Protein AF-A0A847GZZ3-F1 (afdb_monomer_lite)

pLDDT: mean 81.97, std 14.61, range [37.75, 98.19]

Sequence (407 aa):
MTVTYFDTPGEVAPVERLTTRKASDLARLLDEGHVPFAKLIECRVSDDGDIVVFDVEVEVGQLRRHPISPCERIAAVFPPGDERMPKALALRREFPKVPHLNLRVDDDGPESLCLYDQPYHDVKPQWTSPRFVERIRSWLALTSKGQLHADDQPLEPLLWGYAGHIVLPFDLLGVDDNVSDQLSVTALSLDPGDCFFVAKHRQGIKLSEVKAQYVLCALSTAPQPHGLIRYRPRNLQELARFTADAGLDLLGSLRQSVESAKEGVDKRSQREFLEAFPILLLRLPKSRTAGTAVESTDVWAFLMNKTIRQLGIAIGLWTEIDGQLGREPIPPPDRNGQNVLLDLLNPMFCLSRRTAAVLNGLDVNSIDTPIVCVGVGALGSQLVLNLARAGFGRWTLVDNDRLFPHN

Structure (mmCIF, N/CA/C/O backbone):
data_AF-A0A847GZZ3-F1
#
_entry.id   AF-A0A847GZZ3-F1
#
loop_
_atom_site.group_PDB
_atom_site.id
_atom_site.type_symbol
_atom_site.label_atom_id
_atom_site.label_alt_id
_atom_site.label_comp_id
_atom_site.label_asym_id
_atom_site.label_entity_id
_atom_site.label_seq_id
_atom_site.pdbx_PDB_ins_code
_atom_site.Cartn_x
_atom_site.Cartn_y
_atom_site.Cartn_z
_atom_site.occupancy
_atom_site.B_iso_or_equiv
_atom_site.auth_seq_id
_atom_site.auth_comp_id
_atom_site.auth_asym_id
_atom_site.auth_atom_id
_atom_site.pdbx_PDB_model_num
ATOM 1 N N . MET A 1 1 ? 6.297 -22.343 -34.487 1.00 51.28 1 MET A N 1
ATOM 2 C CA . MET A 1 1 ? 5.094 -21.736 -33.882 1.00 51.28 1 MET A CA 1
ATOM 3 C C . MET A 1 1 ? 5.158 -20.249 -34.158 1.00 51.28 1 MET A C 1
ATOM 5 O O . MET A 1 1 ? 6.221 -19.669 -33.980 1.00 51.28 1 MET A O 1
ATOM 9 N N . THR A 1 2 ? 4.092 -19.665 -34.691 1.00 68.00 2 THR A N 1
ATOM 10 C CA . THR A 1 2 ? 4.031 -18.234 -35.012 1.00 68.00 2 THR A CA 1
ATOM 11 C C . THR A 1 2 ? 3.925 -17.460 -33.702 1.00 68.00 2 THR A C 1
ATOM 13 O O . THR A 1 2 ? 2.963 -17.657 -32.966 1.00 68.00 2 THR A O 1
ATOM 16 N N . VAL A 1 3 ? 4.924 -16.642 -33.366 1.00 81.44 3 VAL A N 1
ATOM 17 C CA . VAL A 1 3 ? 4.888 -15.836 -32.137 1.00 81.44 3 VAL A CA 1
ATOM 18 C C . VAL A 1 3 ? 3.837 -14.743 -32.308 1.00 81.44 3 VAL A C 1
ATOM 20 O O . VAL A 1 3 ? 3.901 -13.964 -33.257 1.00 81.44 3 VAL A O 1
ATOM 23 N N . THR A 1 4 ? 2.861 -14.699 -31.405 1.00 91.31 4 THR A N 1
ATOM 24 C CA . THR A 1 4 ? 1.802 -13.684 -31.405 1.00 91.31 4 THR A CA 1
ATOM 25 C C . THR A 1 4 ? 2.110 -12.581 -30.401 1.00 91.31 4 THR A C 1
ATOM 27 O O . THR A 1 4 ? 2.455 -12.871 -29.250 1.00 91.31 4 THR A O 1
ATOM 30 N N . TYR A 1 5 ? 1.913 -11.332 -30.814 1.00 92.50 5 TYR A N 1
ATOM 31 C CA . TYR A 1 5 ? 2.118 -10.153 -29.978 1.00 92.50 5 TYR A CA 1
ATOM 32 C C . TYR A 1 5 ? 0.786 -9.457 -29.663 1.00 92.50 5 TYR A C 1
ATOM 34 O O . TYR A 1 5 ? -0.218 -9.665 -30.350 1.00 92.50 5 TYR A O 1
ATOM 42 N N . PHE A 1 6 ? 0.755 -8.683 -28.582 1.00 91.12 6 PHE A N 1
ATOM 43 C CA . PHE A 1 6 ? -0.297 -7.706 -28.327 1.00 91.12 6 PHE A CA 1
ATOM 44 C C . PHE A 1 6 ? -0.144 -6.517 -29.273 1.00 91.12 6 PHE A C 1
ATOM 46 O O . PHE A 1 6 ? 0.978 -6.110 -29.588 1.00 91.12 6 PHE A O 1
ATOM 53 N N . ASP A 1 7 ? -1.274 -5.950 -29.687 1.00 88.88 7 ASP A N 1
ATOM 54 C CA . ASP A 1 7 ? -1.270 -4.686 -30.409 1.00 88.88 7 ASP A CA 1
ATOM 55 C C . ASP A 1 7 ? -0.844 -3.571 -29.456 1.00 88.88 7 ASP A C 1
ATOM 57 O O . ASP A 1 7 ? -1.296 -3.485 -28.312 1.00 88.88 7 ASP A O 1
ATOM 61 N N . THR A 1 8 ? 0.062 -2.723 -29.927 1.00 87.75 8 THR A N 1
ATOM 62 C CA . THR A 1 8 ? 0.461 -1.527 -29.185 1.00 87.75 8 THR A CA 1
ATOM 63 C C . THR A 1 8 ? -0.557 -0.422 -29.491 1.00 87.75 8 THR A C 1
ATOM 65 O O . THR A 1 8 ? -0.964 -0.312 -30.645 1.00 87.75 8 THR A O 1
ATOM 68 N N . PRO A 1 9 ? -1.013 0.381 -28.515 1.00 85.31 9 PRO A N 1
ATOM 69 C CA . PRO A 1 9 ? -1.960 1.472 -28.764 1.00 85.31 9 PRO A CA 1
ATOM 70 C C . PRO A 1 9 ? -1.319 2.654 -29.517 1.00 85.31 9 PRO A C 1
ATOM 72 O O . PRO A 1 9 ? -0.101 2.711 -29.702 1.00 85.31 9 PRO A O 1
ATOM 75 N N . GLY A 1 10 ? -2.144 3.600 -29.975 1.00 88.69 10 GLY A N 1
ATOM 76 C CA . GLY A 1 10 ? -1.707 4.834 -30.645 1.00 88.69 10 GLY A CA 1
ATOM 77 C C . GLY A 1 10 ? -1.576 4.751 -32.170 1.00 88.69 10 GLY A C 1
ATOM 78 O O . GLY A 1 10 ? -1.894 3.734 -32.792 1.00 88.69 10 GLY A O 1
ATOM 79 N N . GLU A 1 11 ? -1.099 5.836 -32.773 1.00 92.31 11 GLU A N 1
ATOM 80 C CA . GLU A 1 11 ? -0.788 5.931 -34.202 1.00 92.31 11 GLU A CA 1
ATOM 81 C C . GLU A 1 11 ? 0.708 5.708 -34.438 1.00 92.31 11 GLU A C 1
ATOM 83 O O . GLU A 1 11 ? 1.543 6.245 -33.709 1.00 92.31 11 GLU A O 1
ATOM 88 N N . VAL A 1 12 ? 1.058 4.926 -35.464 1.00 95.31 12 VAL A N 1
ATOM 89 C CA . VAL A 1 12 ? 2.460 4.728 -35.865 1.00 95.31 12 VAL A CA 1
ATOM 90 C C . VAL A 1 12 ? 3.030 6.051 -36.368 1.00 95.31 12 VAL A C 1
ATOM 92 O O . VAL A 1 12 ? 2.435 6.720 -37.216 1.00 95.31 12 VAL A O 1
ATOM 95 N N . ALA A 1 13 ? 4.198 6.422 -35.855 1.00 93.62 13 ALA A N 1
ATOM 96 C CA . ALA A 1 13 ? 4.832 7.700 -36.119 1.00 93.62 13 ALA A CA 1
ATOM 97 C C . ALA A 1 13 ? 6.343 7.529 -36.351 1.00 93.62 13 ALA A C 1
ATOM 99 O O . ALA A 1 13 ? 6.958 6.641 -35.763 1.00 93.62 13 ALA A O 1
ATOM 100 N N . PRO A 1 14 ? 6.967 8.372 -37.191 1.00 94.00 14 PRO A N 1
ATOM 101 C CA . PRO A 1 14 ? 8.419 8.416 -37.314 1.00 94.00 14 PRO A CA 1
ATOM 102 C C . PRO A 1 14 ? 9.061 9.032 -36.058 1.00 94.00 14 PRO A C 1
ATOM 104 O O . PRO A 1 14 ? 8.399 9.735 -35.287 1.00 94.00 14 PRO A O 1
ATOM 107 N N . VAL A 1 15 ? 10.361 8.794 -35.863 1.00 91.75 15 VAL A N 1
ATOM 108 C CA . VAL A 1 15 ? 11.117 9.189 -34.656 1.00 91.75 15 VAL A CA 1
ATOM 109 C C . VAL A 1 15 ? 11.037 10.697 -34.377 1.00 91.75 15 VAL A C 1
ATOM 111 O O . VAL A 1 15 ? 11.000 11.122 -33.222 1.00 91.75 15 VAL A O 1
ATOM 114 N N . GLU A 1 16 ? 10.954 11.523 -35.421 1.00 91.44 16 GLU A N 1
ATOM 115 C CA . GLU A 1 16 ? 10.890 12.987 -35.327 1.00 91.44 16 GLU A CA 1
ATOM 116 C C . GLU A 1 16 ? 9.562 13.504 -34.766 1.00 91.44 16 GLU A C 1
ATOM 118 O O . GLU A 1 16 ? 9.490 14.662 -34.355 1.00 91.44 16 GLU A O 1
ATOM 123 N N . ARG A 1 17 ? 8.511 12.675 -34.758 1.00 92.88 17 ARG A N 1
ATOM 124 C CA . ARG A 1 17 ? 7.196 13.037 -34.209 1.00 92.88 17 ARG A CA 1
ATOM 125 C C . ARG A 1 17 ? 7.042 12.719 -32.724 1.00 92.88 17 ARG A C 1
ATOM 127 O O . ARG A 1 17 ? 6.034 13.115 -32.146 1.00 92.88 17 ARG A O 1
ATOM 134 N N . LEU A 1 18 ? 8.015 12.042 -32.115 1.00 93.44 18 LEU A N 1
ATOM 135 C CA . LEU A 1 18 ? 8.010 11.788 -30.678 1.00 93.44 18 LEU A CA 1
ATOM 136 C C . LEU A 1 18 ? 8.202 13.103 -29.911 1.00 93.44 18 LEU A C 1
ATOM 138 O O . LEU A 1 18 ? 9.089 13.898 -30.224 1.00 93.44 18 LEU A O 1
ATOM 142 N N . THR A 1 19 ? 7.372 13.324 -28.898 1.00 90.75 19 THR A N 1
ATOM 143 C CA . THR A 1 19 ? 7.315 14.580 -28.128 1.00 90.75 19 THR A CA 1
ATOM 144 C C . THR A 1 19 ? 8.193 14.565 -26.875 1.00 90.75 19 THR A C 1
ATOM 146 O O . THR A 1 19 ? 8.666 15.600 -26.402 1.00 90.75 19 THR A O 1
ATOM 149 N N . THR A 1 20 ? 8.452 13.379 -26.338 1.00 92.94 20 THR A N 1
ATOM 150 C CA . THR A 1 20 ? 9.144 13.143 -25.082 1.00 92.94 20 THR A CA 1
ATOM 151 C C . THR A 1 20 ? 10.618 12.931 -25.356 1.00 92.94 20 THR A C 1
ATOM 153 O O . THR A 1 20 ? 11.007 11.989 -26.045 1.00 92.94 20 THR A O 1
ATOM 156 N N . ARG A 1 21 ? 11.470 13.748 -24.724 1.00 93.19 21 ARG A N 1
ATOM 157 C CA . ARG A 1 21 ? 12.931 13.687 -24.902 1.00 93.19 21 ARG A CA 1
ATOM 158 C C . ARG A 1 21 ? 13.499 12.273 -24.740 1.00 93.19 21 ARG A C 1
ATOM 160 O O . ARG A 1 21 ? 14.363 11.885 -25.514 1.00 93.19 21 ARG A O 1
ATOM 167 N N . LYS A 1 22 ? 13.024 11.514 -23.746 1.00 95.69 22 LYS A N 1
ATOM 168 C CA . LYS A 1 22 ? 13.479 10.137 -23.480 1.00 95.69 22 LYS A CA 1
ATOM 169 C C . LYS A 1 22 ? 13.066 9.150 -24.571 1.00 95.69 22 LYS A C 1
ATOM 171 O O . LYS A 1 22 ? 13.854 8.275 -24.907 1.00 95.69 22 LYS A O 1
ATOM 176 N N . ALA A 1 23 ? 11.869 9.313 -25.132 1.00 96.25 23 ALA A N 1
ATOM 177 C CA . ALA A 1 23 ? 11.392 8.478 -26.226 1.00 96.25 23 ALA A CA 1
ATOM 178 C C . ALA A 1 23 ? 12.200 8.745 -27.500 1.00 96.25 23 ALA A C 1
ATOM 180 O O . ALA A 1 23 ? 12.706 7.806 -28.107 1.00 96.25 23 ALA A O 1
ATOM 181 N N . SER A 1 24 ? 12.395 10.020 -27.858 1.00 95.50 24 SER A N 1
ATOM 182 C CA . SER A 1 24 ? 13.210 10.406 -29.015 1.00 95.50 24 SER A CA 1
ATOM 183 C C . SER A 1 24 ? 14.664 9.946 -28.877 1.00 95.50 24 SER A C 1
ATOM 185 O O . SER A 1 24 ? 15.243 9.464 -29.846 1.00 95.50 24 SER A O 1
ATOM 187 N N . ASP A 1 25 ? 15.252 10.079 -27.683 1.00 96.19 25 ASP A N 1
ATOM 188 C CA . ASP A 1 25 ? 16.616 9.622 -27.387 1.00 96.19 25 ASP A CA 1
ATOM 189 C C . ASP A 1 25 ? 16.746 8.100 -27.540 1.00 96.19 25 ASP A C 1
ATOM 191 O O . ASP A 1 25 ? 17.628 7.631 -28.257 1.00 96.19 25 ASP A O 1
ATOM 195 N N . LEU A 1 26 ? 15.828 7.327 -26.944 1.00 97.44 26 LEU A N 1
ATOM 196 C CA . LEU A 1 26 ? 15.824 5.869 -27.068 1.00 97.44 26 LEU A CA 1
ATOM 197 C C . LEU A 1 26 ? 15.618 5.423 -28.519 1.00 97.44 26 LEU A C 1
ATOM 199 O O . LEU A 1 26 ? 16.338 4.551 -28.996 1.00 97.44 26 LEU A O 1
ATOM 203 N N . ALA A 1 27 ? 14.654 6.016 -29.222 1.00 97.25 27 ALA A N 1
ATOM 204 C CA . ALA A 1 27 ? 14.355 5.657 -30.601 1.00 97.25 27 ALA A CA 1
ATOM 205 C C . ALA A 1 27 ? 15.552 5.915 -31.529 1.00 97.25 27 ALA A C 1
ATOM 207 O O . ALA A 1 27 ? 15.919 5.019 -32.283 1.00 97.25 27 ALA A O 1
ATOM 208 N N . ARG A 1 28 ? 16.219 7.076 -31.420 1.00 96.38 28 ARG A N 1
ATOM 209 C CA . ARG A 1 28 ? 17.434 7.376 -32.204 1.00 96.38 28 ARG A CA 1
ATOM 210 C C . ARG A 1 28 ? 18.582 6.433 -31.875 1.00 96.38 28 ARG A C 1
ATOM 212 O O . ARG A 1 28 ? 19.205 5.901 -32.783 1.00 96.38 28 ARG A O 1
ATOM 219 N N . LEU A 1 29 ? 18.821 6.182 -30.587 1.00 95.94 29 LEU A N 1
ATOM 220 C CA . LEU A 1 29 ? 19.864 5.260 -30.137 1.00 95.94 29 LEU A CA 1
ATOM 221 C C . LEU A 1 29 ? 19.692 3.858 -30.753 1.00 95.94 29 LEU A C 1
ATOM 223 O O . LEU A 1 29 ? 20.675 3.224 -31.138 1.00 95.94 29 LEU A O 1
ATOM 227 N N . LEU A 1 30 ? 18.449 3.374 -30.826 1.00 96.50 30 LEU A N 1
ATOM 228 C CA . LEU A 1 30 ? 18.124 2.069 -31.401 1.00 96.50 30 LEU A CA 1
ATOM 229 C C . LEU A 1 30 ? 18.161 2.072 -32.937 1.00 96.50 30 LEU A C 1
ATOM 231 O O . LEU A 1 30 ? 18.612 1.088 -33.517 1.00 96.50 30 LEU A O 1
ATOM 235 N N . ASP A 1 31 ? 17.712 3.149 -33.584 1.00 94.56 31 ASP A N 1
ATOM 236 C CA . ASP A 1 31 ? 17.739 3.302 -35.048 1.00 94.56 31 ASP A CA 1
ATOM 237 C C . ASP A 1 31 ? 19.178 3.371 -35.589 1.00 94.56 31 ASP A C 1
ATOM 239 O O . ASP A 1 31 ? 19.520 2.724 -36.577 1.00 94.56 31 ASP A O 1
ATOM 243 N N . GLU A 1 32 ? 20.062 4.066 -34.868 1.00 94.12 32 GLU A N 1
ATOM 244 C CA . GLU A 1 32 ? 21.494 4.174 -35.177 1.00 94.12 32 GLU A CA 1
ATOM 245 C C . GLU A 1 32 ? 22.283 2.889 -34.850 1.00 94.12 32 GLU A C 1
ATOM 247 O O . GLU A 1 32 ? 23.467 2.786 -35.174 1.00 94.12 32 GLU A O 1
ATOM 252 N N . GLY A 1 33 ? 21.656 1.894 -34.208 1.00 91.81 33 GLY A N 1
ATOM 253 C CA . GLY A 1 33 ? 22.299 0.624 -33.855 1.00 91.81 33 GLY A CA 1
ATOM 254 C C . GLY A 1 33 ? 23.337 0.735 -32.732 1.00 91.81 33 GLY A C 1
ATOM 255 O O . GLY A 1 33 ? 24.207 -0.127 -32.604 1.00 91.81 33 GLY A O 1
ATOM 256 N N . HIS A 1 34 ? 23.257 1.772 -31.893 1.00 92.44 34 HIS A N 1
ATOM 257 C CA . HIS A 1 34 ? 24.188 1.988 -30.779 1.00 92.44 34 HIS A CA 1
ATOM 258 C C . HIS A 1 34 ? 23.998 1.004 -29.610 1.00 92.44 34 HIS A C 1
ATOM 260 O O . HIS A 1 34 ? 24.839 0.948 -28.711 1.00 92.44 34 HIS A O 1
ATOM 266 N N . VAL A 1 35 ? 22.924 0.205 -29.619 1.00 92.31 35 VAL A N 1
ATOM 267 C CA . VAL A 1 35 ? 22.691 -0.897 -28.673 1.00 92.31 35 VAL A CA 1
ATOM 268 C C . VAL A 1 35 ? 22.672 -2.219 -29.448 1.00 92.31 35 VAL A C 1
ATOM 270 O O . VAL A 1 35 ? 21.636 -2.574 -30.000 1.00 92.31 35 VAL A O 1
ATOM 273 N N . PRO A 1 36 ? 23.782 -2.980 -29.492 1.00 91.06 36 PRO A N 1
ATOM 274 C CA . PRO A 1 36 ? 23.923 -4.130 -30.397 1.00 91.06 36 PRO A CA 1
ATOM 275 C C . PRO A 1 36 ? 22.902 -5.256 -30.193 1.00 91.06 36 PRO A C 1
ATOM 277 O O . PRO A 1 36 ? 22.629 -6.014 -31.114 1.00 91.06 36 PRO A O 1
ATOM 280 N N . PHE A 1 37 ? 22.361 -5.374 -28.980 1.00 93.00 37 PHE A N 1
ATOM 281 C CA . PHE A 1 37 ? 21.410 -6.410 -28.572 1.00 93.00 37 PHE A CA 1
ATOM 282 C C . PHE A 1 37 ? 19.957 -5.916 -28.570 1.00 93.00 37 PHE A C 1
ATOM 284 O O . PHE A 1 37 ? 19.090 -6.565 -27.985 1.00 93.00 37 PHE A O 1
ATOM 291 N N . ALA A 1 38 ? 19.673 -4.753 -29.159 1.00 96.81 38 ALA A N 1
ATOM 292 C CA . ALA A 1 38 ? 18.316 -4.247 -29.282 1.00 96.81 38 ALA A CA 1
ATOM 293 C C . ALA A 1 38 ? 18.076 -3.628 -30.659 1.00 96.81 38 ALA A C 1
ATOM 295 O O . ALA A 1 38 ? 18.935 -2.944 -31.209 1.00 96.81 38 ALA A O 1
ATOM 296 N N . LYS A 1 39 ? 16.887 -3.857 -31.216 1.00 96.94 39 LYS A N 1
ATOM 297 C CA . LYS A 1 39 ? 16.528 -3.412 -32.563 1.00 96.94 39 LYS A CA 1
ATOM 298 C C . LYS A 1 39 ? 15.190 -2.691 -32.558 1.00 96.94 39 LYS A C 1
ATOM 300 O O . LYS A 1 39 ? 14.183 -3.269 -32.151 1.00 96.94 39 LYS A O 1
ATOM 305 N N . LEU A 1 40 ? 15.175 -1.457 -33.062 1.00 97.56 40 LEU A N 1
ATOM 306 C CA . LEU A 1 40 ? 13.944 -0.691 -33.241 1.00 97.56 40 LEU A CA 1
ATOM 307 C C . LEU A 1 40 ? 12.987 -1.412 -34.207 1.00 97.56 40 LEU A C 1
ATOM 309 O O . LEU A 1 40 ? 13.405 -1.891 -35.263 1.00 97.56 40 LEU A O 1
ATOM 313 N N . ILE A 1 41 ? 11.707 -1.483 -33.839 1.00 96.88 41 ILE A N 1
ATOM 314 C CA . ILE A 1 41 ? 10.634 -2.041 -34.672 1.00 96.88 41 ILE A CA 1
ATOM 315 C C . ILE A 1 41 ? 9.735 -0.925 -35.182 1.00 96.88 41 ILE A C 1
ATOM 317 O O . ILE A 1 41 ? 9.549 -0.793 -36.387 1.00 96.88 41 ILE A O 1
ATOM 321 N N . GLU A 1 42 ? 9.192 -0.118 -34.273 1.00 97.12 42 GLU A N 1
ATOM 322 C CA . GLU A 1 42 ? 8.350 1.021 -34.622 1.00 97.12 42 GLU A CA 1
ATOM 323 C C . GLU A 1 42 ? 8.268 2.026 -33.471 1.00 97.12 42 GLU A C 1
ATOM 325 O O . GLU A 1 42 ? 8.582 1.720 -32.318 1.00 97.12 42 GLU A O 1
ATOM 330 N N . CYS A 1 43 ? 7.823 3.234 -33.796 1.00 97.56 43 CYS A N 1
ATOM 331 C CA . CYS A 1 43 ? 7.477 4.269 -32.834 1.00 97.56 43 CYS A CA 1
ATOM 332 C C . CYS A 1 43 ? 5.993 4.605 -32.979 1.00 97.56 43 CYS A C 1
ATOM 334 O O . CYS A 1 43 ? 5.432 4.542 -34.076 1.00 97.56 43 CYS A O 1
ATOM 336 N N . ARG A 1 44 ? 5.344 4.944 -31.868 1.00 96.81 44 ARG A N 1
ATOM 337 C CA . ARG A 1 44 ? 3.918 5.265 -31.812 1.00 96.81 44 ARG A CA 1
ATOM 338 C C . ARG A 1 44 ? 3.675 6.457 -30.899 1.00 96.81 44 ARG A C 1
ATOM 340 O O . ARG A 1 44 ? 4.401 6.650 -29.928 1.00 96.81 44 ARG A O 1
ATOM 347 N N . VAL A 1 45 ? 2.633 7.222 -31.199 1.00 93.44 45 VAL A N 1
ATOM 348 C CA . VAL A 1 45 ? 2.146 8.323 -30.359 1.00 93.44 45 VAL A CA 1
ATOM 349 C C . VAL A 1 45 ? 0.727 7.992 -29.916 1.00 93.44 45 VAL A C 1
ATOM 351 O O . VAL A 1 45 ? -0.111 7.592 -30.725 1.00 93.44 45 VAL A O 1
ATOM 354 N N . SER A 1 46 ? 0.464 8.123 -28.621 1.00 91.12 46 SER A N 1
ATOM 355 C CA . SER A 1 46 ? -0.837 7.859 -28.008 1.00 91.12 46 SER A CA 1
ATOM 356 C C . SER A 1 46 ? -1.171 8.935 -26.978 1.00 91.12 46 SER A C 1
ATOM 358 O O . SER A 1 46 ? -0.289 9.687 -26.562 1.00 91.12 46 SER A O 1
ATOM 360 N N . ASP A 1 47 ? -2.419 8.965 -26.512 1.00 83.88 47 ASP A N 1
ATOM 361 C CA . ASP A 1 47 ? -2.837 9.859 -25.423 1.00 83.88 47 ASP A CA 1
ATOM 362 C C . ASP A 1 47 ? -2.057 9.593 -24.119 1.00 83.88 47 ASP A C 1
ATOM 364 O O . ASP A 1 47 ? -1.792 10.508 -23.340 1.00 83.88 47 ASP A O 1
ATOM 368 N N . ASP A 1 48 ? -1.624 8.344 -23.908 1.00 80.00 48 ASP A N 1
ATOM 369 C CA . ASP A 1 48 ? -0.820 7.921 -22.755 1.00 80.00 48 ASP A CA 1
ATOM 370 C C . ASP A 1 48 ? 0.672 8.281 -22.875 1.00 80.00 48 ASP A C 1
ATOM 372 O O . ASP A 1 48 ? 1.435 8.074 -21.922 1.00 80.00 48 ASP A O 1
ATOM 376 N N . GLY A 1 49 ? 1.087 8.828 -24.021 1.00 90.31 49 GLY A N 1
ATOM 377 C CA . GLY A 1 49 ? 2.449 9.258 -24.314 1.00 90.31 49 GLY A CA 1
ATOM 378 C C . GLY A 1 49 ? 3.076 8.584 -25.531 1.00 90.31 49 GLY A C 1
ATOM 379 O O . GLY A 1 49 ? 2.416 7.903 -26.325 1.00 90.31 49 GLY A O 1
ATOM 380 N N . ASP A 1 50 ? 4.383 8.792 -25.665 1.00 96.31 50 ASP A N 1
ATOM 381 C CA . ASP A 1 50 ? 5.188 8.237 -26.750 1.00 96.31 50 ASP A CA 1
ATOM 382 C C . ASP A 1 50 ? 5.586 6.795 -26.452 1.00 96.31 50 ASP A C 1
ATOM 384 O O . ASP A 1 50 ? 5.966 6.460 -25.328 1.00 96.31 50 ASP A O 1
ATOM 388 N N . ILE A 1 51 ? 5.552 5.941 -27.468 1.00 97.56 51 ILE A N 1
ATOM 389 C CA . ILE A 1 51 ? 5.867 4.522 -27.337 1.00 97.56 51 ILE A CA 1
ATOM 390 C C . ILE A 1 51 ? 6.970 4.148 -28.321 1.00 97.56 51 ILE A C 1
ATOM 392 O O . ILE A 1 51 ? 6.862 4.400 -29.521 1.00 97.56 51 ILE A O 1
ATOM 396 N N . VAL A 1 52 ? 8.017 3.502 -27.813 1.00 97.88 52 VAL A N 1
ATOM 397 C CA . VAL A 1 52 ? 9.109 2.941 -28.615 1.00 97.88 52 VAL A CA 1
ATOM 398 C C . VAL A 1 52 ? 9.034 1.422 -28.519 1.00 97.88 52 VAL A C 1
ATOM 400 O O . VAL A 1 52 ? 9.194 0.861 -27.433 1.00 97.88 52 VAL A O 1
ATOM 403 N N . VAL A 1 53 ? 8.769 0.752 -29.641 1.00 98.06 53 VAL A N 1
ATOM 404 C CA . VAL A 1 53 ? 8.681 -0.711 -29.724 1.00 98.06 53 VAL A CA 1
ATOM 405 C C . VAL A 1 53 ? 9.979 -1.254 -30.298 1.00 98.06 53 VAL A C 1
ATOM 407 O O . VAL A 1 53 ? 10.407 -0.850 -31.381 1.00 98.06 53 VAL A O 1
ATOM 410 N N . PHE A 1 54 ? 10.607 -2.183 -29.587 1.00 98.19 54 PHE A N 1
ATOM 411 C CA . PHE A 1 54 ? 11.883 -2.765 -29.987 1.00 98.19 54 PHE A CA 1
ATOM 412 C C . PHE A 1 54 ? 12.012 -4.218 -29.541 1.00 98.19 54 PHE A C 1
ATOM 414 O O . PHE A 1 54 ? 11.422 -4.646 -28.548 1.00 98.19 54 PHE A O 1
ATOM 421 N N . ASP A 1 55 ? 12.796 -4.975 -30.297 1.00 98.06 55 ASP A N 1
ATOM 422 C CA . ASP A 1 55 ? 13.193 -6.332 -29.947 1.00 98.06 55 ASP A CA 1
ATOM 423 C C . ASP A 1 55 ? 14.483 -6.276 -29.120 1.00 98.06 55 ASP A C 1
ATOM 425 O O . ASP A 1 55 ? 15.388 -5.506 -29.441 1.00 98.06 55 ASP A O 1
ATOM 429 N N . VAL A 1 56 ? 14.567 -7.075 -28.055 1.00 97.12 56 VAL A N 1
ATOM 430 C CA . VAL A 1 56 ? 15.751 -7.197 -27.189 1.00 97.12 56 VAL A CA 1
ATOM 431 C C . VAL A 1 56 ? 16.233 -8.636 -27.199 1.00 97.12 56 VAL A C 1
ATOM 433 O O . VAL A 1 56 ? 15.467 -9.553 -26.895 1.00 97.12 56 VAL A O 1
ATOM 436 N N . GLU A 1 57 ? 17.507 -8.836 -27.515 1.00 96.75 57 GLU A N 1
ATOM 437 C CA . GLU A 1 57 ? 18.188 -10.118 -27.385 1.00 96.75 57 GLU A CA 1
ATOM 438 C C . GLU A 1 57 ? 18.576 -10.371 -25.924 1.00 96.75 57 GLU A C 1
ATOM 440 O O . GLU A 1 57 ? 19.169 -9.525 -25.249 1.00 96.75 57 GLU A O 1
ATOM 445 N N . VAL A 1 58 ? 18.231 -11.555 -25.425 1.00 93.69 58 VAL A N 1
ATOM 446 C CA . VAL A 1 58 ? 18.369 -11.947 -24.024 1.00 93.69 58 VAL A CA 1
ATOM 447 C C . VAL A 1 58 ? 19.294 -13.151 -23.918 1.00 93.69 58 VAL A C 1
ATOM 449 O O . VAL A 1 58 ? 19.098 -14.181 -24.567 1.00 93.69 58 VAL A O 1
ATOM 452 N N . GLU A 1 59 ? 20.272 -13.057 -23.021 1.00 89.06 59 GLU A N 1
ATOM 453 C CA . GLU A 1 59 ? 21.158 -14.167 -22.676 1.00 89.06 59 GLU A CA 1
ATOM 454 C C . GLU A 1 59 ? 20.418 -15.211 -21.829 1.00 89.06 59 GLU A C 1
ATOM 456 O O . GLU A 1 59 ? 20.432 -15.191 -20.594 1.00 89.06 59 GLU A O 1
ATOM 461 N N . VAL A 1 60 ? 19.748 -16.142 -22.505 1.00 90.94 60 VAL A N 1
ATOM 462 C CA . VAL A 1 60 ? 19.021 -17.247 -21.871 1.00 90.94 60 VAL A CA 1
ATOM 463 C C . VAL A 1 60 ? 19.833 -18.541 -21.894 1.00 90.94 60 VAL A C 1
ATOM 465 O O . VAL A 1 60 ? 20.466 -18.892 -22.889 1.00 90.94 60 VAL A O 1
ATOM 468 N N . GLY A 1 61 ? 19.783 -19.291 -20.792 1.00 84.81 61 GLY A N 1
ATOM 469 C CA . GLY A 1 61 ? 20.394 -20.618 -20.708 1.00 84.81 61 GLY A CA 1
ATOM 470 C C . GLY A 1 61 ? 19.654 -21.676 -21.538 1.00 84.81 61 GLY A C 1
ATOM 471 O O . GLY A 1 61 ? 18.527 -21.465 -21.998 1.00 84.81 61 GLY A O 1
ATOM 472 N N . GLN A 1 62 ? 20.284 -22.849 -21.688 1.00 83.31 62 GLN A N 1
ATOM 473 C CA . GLN A 1 62 ? 19.648 -24.034 -22.285 1.00 83.31 62 GLN A CA 1
ATOM 474 C C . GLN A 1 62 ? 18.487 -24.547 -21.421 1.00 83.31 62 GLN A C 1
ATOM 476 O O . GLN A 1 62 ? 17.437 -24.909 -21.945 1.00 83.31 62 GLN A O 1
ATOM 481 N N . LEU A 1 63 ? 18.666 -24.531 -20.096 1.00 84.88 63 LEU A N 1
ATOM 482 C CA . LEU A 1 63 ? 17.619 -24.803 -19.118 1.00 84.88 63 LEU A CA 1
ATOM 483 C C . LEU A 1 63 ? 17.090 -23.475 -18.586 1.00 84.88 63 LEU A C 1
ATOM 485 O O . LEU A 1 63 ? 17.846 -22.672 -18.037 1.00 84.88 63 LEU A O 1
ATOM 489 N N . ARG A 1 64 ? 15.790 -23.248 -18.762 1.00 88.25 64 ARG A N 1
ATOM 490 C CA . ARG A 1 64 ? 15.103 -22.036 -18.312 1.00 88.25 64 ARG A CA 1
ATOM 491 C C . ARG A 1 64 ? 14.104 -22.423 -17.237 1.00 88.25 64 ARG A C 1
ATOM 493 O O . ARG A 1 64 ? 13.315 -23.342 -17.441 1.00 88.25 64 ARG A O 1
ATOM 500 N N . ARG A 1 65 ? 14.127 -21.715 -16.108 1.00 87.56 65 ARG A N 1
ATOM 501 C CA . ARG A 1 65 ? 13.120 -21.874 -15.051 1.00 87.56 65 ARG A CA 1
ATOM 502 C C . ARG A 1 65 ? 11.800 -21.233 -15.469 1.00 87.56 65 ARG A C 1
ATOM 504 O O . ARG A 1 65 ? 10.739 -21.797 -15.230 1.00 87.56 65 ARG A O 1
ATOM 511 N N . HIS A 1 66 ? 11.885 -20.079 -16.128 1.00 89.38 66 HIS A N 1
ATOM 512 C CA . HIS A 1 66 ? 10.746 -19.379 -16.711 1.00 89.38 66 HIS A CA 1
ATOM 513 C C . HIS A 1 66 ? 10.925 -19.266 -18.232 1.00 89.38 66 HIS A C 1
ATOM 515 O O . HIS A 1 66 ? 12.044 -19.009 -18.684 1.00 89.38 66 HIS A O 1
ATOM 521 N N . PRO A 1 67 ? 9.862 -19.452 -19.038 1.00 92.38 67 PRO A N 1
ATOM 522 C CA . PRO A 1 67 ? 9.948 -19.518 -20.497 1.00 92.38 67 PRO A CA 1
ATOM 523 C C . PRO A 1 67 ? 10.109 -18.124 -21.131 1.00 92.38 67 PRO A C 1
ATOM 525 O O . PRO A 1 67 ? 9.233 -17.632 -21.842 1.00 92.38 67 PRO A O 1
ATOM 528 N N . ILE A 1 68 ? 11.249 -17.488 -20.864 1.00 94.75 68 ILE A N 1
ATOM 529 C CA . ILE A 1 68 ? 11.713 -16.280 -21.548 1.00 94.75 68 ILE A CA 1
ATOM 530 C C . ILE A 1 68 ? 12.334 -16.684 -22.890 1.00 94.75 68 ILE A C 1
ATOM 532 O O . ILE A 1 68 ? 13.071 -17.677 -22.987 1.00 94.75 68 ILE A O 1
ATOM 536 N N . SER A 1 69 ? 11.992 -15.944 -23.939 1.00 93.19 69 SER A N 1
ATOM 537 C CA . SER A 1 69 ? 12.521 -16.137 -25.286 1.00 93.19 69 SER A CA 1
ATOM 538 C C . SER A 1 69 ? 13.928 -15.528 -25.408 1.00 93.19 69 SER A C 1
ATOM 540 O O . SER A 1 69 ? 14.198 -14.512 -24.771 1.00 93.19 69 SER A O 1
ATOM 542 N N . PRO A 1 70 ? 14.830 -16.085 -26.244 1.00 94.25 70 PRO A N 1
ATOM 543 C CA . PRO A 1 70 ? 16.106 -15.436 -26.571 1.00 94.25 70 PRO A CA 1
ATOM 544 C C . PRO A 1 70 ? 15.950 -14.041 -27.186 1.00 94.25 70 PRO A C 1
ATOM 546 O O . PRO A 1 70 ? 16.897 -13.268 -27.196 1.00 94.25 70 PRO A O 1
ATOM 549 N N . CYS A 1 71 ? 14.771 -13.733 -27.723 1.00 95.69 71 CYS A N 1
ATOM 550 C CA . CYS A 1 71 ? 14.411 -12.412 -28.207 1.00 95.69 71 CYS A CA 1
ATOM 551 C C . CYS A 1 71 ? 12.986 -12.091 -27.745 1.00 95.69 71 CYS A C 1
ATOM 553 O O . CYS A 1 71 ? 12.061 -12.866 -28.021 1.00 95.69 71 CYS A O 1
ATOM 555 N N . GLU A 1 72 ? 12.819 -10.985 -27.022 1.00 96.88 72 GLU A N 1
ATOM 556 C CA . GLU A 1 72 ? 11.525 -10.501 -26.531 1.00 96.88 72 GLU A CA 1
ATOM 557 C C . GLU A 1 72 ? 11.219 -9.125 -27.120 1.00 96.88 72 GLU A C 1
ATOM 559 O O . GLU A 1 72 ? 12.091 -8.258 -27.185 1.00 96.88 72 GLU A O 1
ATOM 564 N N . ARG A 1 73 ? 9.958 -8.921 -27.513 1.00 97.81 73 ARG A N 1
ATOM 565 C CA . ARG A 1 73 ? 9.482 -7.628 -28.008 1.00 97.81 73 ARG A CA 1
ATOM 566 C C . ARG A 1 73 ? 8.931 -6.798 -26.867 1.00 97.81 73 ARG A C 1
ATOM 568 O O . ARG A 1 73 ? 8.009 -7.238 -26.174 1.00 97.81 73 ARG A O 1
ATOM 575 N N . ILE A 1 74 ? 9.460 -5.593 -26.721 1.00 98.06 74 ILE A N 1
ATOM 576 C CA . ILE A 1 74 ? 9.136 -4.675 -25.638 1.00 98.06 74 ILE A CA 1
ATOM 577 C C . ILE A 1 74 ? 8.549 -3.389 -26.212 1.00 98.06 74 ILE A C 1
ATOM 579 O O . ILE A 1 74 ? 9.104 -2.809 -27.141 1.00 98.06 74 ILE A O 1
ATOM 583 N N . ALA A 1 75 ? 7.445 -2.923 -25.631 1.00 97.12 75 ALA A N 1
ATOM 584 C CA . ALA A 1 75 ? 6.968 -1.556 -2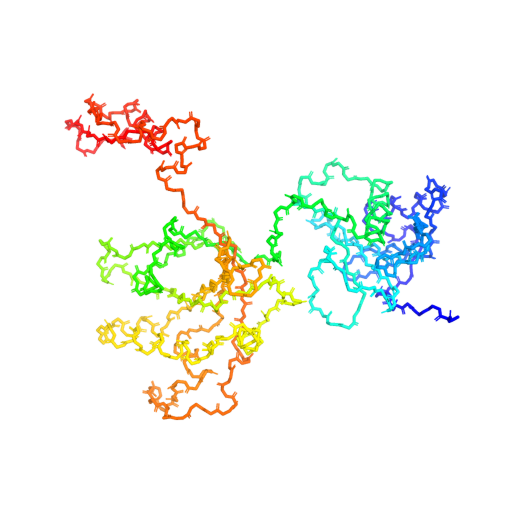5.807 1.00 97.12 75 ALA A CA 1
ATOM 585 C C . ALA A 1 75 ? 7.384 -0.717 -24.594 1.00 97.12 75 ALA A C 1
ATOM 587 O O . ALA A 1 75 ? 6.939 -0.970 -23.471 1.00 97.12 75 ALA A O 1
ATOM 588 N N . ALA A 1 76 ? 8.243 0.277 -24.817 1.00 96.81 76 ALA A N 1
ATOM 589 C CA . ALA A 1 76 ? 8.592 1.273 -23.816 1.00 96.81 76 ALA A CA 1
ATOM 590 C C . ALA A 1 76 ? 7.664 2.482 -23.937 1.00 96.81 76 ALA A C 1
ATOM 592 O O . ALA A 1 76 ? 7.695 3.174 -24.950 1.00 96.81 76 ALA A O 1
ATOM 593 N N . VAL A 1 77 ? 6.849 2.726 -22.912 1.00 94.25 77 VAL A N 1
ATOM 594 C CA . VAL A 1 77 ? 5.874 3.826 -22.873 1.00 94.25 77 VAL A CA 1
ATOM 595 C C . VAL A 1 77 ? 6.434 4.966 -22.033 1.00 94.25 77 VAL A C 1
ATOM 597 O O . VAL A 1 77 ? 6.757 4.771 -20.857 1.00 94.25 77 VAL A O 1
ATOM 600 N N . PHE A 1 78 ? 6.516 6.151 -22.626 1.00 94.69 78 PHE A N 1
ATOM 601 C CA . PHE A 1 78 ? 7.027 7.378 -22.029 1.00 94.69 78 PHE A CA 1
ATOM 602 C C . PHE A 1 78 ? 5.878 8.362 -21.797 1.00 94.69 78 PHE A C 1
ATOM 604 O O . PHE A 1 78 ? 5.388 8.959 -22.757 1.00 94.69 78 PHE A O 1
ATOM 611 N N . PRO A 1 79 ? 5.442 8.547 -20.537 1.00 87.88 79 PRO A N 1
ATOM 612 C CA . PRO A 1 79 ? 4.350 9.456 -20.218 1.00 87.88 79 PRO A CA 1
ATOM 613 C C . PRO A 1 79 ? 4.663 10.909 -20.614 1.00 87.88 79 PRO A C 1
ATOM 615 O O . PRO A 1 79 ? 5.812 11.343 -20.447 1.00 87.88 79 PRO A O 1
ATOM 618 N N . PRO A 1 80 ? 3.654 11.693 -21.041 1.00 86.75 80 PRO A N 1
ATOM 619 C CA . PRO A 1 80 ? 3.825 13.112 -21.320 1.00 86.75 80 PRO A CA 1
ATOM 620 C C . PRO A 1 80 ? 4.405 13.854 -20.111 1.00 86.75 80 PRO A C 1
ATOM 622 O O . PRO A 1 80 ? 4.124 13.513 -18.960 1.00 86.75 80 PRO A O 1
ATOM 625 N N . GLY A 1 81 ? 5.239 14.862 -20.368 1.00 84.44 81 GLY A N 1
ATOM 626 C CA . GLY A 1 81 ? 5.820 15.710 -19.318 1.00 84.44 81 GLY A CA 1
ATOM 627 C C . GLY A 1 81 ? 6.930 15.062 -18.479 1.00 84.44 81 GLY A C 1
ATOM 628 O O . GLY A 1 81 ? 7.530 15.740 -17.648 1.00 84.44 81 GLY A O 1
ATOM 629 N N . ASP A 1 82 ? 7.261 13.783 -18.703 1.00 86.12 82 ASP A N 1
ATOM 630 C CA . ASP A 1 82 ? 8.304 13.066 -17.952 1.00 86.12 82 ASP A CA 1
ATOM 631 C C . ASP A 1 82 ? 8.083 13.097 -16.422 1.00 86.12 82 ASP A C 1
ATOM 633 O O . ASP A 1 82 ? 9.031 13.159 -15.632 1.00 86.12 82 ASP A O 1
ATOM 637 N N . GLU A 1 83 ? 6.821 13.100 -15.991 1.00 78.69 83 GLU A N 1
ATOM 638 C CA . GLU A 1 83 ? 6.426 13.157 -14.573 1.00 78.69 83 GLU A CA 1
ATOM 639 C C . GLU A 1 83 ? 6.381 11.771 -13.922 1.00 78.69 83 GLU A C 1
ATOM 641 O O . GLU A 1 83 ? 6.508 11.630 -12.707 1.00 78.69 83 GLU A O 1
ATOM 646 N N . ARG A 1 84 ? 6.228 10.725 -14.739 1.00 82.19 84 ARG A N 1
ATOM 647 C CA . ARG A 1 84 ? 6.100 9.331 -14.308 1.00 82.19 84 ARG A CA 1
ATOM 648 C C . ARG A 1 84 ? 7.157 8.461 -14.976 1.00 82.19 84 ARG A C 1
ATOM 650 O O . ARG A 1 84 ? 7.628 8.762 -16.071 1.00 82.19 84 ARG A O 1
ATOM 657 N N . MET A 1 85 ? 7.504 7.367 -14.306 1.00 85.44 85 MET A N 1
ATOM 658 C CA . MET A 1 85 ? 8.510 6.421 -14.779 1.00 85.44 85 MET A CA 1
ATOM 659 C C . MET A 1 85 ? 8.104 5.776 -16.115 1.00 85.44 85 MET A C 1
ATOM 661 O O . MET A 1 85 ? 6.942 5.379 -16.250 1.00 85.44 85 MET A O 1
ATOM 665 N N . PRO A 1 86 ? 9.034 5.623 -17.081 1.00 90.44 86 PRO A N 1
ATOM 666 C CA . PRO A 1 86 ? 8.765 4.886 -18.306 1.00 90.44 86 PRO A CA 1
ATOM 667 C C . PRO A 1 86 ? 8.405 3.433 -18.000 1.00 90.44 86 PRO A C 1
ATOM 669 O O . PRO A 1 86 ? 9.071 2.775 -17.195 1.00 90.44 86 PRO A O 1
ATOM 672 N N . LYS A 1 87 ? 7.361 2.922 -18.650 1.00 91.31 87 LYS A N 1
ATOM 673 C CA . LYS A 1 87 ? 6.922 1.528 -18.501 1.00 91.31 87 LYS A CA 1
ATOM 674 C C . LYS A 1 87 ? 7.588 0.670 -19.569 1.00 91.31 87 LYS A C 1
ATOM 676 O O . LYS A 1 87 ? 7.675 1.104 -20.709 1.00 91.31 87 LYS A O 1
ATOM 681 N N . ALA A 1 88 ? 7.983 -0.554 -19.229 1.00 93.75 88 ALA A N 1
ATOM 682 C CA . ALA A 1 88 ? 8.384 -1.573 -20.199 1.00 93.75 88 ALA A CA 1
ATOM 683 C C . ALA A 1 88 ? 7.320 -2.675 -20.237 1.00 93.75 88 ALA A C 1
ATOM 685 O O . ALA A 1 88 ? 7.019 -3.262 -19.198 1.00 93.75 88 ALA A O 1
ATOM 686 N N . LEU A 1 89 ? 6.728 -2.922 -21.405 1.00 94.06 89 LEU A N 1
ATOM 687 C CA . LEU A 1 89 ? 5.652 -3.895 -21.602 1.00 94.06 89 LEU A CA 1
ATOM 688 C C . LEU A 1 89 ? 6.133 -5.037 -22.502 1.00 94.06 89 LEU A C 1
ATOM 690 O O . LEU A 1 89 ? 6.537 -4.791 -23.636 1.00 94.06 89 LEU A O 1
ATOM 694 N N . ALA A 1 90 ? 6.069 -6.277 -22.022 1.00 95.31 90 ALA A N 1
ATOM 695 C CA . ALA A 1 90 ? 6.383 -7.469 -22.799 1.00 95.31 90 ALA A CA 1
ATOM 696 C C . ALA A 1 90 ? 5.207 -7.833 -23.714 1.00 95.31 90 ALA A C 1
ATOM 698 O O . ALA A 1 90 ? 4.150 -8.267 -23.254 1.00 95.31 90 ALA A O 1
ATOM 699 N N . LEU A 1 91 ? 5.385 -7.651 -25.026 1.00 95.50 91 LEU A N 1
ATOM 700 C CA . LEU A 1 91 ? 4.294 -7.770 -25.995 1.00 95.50 91 LEU A CA 1
ATOM 701 C C . LEU A 1 91 ? 3.949 -9.212 -26.366 1.00 95.50 91 LEU A C 1
ATOM 703 O O . LEU A 1 91 ? 2.909 -9.439 -26.977 1.00 95.50 91 LEU A O 1
ATOM 707 N N . ARG A 1 92 ? 4.794 -10.199 -26.060 1.00 94.38 92 ARG A N 1
ATOM 708 C CA . ARG A 1 92 ? 4.518 -11.600 -26.407 1.00 94.38 92 ARG A CA 1
ATOM 709 C C . ARG A 1 92 ? 3.305 -12.102 -25.614 1.00 94.38 92 ARG A C 1
ATOM 711 O O . ARG A 1 92 ? 3.322 -12.082 -24.391 1.00 94.38 92 ARG A O 1
ATOM 718 N N . ARG A 1 93 ? 2.267 -12.607 -26.292 1.00 90.69 93 ARG A N 1
ATOM 719 C CA . ARG A 1 93 ? 1.025 -13.053 -25.620 1.00 90.69 93 ARG A CA 1
ATOM 720 C C . ARG A 1 93 ? 1.236 -14.203 -24.635 1.00 90.69 93 ARG A C 1
ATOM 722 O O . ARG A 1 93 ? 0.561 -14.281 -23.621 1.00 90.69 93 ARG A O 1
ATOM 729 N N . GLU A 1 94 ? 2.192 -15.078 -24.928 1.00 90.44 94 GLU A N 1
ATOM 730 C CA . GLU A 1 94 ? 2.565 -16.212 -24.073 1.00 90.44 94 GLU A CA 1
ATOM 731 C C . GLU A 1 94 ? 3.678 -15.861 -23.066 1.00 90.44 94 GLU A C 1
ATOM 733 O O . GLU A 1 94 ? 4.411 -16.743 -22.605 1.00 90.44 94 GLU A O 1
ATOM 738 N N . PHE A 1 95 ? 3.896 -14.575 -22.778 1.00 92.31 95 PHE A N 1
ATOM 739 C CA . PHE A 1 95 ? 4.887 -14.169 -21.788 1.00 92.31 95 PHE A CA 1
ATOM 740 C C . PHE A 1 95 ? 4.525 -14.746 -20.406 1.00 92.31 95 PHE A C 1
ATOM 742 O O . PHE A 1 95 ? 3.359 -14.695 -20.007 1.00 92.31 95 PHE A O 1
ATOM 749 N N . PRO A 1 96 ? 5.479 -15.355 -19.675 1.00 86.56 96 PRO A N 1
ATOM 750 C CA . PRO A 1 96 ? 5.154 -16.048 -18.439 1.00 86.56 96 PRO A CA 1
ATOM 751 C C . PRO A 1 96 ? 4.774 -15.091 -17.315 1.00 86.56 96 PRO A C 1
ATOM 753 O O . PRO A 1 96 ? 5.364 -14.026 -17.151 1.00 86.56 96 PRO A O 1
ATOM 756 N N . LYS A 1 97 ? 3.866 -15.554 -16.454 1.00 81.25 97 LYS A N 1
ATOM 757 C CA . LYS A 1 97 ? 3.590 -14.907 -15.171 1.00 81.25 97 LYS A CA 1
ATOM 758 C C . LYS A 1 97 ? 4.718 -15.232 -14.195 1.00 81.25 97 LYS A C 1
ATOM 760 O O . LYS A 1 97 ? 4.900 -16.388 -13.811 1.00 81.25 97 LYS A O 1
ATOM 765 N N . VAL A 1 98 ? 5.484 -14.212 -13.836 1.00 79.56 98 VAL A N 1
ATOM 766 C CA . VAL A 1 98 ? 6.698 -14.296 -13.016 1.00 79.56 98 VAL A CA 1
ATOM 767 C C . VAL A 1 98 ? 6.669 -13.223 -11.921 1.00 79.56 98 VAL A C 1
ATOM 769 O O . VAL A 1 98 ? 5.891 -12.275 -12.037 1.00 79.56 98 VAL A O 1
ATOM 772 N N . PRO A 1 99 ? 7.479 -13.352 -10.854 1.00 70.94 99 PRO A N 1
ATOM 773 C CA . PRO A 1 99 ? 7.696 -12.260 -9.902 1.00 70.94 99 PRO A CA 1
ATOM 774 C C . PRO A 1 99 ? 8.192 -10.976 -10.596 1.00 70.94 99 PRO A C 1
ATOM 776 O O . PRO A 1 99 ? 8.688 -11.046 -11.720 1.00 70.94 99 PRO A O 1
ATOM 779 N N . HIS A 1 100 ? 8.090 -9.819 -9.925 1.00 72.69 100 HIS A N 1
ATOM 780 C CA . HIS A 1 100 ? 8.534 -8.506 -10.442 1.00 72.69 100 HIS A CA 1
ATOM 781 C C . HIS A 1 100 ? 7.836 -8.008 -11.713 1.00 72.69 100 HIS A C 1
ATOM 783 O O . HIS A 1 100 ? 8.425 -7.315 -12.546 1.00 72.69 100 HIS A O 1
ATOM 789 N N . LEU A 1 101 ? 6.558 -8.324 -11.871 1.00 76.62 101 LEU A N 1
ATOM 790 C CA . LEU A 1 101 ? 5.710 -7.627 -12.831 1.00 76.62 101 LEU A CA 1
ATOM 791 C C . LEU A 1 101 ? 5.012 -6.463 -12.119 1.00 76.62 101 LEU A C 1
ATOM 793 O O . LEU A 1 101 ? 4.496 -6.632 -11.014 1.00 76.62 101 LEU A O 1
ATOM 797 N N . ASN A 1 102 ? 5.003 -5.275 -12.731 1.00 68.00 102 ASN A N 1
ATOM 798 C CA . ASN A 1 102 ? 4.215 -4.160 -12.219 1.00 68.00 102 ASN A CA 1
ATOM 799 C C . ASN A 1 102 ? 2.741 -4.548 -12.232 1.00 68.00 102 ASN A C 1
ATOM 801 O O . ASN A 1 102 ? 2.252 -5.186 -13.169 1.00 68.00 102 ASN A O 1
ATOM 805 N N . LEU A 1 103 ? 2.025 -4.081 -11.215 1.00 62.81 103 LEU A N 1
ATOM 806 C CA . LEU A 1 103 ? 0.589 -4.268 -11.122 1.00 62.81 103 LEU A CA 1
ATOM 807 C C . LEU A 1 103 ? -0.108 -3.638 -12.323 1.00 62.81 103 LEU A C 1
ATOM 809 O O . LEU A 1 103 ? 0.151 -2.492 -12.704 1.00 62.81 103 LEU A O 1
ATOM 813 N N . ARG A 1 104 ? -1.018 -4.408 -12.905 1.00 60.03 104 ARG A N 1
ATOM 814 C CA . ARG A 1 104 ? -1.802 -3.995 -14.057 1.00 60.03 104 ARG A CA 1
ATOM 815 C C . ARG A 1 104 ? -3.200 -3.619 -13.623 1.00 60.03 104 ARG A C 1
ATOM 817 O O . ARG A 1 104 ? -3.738 -4.175 -12.669 1.00 60.03 104 ARG A O 1
ATOM 824 N N . VAL A 1 105 ? -3.759 -2.649 -14.336 1.00 44.31 105 VAL A N 1
ATOM 825 C CA . VAL A 1 105 ? -5.158 -2.277 -14.172 1.00 44.31 105 VAL A CA 1
ATOM 826 C C . VAL A 1 105 ? -5.994 -3.355 -14.865 1.00 44.31 105 VAL A C 1
ATOM 828 O O . VAL A 1 105 ? -6.797 -3.975 -14.184 1.00 44.31 105 VAL A O 1
ATOM 831 N N . ASP A 1 106 ? -5.730 -3.704 -16.127 1.00 55.25 106 ASP A N 1
ATOM 832 C CA . ASP A 1 106 ? -6.588 -4.619 -16.902 1.00 55.25 106 ASP A CA 1
ATOM 833 C C . ASP A 1 106 ? -5.954 -5.991 -17.212 1.00 55.25 106 ASP A C 1
ATOM 835 O O . ASP A 1 106 ? -4.755 -6.084 -17.511 1.00 55.25 106 ASP A O 1
ATOM 839 N N . ASP A 1 107 ? -6.791 -7.039 -17.193 1.00 54.97 107 ASP A N 1
ATOM 840 C CA . ASP A 1 107 ? -6.401 -8.457 -17.315 1.00 54.97 107 ASP A CA 1
ATOM 841 C C . ASP A 1 107 ? -5.933 -8.876 -18.726 1.00 54.97 107 ASP A C 1
ATOM 843 O O . ASP A 1 107 ? -5.257 -9.895 -18.864 1.00 54.97 107 ASP A O 1
ATOM 847 N N . ASP A 1 108 ? -6.247 -8.106 -19.776 1.00 69.56 108 ASP A N 1
ATOM 848 C CA . ASP A 1 108 ? -6.210 -8.581 -21.175 1.00 69.56 108 ASP A CA 1
ATOM 849 C C . ASP A 1 108 ? -5.192 -7.845 -22.075 1.00 69.56 108 ASP A C 1
ATOM 851 O O . ASP A 1 108 ? -5.492 -7.338 -23.150 1.00 69.56 108 ASP A O 1
ATOM 855 N N . GLY A 1 109 ? -3.944 -7.748 -21.628 1.00 79.56 109 GLY A N 1
ATOM 856 C CA . GLY A 1 109 ? -2.898 -6.962 -22.317 1.00 79.56 109 GLY A CA 1
ATOM 857 C C . GLY A 1 109 ? -1.475 -7.457 -22.030 1.00 79.56 109 GLY A C 1
ATOM 858 O O . GLY A 1 109 ? -1.335 -8.526 -21.433 1.00 79.56 109 GLY A O 1
ATOM 859 N N . PRO A 1 110 ? -0.426 -6.699 -22.387 1.00 88.25 110 PRO A N 1
ATOM 860 C CA . PRO A 1 110 ? 0.970 -7.098 -22.190 1.00 88.25 110 PRO A CA 1
ATOM 861 C C . PRO A 1 110 ? 1.466 -6.920 -20.748 1.00 88.25 110 PRO A C 1
ATOM 863 O O . PRO A 1 110 ? 1.104 -5.962 -20.062 1.00 88.25 110 PRO A O 1
ATOM 866 N N . GLU A 1 111 ? 2.343 -7.822 -20.300 1.00 86.69 111 GLU A N 1
ATOM 867 C CA . GLU A 1 111 ? 2.884 -7.787 -18.938 1.00 86.69 111 GLU A CA 1
ATOM 868 C C . GLU A 1 111 ? 3.882 -6.642 -18.748 1.00 86.69 111 GLU A C 1
ATOM 870 O O . GLU A 1 111 ? 4.759 -6.427 -19.581 1.00 86.69 111 GLU A O 1
ATOM 875 N N . SER A 1 112 ? 3.764 -5.896 -17.647 1.00 87.56 112 SER A N 1
ATOM 876 C CA . SER A 1 112 ? 4.635 -4.750 -17.373 1.00 87.56 112 SER A CA 1
ATOM 877 C C . SER A 1 112 ? 5.789 -5.149 -16.460 1.00 87.56 112 SER A C 1
ATOM 879 O O . SER A 1 112 ? 5.557 -5.688 -15.387 1.00 87.56 112 SER A O 1
ATOM 881 N N . LEU A 1 113 ? 7.030 -4.873 -16.857 1.00 88.44 113 LEU A N 1
ATOM 882 C CA . LEU A 1 113 ? 8.223 -5.267 -16.103 1.00 88.44 113 LEU A CA 1
ATOM 883 C C . LEU A 1 113 ? 8.529 -4.260 -14.985 1.00 88.44 113 LEU A C 1
ATOM 885 O O . LEU A 1 113 ? 8.666 -3.061 -15.253 1.00 88.44 113 LEU A O 1
ATOM 889 N N . CYS A 1 114 ? 8.687 -4.730 -13.746 1.00 85.75 114 CYS A N 1
ATOM 890 C CA . CYS A 1 114 ? 9.201 -3.915 -12.645 1.00 85.75 114 CYS A CA 1
ATOM 891 C C . CYS A 1 114 ? 10.723 -3.793 -12.776 1.00 85.75 114 CYS A C 1
ATOM 893 O O . CYS A 1 114 ? 11.469 -4.727 -12.491 1.00 85.75 114 CYS A O 1
ATOM 895 N N . LEU A 1 115 ? 11.190 -2.645 -13.269 1.00 83.50 115 LEU A N 1
ATOM 896 C CA . LEU A 1 115 ? 12.617 -2.406 -13.504 1.00 83.50 115 LEU A CA 1
ATOM 897 C C . LEU A 1 115 ? 13.308 -1.692 -12.337 1.00 83.50 115 LEU A C 1
ATOM 899 O O . LEU A 1 115 ? 14.536 -1.734 -12.249 1.00 83.50 115 LEU A O 1
ATOM 903 N N . TYR A 1 116 ? 12.557 -1.001 -11.480 1.00 78.31 116 TYR A N 1
ATOM 904 C CA . TYR A 1 116 ? 13.093 -0.132 -10.436 1.00 78.31 116 TYR A CA 1
ATOM 905 C C . TYR A 1 116 ? 12.309 -0.313 -9.137 1.00 78.31 116 TYR A C 1
ATOM 907 O O . TYR A 1 116 ? 11.085 -0.376 -9.155 1.00 78.31 116 TYR A O 1
ATOM 915 N N . ASP A 1 117 ? 13.036 -0.337 -8.027 1.00 68.00 117 ASP A N 1
ATOM 916 C CA . ASP A 1 117 ? 12.557 -0.416 -6.643 1.00 68.00 117 ASP A CA 1
ATOM 917 C C . ASP A 1 117 ? 12.479 0.964 -5.957 1.00 68.00 117 ASP A C 1
ATOM 919 O O . ASP A 1 117 ? 11.991 1.085 -4.836 1.00 68.00 117 ASP A O 1
ATOM 923 N N . GLN A 1 118 ? 12.928 2.017 -6.643 1.00 69.62 118 GLN A N 1
ATOM 924 C CA . GLN A 1 118 ? 12.986 3.396 -6.156 1.00 69.62 118 GLN A CA 1
ATOM 925 C C . GLN A 1 118 ? 11.894 4.275 -6.786 1.00 69.62 118 GLN A C 1
ATOM 927 O O . GLN A 1 118 ? 11.478 4.028 -7.925 1.00 69.62 118 GLN A O 1
ATOM 932 N N . PRO A 1 119 ? 11.448 5.342 -6.095 1.00 67.75 119 PRO A N 1
ATOM 933 C CA . PRO A 1 119 ? 10.530 6.311 -6.675 1.00 67.75 119 PRO A CA 1
ATOM 934 C C . PRO A 1 119 ? 11.181 7.052 -7.849 1.00 67.75 119 PRO A C 1
ATOM 936 O O . PRO A 1 119 ? 12.397 7.234 -7.928 1.00 67.75 119 PRO A O 1
ATOM 939 N N . TYR A 1 120 ? 10.354 7.523 -8.784 1.00 81.75 120 TYR A N 1
ATOM 940 C CA . TYR A 1 120 ? 10.872 8.036 -10.050 1.00 81.75 120 TYR A CA 1
ATOM 941 C C . TYR A 1 120 ? 11.782 9.264 -9.910 1.00 81.75 120 TYR A C 1
ATOM 943 O O . TYR A 1 120 ? 12.703 9.425 -10.706 1.00 81.75 120 TYR A O 1
ATOM 951 N N . HIS A 1 121 ? 11.565 10.112 -8.902 1.00 76.31 121 HIS A N 1
ATOM 952 C CA . HIS A 1 121 ? 12.397 11.297 -8.686 1.00 76.31 121 HIS A CA 1
ATOM 953 C C . HIS A 1 121 ? 13.861 10.956 -8.357 1.00 76.31 121 HIS A C 1
ATOM 955 O O . HIS A 1 121 ? 14.740 11.728 -8.730 1.00 76.31 121 HIS A O 1
ATOM 961 N N . ASP A 1 122 ? 14.129 9.790 -7.760 1.00 75.75 122 ASP A N 1
ATOM 962 C CA . ASP A 1 122 ? 15.488 9.303 -7.479 1.00 75.75 122 ASP A CA 1
ATOM 963 C C . ASP A 1 122 ? 16.134 8.662 -8.713 1.00 75.75 122 ASP A C 1
ATOM 965 O O . ASP A 1 122 ? 17.329 8.819 -8.975 1.00 75.75 122 ASP A O 1
ATOM 969 N N . VAL A 1 123 ? 15.327 7.969 -9.522 1.00 82.69 123 VAL A N 1
ATOM 970 C CA . VAL A 1 123 ? 15.780 7.305 -10.754 1.00 82.69 123 VAL A CA 1
ATOM 971 C C . VAL A 1 123 ? 16.056 8.320 -11.866 1.00 82.69 123 VAL A C 1
ATOM 973 O O . VAL A 1 123 ? 17.015 8.178 -12.629 1.00 82.69 123 VAL A O 1
ATOM 976 N N . LYS A 1 124 ? 15.214 9.352 -11.979 1.00 86.50 124 LYS A N 1
ATOM 977 C CA . LYS A 1 124 ? 15.177 10.306 -13.097 1.00 86.50 124 LYS A CA 1
ATOM 978 C C . LYS A 1 124 ? 16.526 10.985 -13.392 1.00 86.50 124 LYS A C 1
ATOM 980 O O . LYS A 1 124 ? 16.865 11.031 -14.575 1.00 86.50 124 LYS A O 1
ATOM 985 N N . PRO A 1 125 ? 17.323 11.453 -12.408 1.00 90.69 125 PRO A N 1
ATOM 986 C CA . PRO A 1 125 ? 18.631 12.067 -12.660 1.00 90.69 125 PRO A CA 1
ATOM 987 C C . PRO A 1 125 ? 19.665 11.119 -13.278 1.00 90.69 125 PRO A C 1
ATOM 989 O O . PRO A 1 125 ? 20.605 11.574 -13.921 1.00 90.69 125 PRO A O 1
ATOM 992 N N . GLN A 1 126 ? 19.509 9.809 -13.075 1.00 87.88 126 GLN A N 1
ATOM 993 C CA . GLN A 1 126 ? 20.465 8.790 -13.521 1.00 87.88 126 GLN A CA 1
ATOM 994 C C . GLN A 1 126 ? 19.939 7.934 -14.681 1.00 87.88 126 GLN A C 1
ATOM 996 O O . GLN A 1 126 ? 20.597 6.971 -15.095 1.00 87.88 126 GLN A O 1
ATOM 1001 N N . TRP A 1 127 ? 18.734 8.238 -15.164 1.00 93.19 127 TRP A N 1
ATOM 1002 C CA . TRP A 1 127 ? 18.085 7.495 -16.231 1.00 93.19 127 TRP A CA 1
ATOM 1003 C C . TRP A 1 127 ? 18.736 7.828 -17.578 1.00 93.19 127 TRP A C 1
ATOM 1005 O O . TRP A 1 127 ? 18.858 8.997 -17.941 1.00 93.19 127 TRP A O 1
ATOM 1015 N N . THR A 1 128 ? 19.114 6.801 -18.339 1.00 94.25 128 THR A N 1
ATOM 1016 C CA . THR A 1 128 ? 19.602 6.930 -19.719 1.00 94.25 128 THR A CA 1
ATOM 1017 C C . THR A 1 128 ? 19.049 5.796 -20.576 1.00 94.25 128 THR A C 1
ATOM 1019 O O . THR A 1 128 ? 18.804 4.697 -20.067 1.00 94.25 128 THR A O 1
ATOM 1022 N N . SER A 1 129 ? 18.899 6.037 -21.879 1.00 96.12 129 SER A N 1
ATOM 1023 C CA . SER A 1 129 ? 18.370 5.046 -22.822 1.00 96.12 129 SER A CA 1
ATOM 1024 C C . SER A 1 129 ? 19.175 3.735 -22.851 1.00 96.12 129 SER A C 1
ATOM 1026 O O . SER A 1 129 ? 18.562 2.681 -22.674 1.00 96.12 129 SER A O 1
ATOM 1028 N N . PRO A 1 130 ? 20.526 3.734 -22.927 1.00 93.69 130 PRO A N 1
ATOM 1029 C CA . PRO A 1 130 ? 21.295 2.486 -22.879 1.00 93.69 130 PRO A CA 1
ATOM 1030 C C . PRO A 1 130 ? 21.107 1.716 -21.564 1.00 93.69 130 PRO A C 1
ATOM 1032 O O . PRO A 1 130 ? 20.941 0.498 -21.567 1.00 93.69 130 PRO A O 1
ATOM 1035 N N . ARG A 1 131 ? 21.082 2.425 -20.424 1.00 91.56 131 ARG A N 1
ATOM 1036 C CA . ARG A 1 131 ? 20.913 1.806 -19.099 1.00 91.56 131 ARG A CA 1
ATOM 1037 C C . ARG A 1 131 ? 19.518 1.207 -18.934 1.00 91.56 131 ARG A C 1
ATOM 1039 O O . ARG A 1 131 ? 19.376 0.182 -18.274 1.00 91.56 131 ARG A O 1
ATOM 1046 N N . PHE A 1 132 ? 18.501 1.834 -19.520 1.00 95.00 132 PHE A N 1
ATOM 1047 C CA . PHE A 1 132 ? 17.133 1.325 -19.522 1.00 95.00 132 PHE A CA 1
ATOM 1048 C C . PHE A 1 132 ? 17.020 0.013 -20.310 1.00 95.00 132 PHE A C 1
ATOM 1050 O O . PHE A 1 132 ? 16.497 -0.967 -19.778 1.00 95.00 132 PHE A O 1
ATOM 1057 N N . VAL A 1 133 ? 17.582 -0.044 -21.523 1.00 96.00 133 VAL A N 1
ATOM 1058 C CA . VAL A 1 133 ? 17.573 -1.267 -22.348 1.00 96.00 133 VAL A CA 1
ATOM 1059 C C . VAL A 1 133 ? 18.388 -2.388 -21.694 1.00 96.00 133 VAL A C 1
ATOM 1061 O O . VAL A 1 133 ? 17.914 -3.520 -21.616 1.00 96.00 133 VAL A O 1
ATOM 1064 N N . GLU A 1 134 ? 19.565 -2.085 -21.137 1.00 93.25 134 GLU A N 1
ATOM 1065 C CA . GLU A 1 134 ? 20.383 -3.087 -20.433 1.00 93.25 134 GLU A CA 1
ATOM 1066 C C . GLU A 1 134 ? 19.689 -3.630 -19.179 1.00 93.25 134 GLU A C 1
ATOM 1068 O O . GLU A 1 134 ? 19.793 -4.816 -18.859 1.00 93.25 134 GLU A O 1
ATOM 1073 N N . ARG A 1 135 ? 18.935 -2.781 -18.476 1.00 92.31 135 ARG A N 1
ATOM 1074 C CA . ARG A 1 135 ? 18.150 -3.193 -17.310 1.00 92.31 135 ARG A CA 1
ATOM 1075 C C . ARG A 1 135 ? 17.005 -4.124 -17.706 1.00 92.31 135 ARG A C 1
ATOM 1077 O O . ARG A 1 135 ? 16.807 -5.124 -17.024 1.00 92.31 135 ARG A O 1
ATOM 1084 N N . ILE A 1 136 ? 16.319 -3.861 -18.822 1.00 95.06 136 ILE A N 1
ATOM 1085 C CA . ILE A 1 136 ? 15.325 -4.784 -19.398 1.00 95.06 136 ILE A CA 1
ATOM 1086 C C . ILE A 1 136 ? 15.980 -6.124 -19.753 1.00 95.06 136 ILE A C 1
ATOM 1088 O O . ILE A 1 136 ? 15.482 -7.176 -19.351 1.00 95.06 136 ILE A O 1
ATOM 1092 N N . ARG A 1 137 ? 17.123 -6.096 -20.451 1.00 95.19 137 ARG A N 1
ATOM 1093 C CA . ARG A 1 137 ? 17.870 -7.306 -20.830 1.00 95.19 137 ARG A CA 1
ATOM 1094 C C . ARG A 1 137 ? 18.275 -8.131 -19.608 1.00 95.19 137 ARG A C 1
ATOM 1096 O O . ARG A 1 137 ? 18.037 -9.337 -19.569 1.00 95.19 137 ARG A O 1
ATOM 1103 N N . SER A 1 138 ? 18.835 -7.469 -18.597 1.00 90.81 138 SER A N 1
ATOM 1104 C CA . SER A 1 138 ? 19.261 -8.090 -17.339 1.00 90.81 138 SER A CA 1
ATOM 1105 C C . SER A 1 138 ? 18.086 -8.693 -16.577 1.00 90.81 138 SER A C 1
ATOM 1107 O O . SER A 1 138 ? 18.172 -9.834 -16.125 1.00 90.81 138 SER A O 1
ATOM 1109 N N . TRP A 1 139 ? 16.973 -7.960 -16.485 1.00 93.00 139 TRP A N 1
ATOM 1110 C CA . TRP A 1 139 ? 15.739 -8.436 -15.862 1.00 93.00 139 TRP A CA 1
ATOM 1111 C C . TRP A 1 139 ? 15.257 -9.722 -16.543 1.00 93.00 139 TRP A C 1
ATOM 1113 O O . TRP A 1 139 ? 15.054 -10.733 -15.877 1.00 93.00 139 TRP A O 1
ATOM 1123 N N . LEU A 1 140 ? 15.169 -9.737 -17.879 1.00 94.50 140 LEU A N 1
ATOM 1124 C CA . LEU A 1 140 ? 14.721 -10.907 -18.646 1.00 94.50 140 LEU A CA 1
ATOM 1125 C C . LEU A 1 140 ? 15.663 -12.108 -18.467 1.00 94.50 140 LEU A C 1
ATOM 1127 O O . LEU A 1 140 ? 15.202 -13.239 -18.285 1.00 94.50 140 LEU A O 1
ATOM 1131 N N . ALA A 1 141 ? 16.977 -11.872 -18.464 1.00 91.50 141 ALA A N 1
ATOM 1132 C CA . ALA A 1 141 ? 17.979 -12.916 -18.279 1.00 91.50 141 ALA A CA 1
ATOM 1133 C C . ALA A 1 141 ? 17.916 -13.539 -16.871 1.00 91.50 141 ALA A C 1
ATOM 1135 O O . ALA A 1 141 ? 17.888 -14.768 -16.746 1.00 91.50 141 ALA A O 1
ATOM 1136 N N . LEU A 1 142 ? 17.841 -12.719 -15.816 1.00 87.69 142 LEU A N 1
ATOM 1137 C CA . LEU A 1 142 ? 17.715 -13.181 -14.426 1.00 87.69 142 LEU A CA 1
ATOM 1138 C C . LEU A 1 142 ? 16.382 -13.893 -14.185 1.00 87.69 142 LEU A C 1
ATOM 1140 O O . LEU A 1 142 ? 16.360 -14.969 -13.579 1.00 87.69 142 LEU A O 1
ATOM 1144 N N . THR A 1 143 ? 15.291 -13.363 -14.738 1.00 89.56 143 THR A N 1
ATOM 1145 C CA . THR A 1 143 ? 13.977 -14.012 -14.728 1.00 89.56 143 THR A CA 1
ATOM 1146 C C . THR A 1 143 ? 14.030 -15.369 -15.418 1.00 89.56 143 THR A C 1
ATOM 1148 O O . THR A 1 143 ? 13.516 -16.336 -14.869 1.00 89.56 143 THR A O 1
ATOM 1151 N N . SER A 1 144 ? 14.711 -15.517 -16.561 1.00 91.69 144 SER A N 1
ATOM 1152 C CA . SER A 1 144 ? 14.826 -16.823 -17.237 1.00 91.69 144 SER A CA 1
ATOM 1153 C C . SER A 1 144 ? 15.459 -17.905 -16.346 1.00 91.69 144 SER A C 1
ATOM 1155 O O . SER A 1 144 ? 15.073 -19.076 -16.414 1.00 91.69 144 SER A O 1
ATOM 1157 N N . LYS A 1 145 ? 16.383 -17.501 -15.463 1.00 88.12 145 LYS A N 1
ATOM 1158 C CA . LYS A 1 145 ? 17.079 -18.358 -14.490 1.00 88.12 145 LYS A CA 1
ATOM 1159 C C . LYS A 1 145 ? 16.306 -18.509 -13.173 1.00 88.12 145 LYS A C 1
ATOM 1161 O O . LYS A 1 145 ? 16.613 -19.400 -12.388 1.00 88.12 145 LYS A O 1
ATOM 1166 N N . GLY A 1 146 ? 15.303 -17.663 -12.929 1.00 82.50 146 GLY A N 1
ATOM 1167 C CA . GLY A 1 146 ? 14.618 -17.558 -11.640 1.00 82.50 146 GLY A CA 1
ATOM 1168 C C . GLY A 1 146 ? 15.518 -17.045 -10.520 1.00 82.50 146 GLY A C 1
ATOM 1169 O O . GLY A 1 146 ? 15.362 -17.487 -9.388 1.00 82.50 146 GLY A O 1
ATOM 1170 N N . GLN A 1 147 ? 16.473 -16.179 -10.868 1.00 80.44 147 GLN A N 1
ATOM 1171 C CA . GLN A 1 147 ? 17.481 -15.581 -9.980 1.00 80.44 147 GLN A CA 1
ATOM 1172 C C . GLN A 1 147 ? 17.291 -14.064 -9.858 1.00 80.44 147 GLN A C 1
ATOM 1174 O O . GLN A 1 147 ? 18.228 -13.333 -9.558 1.00 80.44 147 GLN A O 1
ATOM 1179 N N . LEU A 1 148 ? 16.088 -13.570 -10.162 1.00 70.50 148 LEU A N 1
ATOM 1180 C CA . LEU A 1 148 ? 15.779 -12.153 -9.996 1.00 70.50 148 LEU A CA 1
ATOM 1181 C C . LEU A 1 148 ? 15.768 -11.747 -8.510 1.00 70.50 148 LEU A C 1
ATOM 1183 O O . LEU A 1 148 ? 16.019 -10.592 -8.194 1.00 70.50 148 LEU A O 1
ATOM 1187 N N . HIS A 1 149 ? 15.557 -12.719 -7.619 1.00 59.81 149 HIS A N 1
ATOM 1188 C CA . HIS A 1 149 ? 15.770 -12.598 -6.182 1.00 59.81 149 HIS A CA 1
ATOM 1189 C C . HIS A 1 149 ? 17.027 -13.365 -5.765 1.00 59.81 149 HIS A C 1
ATOM 1191 O O . HIS A 1 149 ? 17.309 -14.438 -6.307 1.00 59.81 149 HIS A O 1
ATOM 1197 N N . ALA A 1 150 ? 17.735 -12.843 -4.768 1.00 51.06 150 ALA A N 1
ATOM 1198 C CA . ALA A 1 150 ? 18.648 -13.643 -3.961 1.00 51.06 150 ALA A CA 1
ATOM 1199 C C . ALA A 1 150 ? 17.840 -14.400 -2.886 1.00 51.06 150 ALA A C 1
ATOM 1201 O O . ALA A 1 150 ? 16.798 -13.915 -2.444 1.00 51.06 150 ALA A O 1
ATOM 1202 N N . ASP A 1 151 ? 18.293 -15.589 -2.476 1.00 45.22 151 ASP A N 1
ATOM 1203 C CA . ASP A 1 151 ? 17.567 -16.454 -1.524 1.00 45.22 151 ASP A CA 1
ATOM 1204 C C . ASP A 1 151 ? 17.361 -15.806 -0.134 1.00 45.22 151 ASP A C 1
ATOM 1206 O O . ASP A 1 151 ? 16.543 -16.270 0.660 1.00 45.22 151 ASP A O 1
ATOM 1210 N N . ASP A 1 152 ? 18.100 -14.736 0.164 1.00 41.81 152 ASP A N 1
ATOM 1211 C CA . ASP A 1 152 ? 18.086 -13.958 1.404 1.00 41.81 152 ASP A CA 1
ATOM 1212 C C . ASP A 1 152 ? 17.295 -12.639 1.308 1.00 41.81 152 ASP A C 1
ATOM 1214 O O . ASP A 1 152 ? 17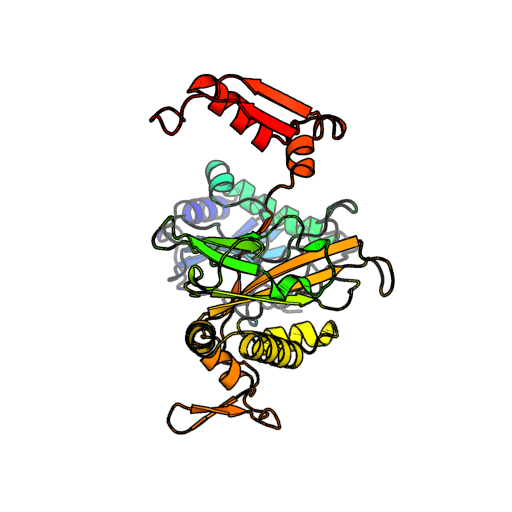.199 -11.906 2.297 1.00 41.81 152 ASP A O 1
ATOM 1218 N N . GLN 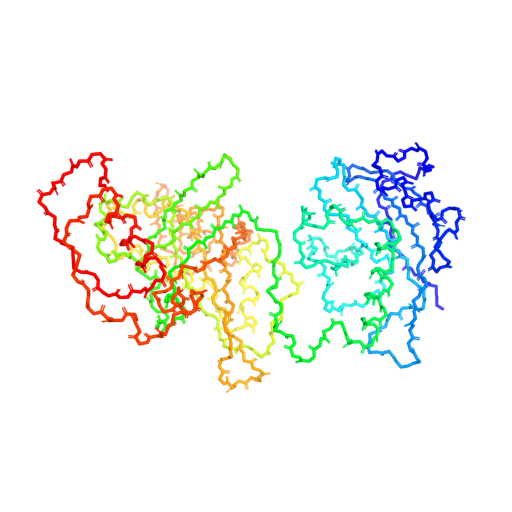A 1 153 ? 16.702 -12.327 0.150 1.00 40.38 153 GLN A N 1
ATOM 1219 C CA . GLN A 1 153 ? 15.920 -11.106 -0.017 1.00 40.38 153 GLN A CA 1
ATOM 1220 C C . GLN A 1 153 ? 14.601 -11.197 0.784 1.00 40.38 153 GLN A C 1
ATOM 1222 O O . GLN A 1 153 ? 13.849 -12.164 0.627 1.00 40.38 153 GLN A O 1
ATOM 1227 N N . PRO A 1 154 ? 14.270 -10.201 1.631 1.00 43.94 154 PRO A N 1
ATOM 1228 C CA . PRO A 1 154 ? 12.977 -10.158 2.308 1.00 43.94 154 PRO A CA 1
ATOM 1229 C C . PRO A 1 154 ? 11.832 -10.069 1.287 1.00 43.94 154 PRO A C 1
ATOM 1231 O O . PRO A 1 154 ? 11.962 -9.415 0.252 1.00 43.94 154 PRO A O 1
ATOM 1234 N N . LEU A 1 155 ? 10.705 -10.728 1.586 1.00 42.88 155 LEU A N 1
ATOM 1235 C CA . LEU A 1 155 ? 9.519 -10.752 0.722 1.00 42.88 155 LEU A CA 1
ATOM 1236 C C . LEU A 1 155 ? 9.052 -9.324 0.408 1.00 42.88 155 LEU A C 1
ATOM 1238 O O . LEU A 1 155 ? 8.825 -8.528 1.319 1.00 42.88 155 LEU A O 1
ATOM 1242 N N . GLU A 1 156 ? 8.893 -9.014 -0.876 1.00 41.78 156 GLU A N 1
ATOM 1243 C CA . GLU A 1 156 ? 8.564 -7.660 -1.323 1.00 41.78 156 GLU A CA 1
ATOM 1244 C C . GLU A 1 156 ? 7.178 -7.214 -0.841 1.00 41.78 156 GLU A C 1
ATOM 1246 O O . GLU A 1 156 ? 6.227 -8.004 -0.888 1.00 41.78 156 GLU A O 1
ATOM 1251 N N . PRO A 1 157 ? 7.022 -5.950 -0.401 1.00 44.34 157 PRO A N 1
ATOM 1252 C CA . PRO A 1 157 ? 5.707 -5.383 -0.155 1.00 44.34 157 PRO A CA 1
ATOM 1253 C C . PRO A 1 157 ? 4.931 -5.314 -1.478 1.00 44.34 157 PRO A C 1
ATOM 1255 O O . PRO A 1 157 ? 5.325 -4.653 -2.436 1.00 44.34 157 PRO A O 1
ATOM 1258 N N . LEU A 1 158 ? 3.814 -6.039 -1.513 1.00 48.03 158 LEU A N 1
ATOM 1259 C CA . LEU A 1 158 ? 3.124 -6.481 -2.730 1.00 48.03 158 LEU A CA 1
ATOM 1260 C C . LEU A 1 158 ? 2.354 -5.388 -3.500 1.00 48.03 158 LEU A C 1
ATOM 1262 O O . LEU A 1 158 ? 1.735 -5.710 -4.510 1.00 48.03 158 LEU A O 1
ATOM 1266 N N . LEU A 1 159 ? 2.335 -4.122 -3.058 1.00 47.34 159 LEU A N 1
ATOM 1267 C CA . LEU A 1 159 ? 1.449 -3.098 -3.631 1.00 47.34 159 LEU A CA 1
ATOM 1268 C C . LEU A 1 159 ? 2.121 -1.730 -3.841 1.00 47.34 159 LEU A C 1
ATOM 1270 O O . LEU A 1 159 ? 2.797 -1.207 -2.961 1.00 47.34 159 LEU A O 1
ATOM 1274 N N . TRP A 1 160 ? 1.899 -1.142 -5.023 1.00 46.22 160 TRP A N 1
ATOM 1275 C CA . TRP A 1 160 ? 2.334 0.203 -5.426 1.00 46.22 160 TRP A CA 1
ATOM 1276 C C . TRP A 1 160 ? 1.119 0.985 -5.973 1.00 46.22 160 TRP A C 1
ATOM 1278 O O . TRP A 1 160 ? 0.205 0.384 -6.541 1.00 46.22 160 TRP A O 1
ATOM 1288 N N . GLY A 1 161 ? 1.095 2.318 -5.817 1.00 53.84 161 GLY A N 1
ATOM 1289 C CA . GLY A 1 161 ? -0.004 3.190 -6.283 1.00 53.84 161 GLY A CA 1
ATOM 1290 C C . GLY A 1 161 ? -1.035 3.541 -5.203 1.00 53.84 161 GLY A C 1
ATOM 1291 O O . GLY A 1 161 ? -2.230 3.275 -5.360 1.00 53.84 161 GLY A O 1
ATOM 1292 N N . TYR A 1 162 ? -0.563 4.102 -4.093 1.00 67.69 162 TYR A N 1
ATOM 1293 C CA . TYR A 1 162 ? -1.393 4.497 -2.959 1.00 67.69 162 TYR A CA 1
ATOM 1294 C C . TYR A 1 162 ? -2.148 5.804 -3.237 1.00 67.69 162 TYR A C 1
ATOM 1296 O O . TYR A 1 162 ? -1.579 6.737 -3.792 1.00 67.69 162 TYR A O 1
ATOM 1304 N N . ALA A 1 163 ? -3.413 5.876 -2.821 1.00 71.50 163 ALA A N 1
ATOM 1305 C CA . ALA A 1 163 ? -4.228 7.096 -2.865 1.00 71.50 163 ALA A CA 1
ATOM 1306 C C . ALA A 1 163 ? -3.944 8.042 -1.680 1.00 71.50 163 ALA A C 1
ATOM 1308 O O . ALA A 1 163 ? -4.486 9.141 -1.595 1.00 71.50 163 ALA A O 1
ATOM 1309 N N . GLY A 1 164 ? -3.130 7.589 -0.727 1.00 77.06 164 GLY A N 1
ATOM 1310 C CA . GLY A 1 164 ? -2.797 8.313 0.485 1.00 77.06 164 GLY A CA 1
ATOM 1311 C C . GLY A 1 164 ? 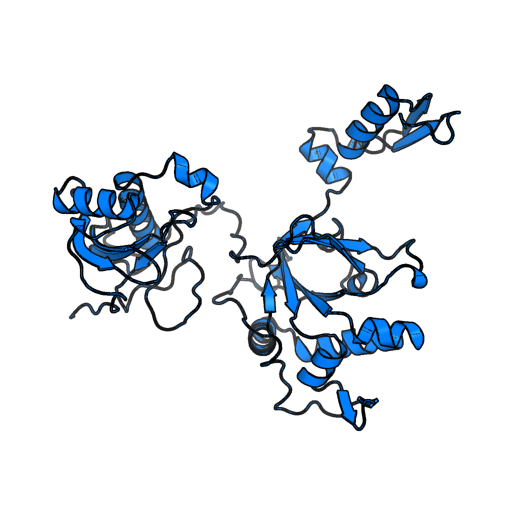-1.989 7.453 1.447 1.00 77.06 164 GLY A C 1
ATOM 1312 O O . GLY A 1 164 ? -1.594 6.328 1.134 1.00 77.06 164 GLY A O 1
ATOM 1313 N N . HIS A 1 165 ? -1.771 7.970 2.645 1.00 84.88 165 HIS A N 1
ATOM 1314 C CA . HIS A 1 165 ? -0.972 7.336 3.684 1.00 84.88 165 HIS A CA 1
ATOM 1315 C C . HIS A 1 165 ? -1.776 7.201 4.971 1.00 84.88 165 HIS A C 1
ATOM 1317 O O . HIS A 1 165 ? -2.578 8.073 5.300 1.00 84.88 165 HIS A O 1
ATOM 1323 N N . ILE A 1 166 ? -1.524 6.145 5.740 1.00 87.31 166 ILE A N 1
ATOM 1324 C CA . ILE A 1 166 ? -2.061 6.002 7.092 1.00 87.31 166 ILE A CA 1
ATOM 1325 C C . ILE A 1 166 ? -0.949 5.674 8.079 1.00 87.31 166 ILE A C 1
ATOM 1327 O O . ILE A 1 166 ? -0.225 4.698 7.918 1.00 87.31 166 ILE A O 1
ATOM 1331 N N . VAL A 1 167 ? -0.821 6.493 9.119 1.00 88.62 167 VAL A N 1
ATOM 1332 C CA . VAL A 1 167 ? 0.083 6.255 10.242 1.00 88.62 167 VAL A CA 1
ATOM 1333 C C . VAL A 1 167 ? -0.667 5.482 11.322 1.00 88.62 167 VAL A C 1
ATOM 1335 O O . VAL A 1 167 ? -1.693 5.938 11.824 1.00 88.62 167 VAL A O 1
ATOM 1338 N N . LEU A 1 168 ? -0.150 4.312 11.675 1.00 87.88 168 LEU A N 1
ATOM 1339 C CA . LEU A 1 168 ? -0.721 3.344 12.600 1.00 87.88 168 LEU A CA 1
ATOM 1340 C C . LEU A 1 168 ? 0.092 3.294 13.904 1.00 87.88 168 LEU A C 1
ATOM 1342 O O . LEU A 1 168 ? 1.308 3.502 13.880 1.00 87.88 168 LEU A O 1
ATOM 1346 N N . PRO A 1 169 ? -0.531 2.993 15.056 1.00 85.25 169 PRO A N 1
ATOM 1347 C CA . PRO A 1 169 ? 0.198 2.759 16.301 1.00 85.25 169 PRO A CA 1
ATOM 1348 C C . PRO A 1 169 ? 1.208 1.612 16.174 1.00 85.25 169 PRO A C 1
ATOM 1350 O O . PRO A 1 169 ? 0.928 0.598 15.538 1.00 85.25 169 PRO A O 1
ATOM 1353 N N . PHE A 1 170 ? 2.381 1.763 16.796 1.00 82.31 170 PHE A N 1
ATOM 1354 C CA . PHE A 1 170 ? 3.502 0.817 16.676 1.00 82.31 170 PHE A CA 1
ATOM 1355 C C . PHE A 1 170 ? 3.185 -0.594 17.191 1.00 82.31 170 PHE A C 1
ATOM 1357 O O . PHE A 1 170 ? 3.831 -1.565 16.811 1.00 82.31 170 PHE A O 1
ATOM 1364 N N . ASP A 1 171 ? 2.222 -0.694 18.096 1.00 78.50 171 ASP A N 1
ATOM 1365 C CA . ASP A 1 171 ? 1.800 -1.900 18.797 1.00 78.50 171 ASP A CA 1
ATOM 1366 C C . ASP A 1 171 ? 0.614 -2.595 18.121 1.00 78.50 171 ASP A C 1
ATOM 1368 O O . ASP A 1 171 ? 0.243 -3.687 18.533 1.00 78.50 171 ASP A O 1
ATOM 1372 N N . LEU A 1 172 ? 0.057 -2.035 17.042 1.00 76.44 172 LEU A N 1
ATOM 1373 C CA . LEU A 1 172 ? -1.135 -2.566 16.372 1.00 76.44 172 LEU A CA 1
ATOM 1374 C C . LEU A 1 172 ? -1.004 -4.040 15.936 1.00 76.44 172 LEU A C 1
ATOM 1376 O O . LEU A 1 172 ? -1.994 -4.767 15.882 1.00 76.44 172 LEU A O 1
ATOM 1380 N N . LEU A 1 173 ? 0.214 -4.474 15.610 1.00 70.00 173 LEU A N 1
ATOM 1381 C CA . LEU A 1 173 ? 0.512 -5.845 15.189 1.00 70.00 173 LEU A CA 1
ATOM 1382 C C . LEU A 1 173 ? 0.780 -6.815 16.348 1.00 70.00 173 LEU A C 1
ATOM 1384 O O . LEU A 1 173 ? 0.785 -8.021 16.126 1.00 70.00 173 LEU A O 1
ATOM 1388 N N . GLY A 1 174 ? 1.051 -6.305 17.552 1.00 58.97 174 GLY A N 1
ATOM 1389 C CA . GLY A 1 174 ? 1.501 -7.096 18.700 1.00 58.97 174 GLY A CA 1
ATOM 1390 C C . GLY A 1 174 ? 0.432 -7.369 19.757 1.00 58.97 174 GLY A C 1
ATOM 1391 O O . GLY A 1 174 ? 0.732 -8.047 20.735 1.00 58.97 174 GLY A O 1
ATOM 1392 N N . VAL A 1 175 ? -0.781 -6.837 19.597 1.00 49.81 175 VAL A N 1
ATOM 1393 C CA . VAL A 1 175 ? -1.879 -7.000 20.561 1.00 49.81 175 VAL A CA 1
ATOM 1394 C C . VAL A 1 175 ? -2.982 -7.867 19.952 1.00 49.81 175 VAL A C 1
ATOM 1396 O O . VAL A 1 175 ? -3.204 -7.812 18.741 1.00 49.81 175 VAL A O 1
ATOM 1399 N N . ASP A 1 176 ? -3.643 -8.666 20.799 1.00 52.31 176 ASP A N 1
ATOM 1400 C CA . ASP A 1 176 ? -4.767 -9.549 20.462 1.00 52.31 176 ASP A CA 1
ATOM 1401 C C . ASP A 1 176 ? -5.736 -8.922 19.443 1.00 52.31 176 ASP A C 1
ATOM 1403 O O . ASP A 1 176 ? -5.977 -7.711 19.446 1.00 52.31 176 ASP A O 1
ATOM 1407 N N . ASP A 1 177 ? -6.338 -9.755 18.588 1.00 48.03 177 ASP A N 1
ATOM 1408 C CA . ASP A 1 177 ? -7.127 -9.339 17.417 1.00 48.03 177 ASP A CA 1
ATOM 1409 C C . ASP A 1 177 ? -8.241 -8.298 17.698 1.00 48.03 177 ASP A C 1
ATOM 1411 O O . ASP A 1 177 ? -8.648 -7.597 16.771 1.00 48.03 177 ASP A O 1
ATOM 1415 N N . ASN A 1 178 ? -8.652 -8.119 18.960 1.00 48.12 178 ASN A N 1
ATOM 1416 C CA . ASN A 1 178 ? -9.718 -7.226 19.435 1.00 48.12 178 ASN A CA 1
ATOM 1417 C C . ASN A 1 178 ? -9.341 -5.734 19.620 1.00 48.12 178 ASN A C 1
ATOM 1419 O O . ASN A 1 178 ? -10.181 -4.947 20.055 1.00 48.12 178 ASN A O 1
ATOM 1423 N N . VAL A 1 179 ? -8.116 -5.286 19.309 1.00 50.34 179 VAL A N 1
ATOM 1424 C CA . VAL A 1 179 ? -7.721 -3.863 19.509 1.00 50.34 179 VAL A CA 1
ATOM 1425 C C . VAL A 1 179 ? -8.332 -2.888 18.495 1.00 50.34 179 VAL A C 1
ATOM 1427 O O . VAL A 1 179 ? -8.343 -1.677 18.731 1.00 50.34 179 VAL A O 1
ATOM 1430 N N . SER A 1 180 ? -8.920 -3.383 17.399 1.00 50.25 180 SER A N 1
ATOM 1431 C CA . SER A 1 180 ? -9.578 -2.516 16.409 1.00 50.25 180 SER A CA 1
ATOM 1432 C C . SER A 1 180 ? -10.662 -1.619 17.009 1.00 50.25 180 SER A C 1
ATOM 1434 O O . SER A 1 180 ? -10.853 -0.499 16.537 1.00 50.25 180 SER A O 1
ATOM 1436 N N . ASP A 1 181 ? -11.348 -2.088 18.053 1.00 51.00 181 ASP A N 1
ATOM 1437 C CA . ASP A 1 181 ? -12.503 -1.403 18.645 1.00 51.00 181 ASP A CA 1
ATOM 1438 C C . ASP A 1 181 ? -12.121 -0.134 19.433 1.00 51.00 181 ASP A C 1
ATOM 1440 O O . ASP A 1 181 ? -12.978 0.590 19.948 1.00 51.00 181 ASP A O 1
ATOM 1444 N N . GLN A 1 182 ? -10.822 0.170 19.524 1.00 58.81 182 GLN A N 1
ATOM 1445 C CA . GLN A 1 182 ? -10.289 1.259 20.337 1.00 58.81 182 GLN A CA 1
ATOM 1446 C C . GLN A 1 182 ? -9.402 2.226 19.553 1.00 58.81 182 GLN A C 1
ATOM 1448 O O . GLN A 1 182 ? -8.581 2.909 20.158 1.00 58.81 182 GLN A O 1
ATOM 1453 N N . LEU A 1 183 ? -9.558 2.339 18.233 1.00 65.56 183 LEU A N 1
ATOM 1454 C CA . LEU A 1 183 ? -8.779 3.283 17.428 1.00 65.56 183 LEU A CA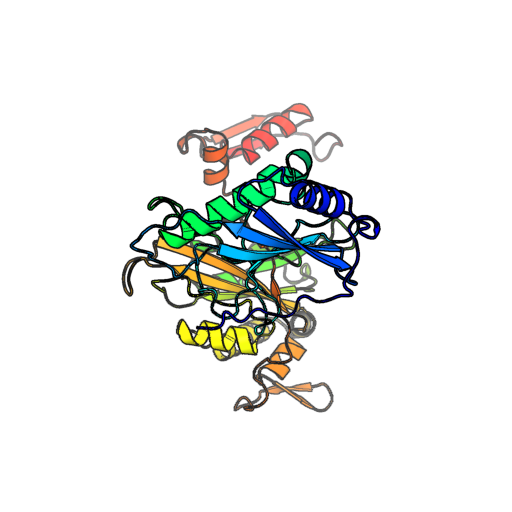 1
ATOM 1455 C C . LEU A 1 183 ? -9.643 4.447 16.934 1.00 65.56 183 LEU A C 1
ATOM 1457 O O . LEU A 1 183 ? -10.748 4.268 16.430 1.00 65.56 183 LEU A O 1
ATOM 1461 N N . SER A 1 184 ? -9.123 5.664 17.073 1.00 68.38 184 SER A N 1
ATOM 1462 C CA . SER A 1 184 ? -9.668 6.869 16.444 1.00 68.38 184 SER A CA 1
ATOM 1463 C C . SER A 1 184 ? -8.783 7.276 15.274 1.00 68.38 184 SER A C 1
ATOM 1465 O O . SER A 1 184 ? -7.558 7.295 15.419 1.00 68.38 184 SER A O 1
ATOM 1467 N N . VAL A 1 185 ? -9.386 7.641 14.144 1.00 70.69 185 VAL A N 1
ATOM 1468 C CA . VAL A 1 185 ? -8.659 8.127 12.966 1.00 70.69 185 VAL A CA 1
ATOM 1469 C C . VAL A 1 185 ? -8.898 9.618 12.808 1.00 70.69 185 VAL A C 1
ATOM 1471 O O . VAL A 1 185 ? -10.035 10.085 12.820 1.00 70.69 185 VAL A O 1
ATOM 1474 N N . THR A 1 186 ? -7.819 10.375 12.653 1.00 68.38 186 THR A N 1
ATOM 1475 C CA . THR A 1 186 ? -7.871 11.782 12.250 1.00 68.38 186 THR A CA 1
ATOM 1476 C C . THR A 1 186 ? -7.269 11.911 10.860 1.00 68.38 186 THR A C 1
ATOM 1478 O O . THR A 1 186 ? -6.156 11.442 10.628 1.00 68.38 186 THR A O 1
ATOM 1481 N N . ALA A 1 187 ? -7.999 12.542 9.942 1.00 66.00 187 ALA A N 1
ATOM 1482 C CA . ALA A 1 187 ? -7.450 12.949 8.657 1.00 66.00 187 ALA A CA 1
ATOM 1483 C C . ALA A 1 187 ? -6.740 14.298 8.819 1.00 66.00 187 ALA A C 1
ATOM 1485 O O . ALA A 1 187 ? -7.300 15.246 9.372 1.00 66.00 187 ALA A O 1
ATOM 1486 N N . LEU A 1 188 ? -5.503 14.367 8.348 1.00 58.66 188 LEU A N 1
ATOM 1487 C CA . LEU A 1 188 ? -4.717 15.582 8.223 1.00 58.66 188 LEU A CA 1
ATOM 1488 C C . LEU A 1 188 ? -4.503 15.783 6.723 1.00 58.66 188 LEU A C 1
ATOM 1490 O O . LEU A 1 188 ? -3.816 14.995 6.089 1.00 58.66 188 LEU A O 1
ATOM 1494 N N . SER A 1 189 ? -5.106 16.808 6.133 1.00 52.22 189 SER A N 1
ATOM 1495 C CA . SER A 1 189 ? -4.728 17.225 4.780 1.00 52.22 189 SER A CA 1
ATOM 1496 C C . SER A 1 189 ? -3.632 18.271 4.940 1.00 52.22 189 SER A C 1
ATOM 1498 O O . SER A 1 189 ? -3.885 19.350 5.475 1.00 52.22 189 SER A O 1
ATOM 1500 N N . LEU A 1 190 ? -2.400 17.904 4.581 1.00 45.41 190 LEU A N 1
ATOM 1501 C CA . LEU A 1 190 ? -1.299 18.865 4.463 1.00 45.41 190 LEU A CA 1
ATOM 1502 C C . LEU A 1 190 ? -1.359 19.571 3.102 1.00 45.41 190 LEU A C 1
ATOM 1504 O O . LEU A 1 190 ? -1.081 20.764 3.048 1.00 45.41 190 LEU A O 1
ATOM 1508 N N . ASP A 1 191 ? -1.839 18.873 2.063 1.00 47.53 191 ASP A N 1
ATOM 1509 C CA . ASP A 1 191 ? -2.037 19.401 0.714 1.00 47.53 191 ASP A CA 1
ATOM 1510 C C . ASP A 1 191 ? -3.409 19.003 0.125 1.00 47.53 191 ASP A C 1
ATOM 1512 O O . ASP A 1 191 ? -3.924 17.926 0.449 1.00 47.53 191 ASP A O 1
ATOM 1516 N N . PRO A 1 192 ? -4.009 19.813 -0.778 1.00 37.75 192 PRO A N 1
ATOM 1517 C CA . PRO A 1 192 ? -5.353 19.591 -1.341 1.00 37.75 192 PRO A CA 1
ATOM 1518 C C . PRO A 1 192 ? -5.553 18.333 -2.214 1.00 37.75 192 PRO A C 1
ATOM 1520 O O . PRO A 1 192 ? -6.622 18.181 -2.803 1.00 37.75 192 PRO A O 1
ATOM 1523 N N . GLY A 1 193 ? -4.561 17.447 -2.321 1.00 46.84 193 GLY A N 1
ATOM 1524 C CA . GLY A 1 193 ? -4.634 16.192 -3.081 1.00 46.84 193 GLY A CA 1
ATOM 1525 C C . GLY A 1 193 ? -4.101 14.963 -2.340 1.00 46.84 193 GLY A C 1
ATOM 1526 O O . GLY A 1 193 ? -4.334 13.848 -2.799 1.00 46.84 193 GLY A O 1
ATOM 1527 N N . ASP A 1 194 ? -3.452 15.148 -1.187 1.00 56.78 194 ASP A N 1
ATOM 1528 C CA . ASP A 1 194 ? -2.816 14.062 -0.443 1.00 56.78 194 ASP A CA 1
ATOM 1529 C C . ASP A 1 194 ? -3.623 13.715 0.809 1.00 56.78 194 ASP A C 1
ATOM 1531 O O . ASP A 1 194 ? -3.758 14.501 1.753 1.00 56.78 194 ASP A O 1
ATOM 1535 N N . CYS A 1 195 ? -4.162 12.496 0.826 1.00 70.62 195 CYS A N 1
ATOM 1536 C CA . CYS A 1 195 ? -4.873 11.966 1.981 1.00 70.62 195 CYS A CA 1
ATOM 1537 C C . CYS A 1 195 ? -3.871 11.399 2.998 1.00 70.62 195 CYS A C 1
ATOM 1539 O O . CYS A 1 195 ? -3.361 10.294 2.812 1.00 70.62 195 CYS A O 1
ATOM 1541 N N . PHE A 1 196 ? -3.607 12.121 4.091 1.00 78.75 196 PHE A N 1
ATOM 1542 C CA . PHE A 1 196 ? -2.841 11.603 5.229 1.00 78.75 196 PHE A CA 1
ATOM 1543 C C . PHE A 1 196 ? -3.760 11.310 6.418 1.00 78.75 196 PHE A C 1
ATOM 1545 O O . PHE A 1 196 ? -4.441 12.182 6.954 1.00 78.75 196 PHE A O 1
ATOM 1552 N N . PHE A 1 197 ? -3.757 10.063 6.871 1.00 83.25 197 PHE A N 1
ATOM 1553 C CA . PHE A 1 197 ? -4.523 9.599 8.020 1.00 83.25 197 PHE A CA 1
ATOM 1554 C C . PHE A 1 197 ? -3.587 9.274 9.179 1.00 83.25 197 PHE A C 1
ATOM 1556 O O . PHE A 1 197 ? -2.511 8.713 8.991 1.00 83.25 197 PHE A O 1
ATOM 1563 N N . VAL A 1 198 ? -4.008 9.587 10.401 1.00 84.62 198 VAL A N 1
ATOM 1564 C CA . VAL A 1 198 ? -3.306 9.188 11.623 1.00 84.62 198 VAL A CA 1
ATOM 1565 C C . VAL A 1 198 ? -4.292 8.460 12.525 1.00 84.62 198 VAL A C 1
ATOM 1567 O O . VAL A 1 198 ? -5.245 9.058 13.031 1.00 84.62 198 VAL A O 1
ATOM 1570 N N . ALA A 1 199 ? -4.058 7.166 12.724 1.00 84.44 199 ALA A N 1
ATOM 1571 C CA . ALA A 1 199 ? -4.779 6.345 13.681 1.00 84.44 199 ALA A CA 1
ATOM 1572 C C . ALA A 1 199 ? -4.083 6.408 15.048 1.00 84.44 199 ALA A C 1
ATOM 1574 O O . ALA A 1 199 ? -2.864 6.275 15.161 1.00 84.44 199 ALA A O 1
ATOM 1575 N N . LYS A 1 200 ? -4.868 6.616 16.104 1.00 78.19 200 LYS A N 1
ATOM 1576 C CA . LYS A 1 200 ? -4.402 6.664 17.496 1.00 78.19 200 LYS A CA 1
ATOM 1577 C C . LYS A 1 200 ? -5.296 5.804 18.375 1.00 78.19 200 LYS A C 1
ATOM 1579 O O . LYS A 1 200 ? -6.498 5.722 18.127 1.00 78.19 200 LYS A O 1
ATOM 1584 N N . HIS A 1 201 ? -4.723 5.230 19.431 1.00 74.81 201 HIS A N 1
ATOM 1585 C CA . HIS A 1 201 ? -5.494 4.594 20.500 1.00 74.81 201 HIS A CA 1
ATOM 1586 C C . HIS A 1 201 ? -6.444 5.599 21.151 1.00 74.81 201 HIS A C 1
ATOM 1588 O O . HIS A 1 201 ? -6.072 6.734 21.439 1.00 74.81 201 HIS A O 1
ATOM 1594 N N . ARG A 1 202 ? -7.680 5.167 21.391 1.00 62.72 202 ARG A N 1
ATOM 1595 C CA . ARG A 1 202 ? -8.782 5.964 21.943 1.00 62.72 202 ARG A CA 1
ATOM 1596 C C . ARG A 1 202 ? -8.615 6.238 23.440 1.00 62.72 202 ARG A C 1
ATOM 1598 O O . ARG A 1 202 ? -9.362 7.042 23.995 1.00 62.72 202 ARG A O 1
ATOM 1605 N N . GLN A 1 203 ? -7.646 5.601 24.103 1.00 55.31 203 GLN A N 1
ATOM 1606 C CA . GLN A 1 203 ? -7.356 5.852 25.513 1.00 55.31 203 GLN A CA 1
ATOM 1607 C C . GLN A 1 203 ? -7.028 7.336 25.737 1.00 55.31 203 GLN A C 1
ATOM 1609 O O . GLN A 1 203 ? -6.042 7.858 25.226 1.00 55.31 203 GLN A O 1
ATOM 1614 N N . GLY A 1 204 ? -7.885 8.015 26.505 1.00 43.91 204 GLY A N 1
ATOM 1615 C CA . GLY A 1 204 ? -7.739 9.432 26.845 1.00 43.91 204 GLY A CA 1
ATOM 1616 C C . GLY A 1 204 ? -8.485 10.418 25.938 1.00 43.91 204 GLY A C 1
ATOM 1617 O O . GLY A 1 204 ? -8.504 11.601 26.263 1.00 43.91 204 GLY A O 1
ATOM 1618 N N . ILE A 1 205 ? -9.145 9.966 24.863 1.00 45.19 205 ILE A N 1
ATOM 1619 C CA . ILE A 1 205 ? -9.964 10.831 23.997 1.00 45.19 205 ILE A CA 1
ATOM 1620 C C . ILE A 1 205 ? -11.430 10.720 24.431 1.00 45.19 205 ILE A C 1
ATOM 1622 O O . ILE A 1 205 ? -12.028 9.641 24.374 1.00 45.19 205 ILE A O 1
ATOM 1626 N N . LYS A 1 206 ? -12.041 11.831 24.863 1.00 43.44 206 LYS A N 1
ATOM 1627 C CA . LYS A 1 206 ? -13.480 11.848 25.173 1.00 43.44 206 LYS A CA 1
ATOM 1628 C C . LYS A 1 206 ? -14.266 11.625 23.879 1.00 43.44 206 LYS A C 1
ATOM 1630 O O . LYS A 1 206 ? -14.004 12.291 22.883 1.00 43.44 206 LYS A O 1
ATOM 1635 N N . LEU A 1 207 ? -15.269 10.737 23.893 1.00 45.34 207 LEU A N 1
ATOM 1636 C CA . LEU A 1 207 ? -16.138 10.465 22.730 1.00 45.34 207 LEU A CA 1
ATOM 1637 C C . LEU A 1 207 ? -16.709 11.743 22.085 1.00 45.34 207 LEU A C 1
ATOM 1639 O O . LEU A 1 207 ? -16.895 11.780 20.877 1.00 45.34 207 LEU A O 1
ATOM 1643 N N . SER A 1 208 ? -16.930 12.796 22.877 1.00 45.75 208 SER A N 1
ATOM 1644 C CA . SER A 1 208 ? -17.425 14.104 22.430 1.00 45.75 208 SER A CA 1
ATOM 1645 C C . SER A 1 208 ? -16.439 14.932 21.593 1.00 45.75 208 SER A C 1
ATOM 1647 O O . SER A 1 208 ? -16.844 15.931 21.006 1.00 45.75 208 SER A O 1
ATOM 1649 N N . GLU A 1 209 ? -15.152 14.577 21.576 1.00 43.50 209 GLU A N 1
ATOM 1650 C CA . GLU A 1 209 ? -14.096 15.282 20.828 1.00 43.50 209 GLU A CA 1
ATOM 1651 C C . GLU A 1 209 ? -13.831 14.644 19.455 1.00 43.50 209 GLU A C 1
ATOM 1653 O O . GLU A 1 209 ? -13.191 15.252 18.597 1.00 43.50 209 GLU A O 1
ATOM 1658 N N . VAL A 1 210 ? -14.367 13.444 19.212 1.00 47.91 210 VAL A N 1
ATOM 1659 C CA . VAL A 1 210 ? -14.234 12.734 17.938 1.00 47.91 210 VAL A CA 1
ATOM 1660 C C . VAL A 1 210 ? -15.389 13.133 17.022 1.00 47.91 210 VAL A C 1
ATOM 1662 O O . VAL A 1 210 ? -16.447 12.514 17.037 1.00 47.91 210 VAL A O 1
ATOM 1665 N N . LYS A 1 211 ? -15.191 14.151 16.179 1.00 50.09 211 LYS A N 1
ATOM 1666 C CA . LYS A 1 211 ? -16.064 14.360 15.012 1.00 50.09 211 LYS A CA 1
ATOM 1667 C C . LYS A 1 211 ? -15.715 13.286 13.979 1.00 50.09 211 LYS A C 1
ATOM 1669 O O . LYS A 1 211 ? -14.780 13.472 13.204 1.00 50.09 211 LYS A O 1
ATOM 1674 N N . ALA A 1 212 ? -16.375 12.131 14.021 1.00 55.12 212 ALA A N 1
ATOM 1675 C CA . ALA A 1 212 ? -15.994 10.997 13.181 1.00 55.12 212 ALA A CA 1
ATOM 1676 C C . ALA A 1 212 ? -16.279 11.284 11.694 1.00 55.12 212 ALA A C 1
ATOM 1678 O O . ALA A 1 212 ? -17.406 11.148 11.235 1.00 55.12 212 ALA A O 1
ATOM 1679 N N . GLN A 1 213 ? -15.251 11.679 10.937 1.00 70.94 213 GLN A N 1
ATOM 1680 C CA . GLN A 1 213 ? -15.272 11.599 9.470 1.00 70.94 213 GLN A CA 1
ATOM 1681 C C . GLN A 1 213 ? -14.846 10.210 8.978 1.00 70.94 213 GLN A C 1
ATOM 1683 O O . GLN A 1 213 ? -15.258 9.806 7.897 1.00 70.94 213 GLN A O 1
ATOM 1688 N N . TYR A 1 214 ? -14.062 9.470 9.773 1.00 81.44 214 TYR A N 1
ATOM 1689 C CA . TYR A 1 214 ? -13.528 8.156 9.412 1.00 81.44 214 TYR A CA 1
ATOM 1690 C C . TYR A 1 214 ? -13.581 7.170 10.584 1.00 81.44 214 TYR A C 1
ATOM 1692 O O . TYR A 1 214 ? -13.443 7.568 11.743 1.00 81.44 214 TYR A O 1
ATOM 1700 N N . VAL A 1 215 ? -13.742 5.882 10.278 1.00 80.06 215 VAL A N 1
ATOM 1701 C CA . VAL A 1 215 ? -13.766 4.769 11.243 1.00 80.06 215 VAL A CA 1
ATOM 1702 C C . VAL A 1 215 ? -12.807 3.682 10.776 1.00 80.06 215 VAL A C 1
ATOM 1704 O O . VAL A 1 215 ? -12.810 3.332 9.602 1.00 80.06 215 VAL A O 1
ATOM 1707 N N . LEU A 1 216 ? -12.000 3.134 11.683 1.00 82.81 216 LEU A N 1
ATOM 1708 C CA . LEU A 1 216 ? -11.094 2.030 11.374 1.00 82.81 216 LEU A CA 1
ATOM 1709 C C . LEU A 1 216 ? -11.758 0.689 11.700 1.00 82.81 216 LEU A C 1
ATOM 1711 O O . LEU A 1 216 ? -12.248 0.502 12.812 1.00 82.81 216 LEU A O 1
ATOM 1715 N N . CYS A 1 217 ? -11.720 -0.250 10.762 1.00 83.62 217 CYS A N 1
ATOM 1716 C CA . CYS A 1 217 ? -12.126 -1.637 10.967 1.00 83.62 217 CYS A CA 1
ATOM 1717 C C . CYS A 1 217 ? -10.920 -2.527 10.678 1.00 83.62 217 CYS A C 1
ATOM 1719 O O . CYS A 1 217 ? -10.462 -2.552 9.542 1.00 83.62 217 CYS A O 1
ATOM 1721 N N . ALA A 1 218 ? -10.385 -3.241 11.663 1.00 84.44 218 ALA A N 1
ATOM 1722 C CA . ALA A 1 218 ? -9.249 -4.133 11.480 1.00 84.44 218 ALA A CA 1
ATOM 1723 C C . ALA A 1 218 ? -9.694 -5.594 11.526 1.00 84.44 218 ALA A C 1
ATOM 1725 O O . ALA A 1 218 ? -10.339 -6.028 12.476 1.00 84.44 218 ALA A O 1
ATOM 1726 N N . LEU A 1 219 ? -9.319 -6.351 10.500 1.00 85.50 219 LEU A N 1
ATOM 1727 C CA . LEU A 1 219 ? -9.611 -7.771 10.349 1.00 85.50 219 LEU A CA 1
ATOM 1728 C C . LEU A 1 219 ? -8.317 -8.531 10.060 1.00 85.50 219 LEU A C 1
ATOM 1730 O O . LEU A 1 219 ? -7.373 -7.975 9.498 1.00 85.50 219 LEU A O 1
ATOM 1734 N N . SER A 1 220 ? -8.273 -9.802 10.444 1.00 85.06 220 SER A N 1
ATOM 1735 C CA . SER A 1 220 ? -7.111 -10.676 10.259 1.00 85.06 220 SER A CA 1
ATOM 1736 C C . SER A 1 220 ? -7.510 -11.912 9.466 1.00 85.06 220 SER A C 1
ATOM 1738 O O . SER A 1 220 ? -8.558 -12.501 9.717 1.00 85.06 220 SER A O 1
ATOM 1740 N N . THR A 1 221 ? -6.676 -12.309 8.510 1.00 83.81 221 THR A N 1
ATOM 1741 C CA . THR A 1 221 ? -6.799 -13.610 7.830 1.00 83.81 221 THR A CA 1
ATOM 1742 C C . THR A 1 221 ? -6.064 -14.703 8.605 1.00 83.81 221 THR A C 1
ATOM 1744 O O . THR A 1 221 ? -5.239 -14.413 9.476 1.00 83.81 221 THR A O 1
ATOM 1747 N N . ALA A 1 222 ? -6.342 -15.970 8.287 1.00 82.06 222 ALA A N 1
ATOM 1748 C CA . ALA A 1 222 ? -5.544 -17.075 8.809 1.00 82.06 222 ALA A CA 1
ATOM 1749 C C . ALA A 1 222 ? -4.113 -17.030 8.228 1.00 82.06 222 ALA A C 1
ATOM 1751 O O . ALA A 1 222 ? -3.948 -16.600 7.086 1.00 82.06 222 ALA A O 1
ATOM 1752 N N . PRO A 1 223 ? -3.081 -17.507 8.953 1.00 79.31 223 PRO A N 1
ATOM 1753 C CA . PRO A 1 223 ? -1.716 -17.557 8.434 1.00 79.31 223 PRO A CA 1
ATOM 1754 C C . PRO A 1 223 ? -1.597 -18.351 7.127 1.00 79.31 223 PRO A C 1
ATOM 1756 O O . PRO A 1 223 ? -2.014 -19.507 7.069 1.00 79.31 223 PRO A O 1
ATOM 1759 N N . GLN A 1 224 ? -0.976 -17.761 6.099 1.00 71.38 224 GLN A N 1
ATOM 1760 C CA . GLN A 1 224 ? -0.812 -18.396 4.782 1.00 71.38 224 GLN A CA 1
ATOM 1761 C C . GLN A 1 224 ? 0.670 -18.583 4.402 1.00 71.38 224 GLN A C 1
ATOM 1763 O O . GLN A 1 224 ? 1.493 -17.732 4.745 1.00 71.38 224 GLN A O 1
ATOM 1768 N N . PRO A 1 225 ? 1.040 -19.677 3.699 1.00 58.97 225 PRO A N 1
ATOM 1769 C CA . PRO A 1 225 ? 2.428 -19.993 3.348 1.00 58.97 225 PRO A CA 1
ATOM 1770 C C . PRO A 1 225 ? 3.011 -19.158 2.194 1.00 58.97 225 PRO A C 1
ATOM 1772 O O . PRO A 1 225 ? 4.219 -19.130 1.994 1.00 58.97 225 PRO A O 1
ATOM 1775 N N . HIS A 1 226 ? 2.161 -18.536 1.375 1.00 58.72 226 HIS A N 1
ATOM 1776 C CA . HIS A 1 226 ? 2.575 -17.759 0.205 1.00 58.72 226 HIS A CA 1
ATOM 1777 C C . HIS A 1 226 ? 1.744 -16.475 0.116 1.00 58.72 226 HIS A C 1
ATOM 1779 O O . HIS A 1 226 ? 0.520 -16.517 0.240 1.00 58.72 226 HIS A O 1
ATOM 1785 N N . GLY A 1 227 ? 2.402 -15.340 -0.146 1.00 53.94 227 GLY A N 1
ATOM 1786 C CA . GLY A 1 227 ? 1.754 -14.065 -0.474 1.00 53.94 227 GLY A CA 1
ATOM 1787 C C . GLY A 1 227 ? 1.146 -14.127 -1.874 1.00 53.94 227 GLY A C 1
ATOM 1788 O O . GLY A 1 227 ? 1.744 -13.671 -2.843 1.00 53.94 227 GLY A O 1
ATOM 1789 N N . LEU A 1 228 ? -0.007 -14.781 -2.000 1.00 46.81 228 LEU A N 1
ATOM 1790 C CA . LEU A 1 228 ? -0.608 -15.146 -3.282 1.00 46.81 228 LEU A CA 1
ATOM 1791 C C . LEU A 1 228 ? -1.451 -13.999 -3.846 1.00 46.81 228 LEU A C 1
ATOM 1793 O O . LEU A 1 228 ? -2.656 -14.126 -4.033 1.00 46.81 228 LEU A O 1
ATOM 1797 N N . ILE A 1 229 ? -0.827 -12.851 -4.092 1.00 51.25 229 ILE A N 1
ATOM 1798 C CA . ILE A 1 229 ? -1.558 -11.647 -4.492 1.00 51.25 229 ILE A CA 1
ATOM 1799 C C . ILE A 1 229 ? -1.265 -11.370 -5.953 1.00 51.25 229 ILE A C 1
ATOM 1801 O O . ILE A 1 229 ? -0.194 -10.905 -6.322 1.00 51.25 229 ILE A O 1
ATOM 1805 N N . ARG A 1 230 ? -2.237 -11.745 -6.786 1.00 50.72 230 ARG A N 1
ATOM 1806 C CA . ARG A 1 230 ? -2.149 -11.704 -8.250 1.00 50.72 230 ARG A CA 1
ATOM 1807 C C . ARG A 1 230 ? -2.755 -10.432 -8.853 1.00 50.72 230 ARG A C 1
ATOM 1809 O O . ARG A 1 230 ? -2.458 -10.132 -10.001 1.00 50.72 230 ARG A O 1
ATOM 1816 N N . TYR A 1 231 ? -3.604 -9.717 -8.107 1.00 55.78 231 TYR A N 1
ATOM 1817 C CA . TYR A 1 231 ? -4.285 -8.493 -8.546 1.00 55.78 231 TYR A CA 1
ATOM 1818 C C . TYR A 1 231 ? -4.701 -7.625 -7.346 1.00 55.78 231 TYR A C 1
ATOM 1820 O O . TYR A 1 231 ? -4.864 -8.129 -6.234 1.00 55.78 231 TYR A O 1
ATOM 1828 N N . ARG A 1 232 ? -4.871 -6.314 -7.573 1.00 66.94 232 ARG A N 1
ATOM 1829 C CA . ARG A 1 232 ? -5.396 -5.355 -6.586 1.00 66.94 232 ARG A CA 1
ATOM 1830 C C . ARG A 1 232 ? -6.928 -5.384 -6.623 1.00 66.94 232 ARG A C 1
ATOM 1832 O O . ARG A 1 232 ? -7.483 -5.029 -7.663 1.00 66.94 232 ARG A O 1
ATOM 1839 N N . PRO A 1 233 ? -7.614 -5.722 -5.519 1.00 78.69 233 PRO A N 1
ATOM 1840 C CA . PRO A 1 233 ? -9.068 -5.641 -5.466 1.00 78.69 233 PRO A CA 1
ATOM 1841 C C . PRO A 1 233 ? -9.539 -4.198 -5.670 1.00 78.69 233 PRO A C 1
ATOM 1843 O O . PRO A 1 233 ? -9.136 -3.299 -4.929 1.00 78.69 233 PRO A O 1
ATOM 1846 N N . ARG A 1 234 ? -10.385 -3.969 -6.677 1.00 79.31 234 ARG A N 1
ATOM 1847 C CA . ARG A 1 234 ? -10.956 -2.646 -6.986 1.00 79.31 234 ARG A CA 1
ATOM 1848 C C . ARG A 1 234 ? -12.173 -2.329 -6.123 1.00 79.31 234 ARG A C 1
ATOM 1850 O O . ARG A 1 234 ? -12.511 -1.165 -5.914 1.00 79.31 234 ARG A O 1
ATOM 1857 N N . ASN A 1 235 ? -12.853 -3.368 -5.654 1.00 88.81 235 ASN A N 1
ATOM 1858 C CA . ASN A 1 235 ? -14.067 -3.269 -4.859 1.00 88.81 235 ASN A CA 1
ATOM 1859 C C . ASN A 1 235 ? -14.097 -4.327 -3.748 1.00 88.81 235 ASN A C 1
ATOM 1861 O O . ASN A 1 235 ? -13.297 -5.267 -3.718 1.00 88.81 235 ASN A O 1
ATOM 1865 N N . LEU A 1 236 ? -15.044 -4.170 -2.825 1.00 93.62 236 LEU A N 1
ATOM 1866 C CA . LEU A 1 236 ? -15.171 -5.047 -1.665 1.00 93.62 236 LEU A CA 1
ATOM 1867 C C . LEU A 1 236 ? -15.544 -6.494 -2.036 1.00 93.62 236 LEU A C 1
ATOM 1869 O O . LEU A 1 236 ? -15.144 -7.410 -1.323 1.00 93.62 236 LEU A O 1
ATOM 1873 N N . GLN A 1 237 ? -16.249 -6.723 -3.152 1.00 93.44 237 GLN A N 1
ATOM 1874 C CA . GLN A 1 237 ? -16.576 -8.078 -3.622 1.00 93.44 237 GLN A CA 1
ATOM 1875 C C . GLN A 1 237 ? -15.309 -8.841 -4.035 1.00 93.44 237 GLN A C 1
ATOM 1877 O O . GLN A 1 237 ? -15.122 -9.995 -3.649 1.00 93.44 237 GLN A O 1
ATOM 1882 N N . GLU A 1 238 ? -14.427 -8.204 -4.806 1.00 88.81 238 GLU A N 1
ATOM 1883 C CA . GLU A 1 238 ? -13.134 -8.777 -5.192 1.00 88.81 238 GLU A CA 1
ATOM 1884 C C . GLU A 1 238 ? -12.259 -9.057 -3.966 1.00 88.81 238 GLU A C 1
ATOM 1886 O O . GLU A 1 238 ? -11.677 -10.137 -3.862 1.00 88.81 238 GLU A O 1
ATOM 1891 N N . LEU A 1 239 ? -12.226 -8.135 -2.995 1.00 90.25 239 LEU A N 1
ATOM 1892 C CA . LEU A 1 239 ? -11.466 -8.327 -1.757 1.00 90.25 239 LEU A CA 1
ATOM 1893 C C . LEU A 1 239 ? -12.044 -9.473 -0.911 1.00 90.25 239 LEU A C 1
ATOM 1895 O O . LEU A 1 239 ? -11.289 -10.242 -0.314 1.00 90.25 239 LEU A O 1
ATOM 1899 N N . ALA A 1 240 ? -13.370 -9.626 -0.881 1.00 91.56 240 ALA A N 1
ATOM 1900 C CA . ALA A 1 240 ? -14.034 -10.731 -0.194 1.00 91.56 240 ALA A CA 1
ATOM 1901 C C . ALA A 1 240 ? -13.697 -12.087 -0.830 1.00 91.56 240 ALA A C 1
ATOM 1903 O O . ALA A 1 240 ? -13.402 -13.039 -0.116 1.00 91.56 240 ALA A O 1
ATOM 1904 N N . ARG A 1 241 ? -13.667 -12.176 -2.167 1.00 88.25 241 ARG A N 1
ATOM 1905 C CA . ARG A 1 241 ? -13.215 -13.393 -2.869 1.00 88.25 241 ARG A CA 1
ATOM 1906 C C . ARG A 1 241 ? -11.759 -13.712 -2.547 1.00 88.25 241 ARG A C 1
ATOM 1908 O O . ARG A 1 241 ? -11.438 -14.853 -2.247 1.00 88.25 241 ARG A O 1
ATOM 1915 N N . PHE A 1 242 ? -10.904 -12.692 -2.561 1.00 82.81 242 PHE A N 1
ATOM 1916 C CA . PHE A 1 242 ? -9.487 -12.837 -2.244 1.00 82.81 242 PHE A CA 1
ATOM 1917 C C . PHE A 1 242 ? -9.254 -13.363 -0.816 1.00 82.81 242 PHE A C 1
ATOM 1919 O O . PHE A 1 242 ? -8.452 -14.262 -0.592 1.00 82.81 242 PHE A O 1
ATOM 1926 N N . THR A 1 243 ? -9.970 -12.812 0.160 1.00 86.94 243 THR A N 1
ATOM 1927 C CA . THR A 1 243 ? -9.834 -13.199 1.573 1.00 86.94 243 THR A CA 1
ATOM 1928 C C . THR A 1 243 ? -10.490 -14.539 1.901 1.00 86.94 243 THR A C 1
ATOM 1930 O O . THR A 1 243 ? -10.029 -15.217 2.821 1.00 86.94 243 THR A O 1
ATOM 1933 N N . ALA A 1 244 ? -11.490 -14.966 1.124 1.00 86.62 244 ALA A N 1
ATOM 1934 C CA . ALA A 1 244 ? -12.104 -16.284 1.259 1.00 86.62 244 ALA A CA 1
ATOM 1935 C C . ALA A 1 244 ? -11.095 -17.418 1.010 1.00 86.62 244 ALA A C 1
ATOM 1937 O O . ALA A 1 244 ? -11.075 -18.384 1.773 1.00 86.62 244 ALA A O 1
ATOM 1938 N N . ASP A 1 245 ? -10.200 -17.265 0.025 1.00 77.81 245 ASP A N 1
ATOM 1939 C CA . ASP A 1 245 ? -9.105 -18.217 -0.225 1.00 77.81 245 ASP A CA 1
ATOM 1940 C C . ASP A 1 245 ? -8.140 -18.313 0.974 1.00 77.81 245 ASP A C 1
ATOM 1942 O O . ASP A 1 245 ? -7.541 -19.359 1.220 1.00 77.81 245 ASP A O 1
ATOM 1946 N N . ALA A 1 246 ? -8.027 -17.235 1.758 1.00 74.44 246 ALA A N 1
ATOM 1947 C CA . ALA A 1 246 ? -7.243 -17.166 2.991 1.00 74.44 246 ALA A CA 1
ATOM 1948 C C . ALA A 1 246 ? -8.048 -17.530 4.260 1.00 74.44 246 ALA A C 1
ATOM 1950 O O . ALA A 1 246 ? -7.564 -17.327 5.379 1.00 74.44 246 ALA A O 1
ATOM 1951 N N . GLY A 1 247 ? -9.266 -18.064 4.105 1.00 82.12 247 GLY A N 1
ATOM 1952 C CA . GLY A 1 247 ? -10.113 -18.554 5.197 1.00 82.12 247 GLY A CA 1
ATOM 1953 C C . GLY A 1 247 ? -10.883 -17.481 5.973 1.00 82.12 247 GLY A C 1
ATOM 1954 O O . GLY A 1 247 ? -11.371 -17.772 7.063 1.00 82.12 247 GLY A O 1
ATOM 1955 N N . LEU A 1 248 ? -10.996 -16.254 5.451 1.00 87.12 248 LEU A N 1
ATOM 1956 C CA . LEU A 1 248 ? -11.732 -15.159 6.090 1.00 87.12 248 LEU A CA 1
ATOM 1957 C C . LEU A 1 248 ? -13.046 -14.868 5.347 1.00 87.12 248 LEU A C 1
ATOM 1959 O O . LEU A 1 248 ? -13.031 -14.460 4.186 1.00 87.12 248 LEU A O 1
ATOM 1963 N N . ASP A 1 249 ? -14.183 -14.986 6.042 1.00 91.75 249 ASP A N 1
ATOM 1964 C CA . ASP A 1 249 ? -15.461 -14.415 5.584 1.00 91.75 249 ASP A CA 1
ATOM 1965 C C . ASP A 1 249 ? -15.477 -12.904 5.845 1.00 91.75 249 ASP A C 1
ATOM 1967 O O . ASP A 1 249 ? -16.010 -12.416 6.844 1.00 91.75 249 ASP A O 1
ATOM 1971 N N . LEU A 1 250 ? -14.868 -12.150 4.929 1.00 92.69 250 LEU A N 1
ATOM 1972 C CA . LEU A 1 250 ? -14.717 -10.704 5.066 1.00 92.69 250 LEU A CA 1
ATOM 1973 C C . LEU A 1 250 ? -16.055 -9.980 5.238 1.00 92.69 250 LEU A C 1
ATOM 1975 O O . LEU A 1 250 ? -16.159 -9.071 6.062 1.00 92.69 250 LEU A O 1
ATOM 1979 N N . LEU A 1 251 ? -17.075 -10.354 4.459 1.00 94.38 251 LEU A N 1
ATOM 1980 C CA . LEU A 1 251 ? -18.371 -9.680 4.518 1.00 94.38 251 LEU A CA 1
ATOM 1981 C C . LEU A 1 251 ? -19.084 -9.992 5.834 1.00 94.38 251 LEU A C 1
ATOM 1983 O O . LEU A 1 251 ? -19.633 -9.078 6.446 1.00 94.38 251 LEU A O 1
ATOM 1987 N N . GLY A 1 252 ? -19.056 -11.247 6.293 1.00 92.50 252 GLY A N 1
ATOM 1988 C CA . GLY A 1 252 ? -19.581 -11.628 7.605 1.00 92.50 252 GLY A CA 1
ATOM 1989 C C . GLY A 1 252 ? -18.892 -10.881 8.746 1.00 92.50 252 GLY A C 1
ATOM 1990 O O . GLY A 1 252 ? -19.568 -10.257 9.568 1.00 92.50 252 GLY A O 1
ATOM 1991 N N . SER A 1 253 ? -17.557 -10.849 8.750 1.00 91.81 253 SER A N 1
ATOM 1992 C CA . SER A 1 253 ? -16.779 -10.140 9.771 1.00 91.81 253 SER A CA 1
ATOM 1993 C C . SER A 1 253 ? -17.023 -8.627 9.759 1.00 91.81 253 SER A C 1
ATOM 1995 O O . SER A 1 253 ? -17.163 -8.023 10.823 1.00 91.81 253 SER A O 1
ATOM 1997 N N . LEU A 1 254 ? -17.143 -8.005 8.579 1.00 91.75 254 LEU A N 1
ATOM 1998 C CA . LEU A 1 254 ? -17.492 -6.584 8.467 1.00 91.75 254 LEU A CA 1
ATOM 1999 C C . LEU A 1 254 ? -18.892 -6.291 9.010 1.00 91.75 254 LEU A C 1
ATOM 2001 O O . LEU A 1 254 ? -19.056 -5.325 9.751 1.00 91.75 254 LEU A O 1
ATOM 2005 N N . ARG A 1 255 ? -19.892 -7.123 8.683 1.00 92.94 255 ARG A N 1
ATOM 2006 C CA . ARG A 1 255 ? -21.257 -6.985 9.222 1.00 92.94 255 ARG A CA 1
ATOM 2007 C C . ARG A 1 255 ? -21.247 -6.999 10.748 1.00 92.94 255 ARG A C 1
ATOM 2009 O O . ARG A 1 255 ? -21.809 -6.098 11.364 1.00 92.94 255 ARG A O 1
ATOM 2016 N N . GLN A 1 256 ? -20.561 -7.978 11.337 1.00 89.50 256 GLN A N 1
ATOM 2017 C CA . GLN A 1 256 ? -20.463 -8.124 12.787 1.00 89.50 256 GLN A CA 1
ATOM 2018 C C . GLN A 1 256 ? -19.744 -6.936 13.442 1.00 89.50 256 GLN A C 1
ATOM 2020 O O . GLN A 1 256 ? -20.234 -6.401 14.439 1.00 89.50 256 GLN A O 1
ATOM 2025 N N . SER A 1 257 ? -18.609 -6.511 12.876 1.00 86.06 257 SER A N 1
ATOM 2026 C CA . SER A 1 257 ? -17.818 -5.386 13.390 1.00 86.06 257 SER A CA 1
ATOM 2027 C C . SER A 1 257 ? -18.606 -4.073 13.341 1.00 86.06 257 SER A C 1
ATOM 2029 O O . SER A 1 257 ? -18.696 -3.367 14.345 1.00 86.06 257 SER A O 1
ATOM 2031 N N . VAL A 1 258 ? -19.257 -3.776 12.210 1.00 88.12 258 VAL A N 1
ATOM 2032 C CA . VAL A 1 258 ? -20.075 -2.564 12.040 1.00 88.12 258 VAL A CA 1
ATOM 2033 C C . VAL A 1 258 ? -21.282 -2.561 12.982 1.00 88.12 258 VAL A C 1
ATOM 2035 O O . VAL A 1 258 ? -21.601 -1.524 13.568 1.00 88.12 258 VAL A O 1
ATOM 2038 N N . GLU A 1 259 ? -21.952 -3.703 13.146 1.00 87.69 259 GLU A N 1
ATOM 2039 C CA . GLU A 1 259 ? -23.098 -3.833 14.049 1.00 87.69 259 GLU A CA 1
ATOM 2040 C C . GLU A 1 259 ? -22.687 -3.633 15.513 1.00 87.69 259 GLU A C 1
ATOM 2042 O O . GLU A 1 259 ? -23.269 -2.794 16.203 1.00 87.69 259 GLU A O 1
ATOM 2047 N N . SER A 1 260 ? -21.617 -4.303 15.947 1.00 84.31 260 SER A N 1
ATOM 2048 C CA . SER A 1 260 ? -21.093 -4.193 17.314 1.00 84.31 260 SER A CA 1
ATOM 2049 C C . SER A 1 260 ? -20.630 -2.766 17.631 1.00 84.31 260 SER A C 1
ATOM 2051 O O . SER A 1 260 ? -20.951 -2.220 18.688 1.00 84.31 260 SER A O 1
ATOM 2053 N N . ALA A 1 261 ? -19.953 -2.107 16.684 1.00 80.56 261 ALA A N 1
ATOM 2054 C CA . ALA A 1 261 ? -19.525 -0.718 16.831 1.00 80.56 261 ALA A CA 1
ATOM 2055 C C . ALA A 1 261 ? -20.710 0.261 16.928 1.00 80.56 261 ALA A C 1
ATOM 2057 O O . ALA A 1 261 ? -20.670 1.201 17.726 1.00 80.56 261 ALA A O 1
ATOM 2058 N N . LYS A 1 262 ? -21.785 0.036 16.158 1.00 82.81 262 LYS A N 1
ATOM 2059 C CA . LYS A 1 262 ? -23.008 0.853 16.223 1.00 82.81 262 LYS A CA 1
ATOM 2060 C C . LYS A 1 262 ? -23.737 0.684 17.560 1.00 82.81 262 LYS A C 1
ATOM 2062 O O . LYS A 1 262 ? -24.261 1.665 18.089 1.00 82.81 262 LYS A O 1
ATOM 2067 N N . GLU A 1 263 ? -23.812 -0.536 18.086 1.00 82.81 263 GLU A N 1
ATOM 2068 C CA . GLU A 1 263 ? -24.472 -0.831 19.366 1.00 82.81 263 GLU A CA 1
ATOM 2069 C C . GLU A 1 263 ? -23.679 -0.310 20.574 1.00 82.81 263 GLU A C 1
ATOM 2071 O O . GLU A 1 263 ? -24.279 0.083 21.575 1.00 82.81 263 GLU A O 1
ATOM 2076 N N . GLY A 1 264 ? -22.350 -0.224 20.460 1.00 76.06 264 GLY A N 1
ATOM 2077 C CA . GLY A 1 264 ? -21.458 0.265 21.515 1.00 76.06 264 GLY A CA 1
ATOM 2078 C C . GLY A 1 264 ? -21.449 1.784 21.741 1.00 76.06 264 GLY A C 1
ATOM 2079 O O . GLY A 1 264 ? -20.758 2.252 22.646 1.00 76.06 264 GLY A O 1
ATOM 2080 N N . VAL A 1 265 ? -22.183 2.574 20.946 1.00 76.56 265 VAL A N 1
ATOM 2081 C CA . VAL A 1 265 ? -22.224 4.046 21.056 1.00 76.56 265 VAL A CA 1
ATOM 2082 C C . VAL A 1 265 ? -23.640 4.579 21.295 1.00 76.56 265 VAL A C 1
ATOM 2084 O O . VAL A 1 265 ? -24.641 3.966 20.912 1.00 76.56 265 VAL A O 1
ATOM 2087 N N . ASP A 1 266 ? -23.738 5.750 21.933 1.00 78.69 266 ASP A N 1
ATOM 2088 C CA . ASP A 1 266 ? -25.023 6.392 22.220 1.00 78.69 266 ASP A CA 1
ATOM 2089 C C . ASP A 1 266 ? -25.770 6.831 20.942 1.00 78.69 266 ASP A C 1
ATOM 2091 O O . ASP A 1 266 ? -25.196 6.942 19.858 1.00 78.69 266 ASP A O 1
ATOM 2095 N N . LYS A 1 267 ? -27.074 7.123 21.054 1.00 77.69 267 LYS A N 1
ATOM 2096 C CA . LYS A 1 267 ? -27.918 7.478 19.895 1.00 77.69 267 LYS A CA 1
ATOM 2097 C C . LYS A 1 267 ? -27.418 8.692 19.101 1.00 77.69 267 LYS A C 1
ATOM 2099 O O . LYS A 1 267 ? -27.692 8.774 17.905 1.00 77.69 267 LYS A O 1
ATOM 2104 N N . ARG A 1 268 ? -26.737 9.646 19.743 1.00 76.19 268 ARG A N 1
ATOM 2105 C CA . ARG A 1 268 ? -26.215 10.840 19.064 1.00 76.19 268 ARG A CA 1
ATOM 2106 C C . ARG A 1 268 ? -24.980 10.465 18.248 1.00 76.19 268 ARG A C 1
ATOM 2108 O O . ARG A 1 268 ? -24.931 10.769 17.057 1.00 76.19 268 ARG A O 1
ATOM 2115 N N . SER A 1 269 ? -24.047 9.742 18.858 1.00 78.06 269 SER A N 1
ATOM 2116 C CA . SER A 1 269 ? -22.839 9.230 18.214 1.00 78.06 269 SER A CA 1
ATOM 2117 C C . SER A 1 269 ? -23.132 8.172 17.148 1.00 78.06 269 SER A C 1
ATOM 2119 O O . SER A 1 269 ? -22.370 8.067 16.194 1.00 78.06 269 SER A O 1
ATOM 2121 N N . GLN A 1 270 ? -24.255 7.444 17.226 1.00 82.69 270 GLN A N 1
ATOM 2122 C CA . GLN A 1 270 ? -24.685 6.533 16.154 1.00 82.69 270 GLN A CA 1
ATOM 2123 C C . GLN A 1 270 ? -24.881 7.260 14.824 1.00 82.69 270 GLN A C 1
ATOM 2125 O O . GLN A 1 270 ? -24.531 6.720 13.778 1.00 82.69 270 GLN A O 1
ATOM 2130 N N . ARG A 1 271 ? -25.429 8.482 14.842 1.00 83.50 271 ARG A N 1
ATOM 2131 C CA . ARG A 1 271 ? -25.611 9.257 13.610 1.00 83.50 271 ARG A CA 1
ATOM 2132 C C . ARG A 1 271 ? -24.265 9.639 13.003 1.00 83.50 271 ARG A C 1
ATOM 2134 O O . ARG A 1 271 ? -24.081 9.462 11.810 1.00 83.50 271 ARG A O 1
ATOM 2141 N N . GLU A 1 272 ? -23.337 10.125 13.819 1.00 81.62 272 GLU A N 1
ATOM 2142 C CA . GLU A 1 272 ? -21.991 10.502 13.370 1.00 81.62 272 GLU A CA 1
ATOM 2143 C C . GLU A 1 272 ? -21.215 9.284 12.845 1.00 81.62 272 GLU A C 1
ATOM 2145 O O . GLU A 1 272 ? -20.607 9.354 11.784 1.00 81.62 272 GLU A O 1
ATOM 2150 N N . PHE A 1 273 ? -21.319 8.140 13.526 1.00 84.31 273 PHE A N 1
ATOM 2151 C CA . PHE A 1 273 ? -20.738 6.871 13.087 1.00 84.31 273 PHE A CA 1
ATOM 2152 C C . PHE A 1 273 ? -21.272 6.417 11.721 1.00 84.31 273 PHE A C 1
ATOM 2154 O O . PHE A 1 273 ? -20.496 6.022 10.857 1.00 84.31 273 PHE A O 1
ATOM 2161 N N . LEU A 1 274 ? -22.590 6.496 11.505 1.00 88.50 274 LEU A N 1
ATOM 2162 C CA . LEU A 1 274 ? -23.227 6.087 10.250 1.00 88.50 274 LEU A CA 1
ATOM 2163 C C . LEU A 1 274 ? -22.815 6.954 9.048 1.00 88.50 274 LEU A C 1
ATOM 2165 O O . LEU A 1 274 ? -22.799 6.451 7.925 1.00 88.50 274 LEU A O 1
ATOM 2169 N N . GLU A 1 275 ? -22.480 8.223 9.278 1.00 88.38 275 GLU A N 1
ATOM 2170 C CA . GLU A 1 275 ? -22.028 9.158 8.237 1.00 88.38 275 GLU A CA 1
ATOM 2171 C C . GLU A 1 275 ? -20.505 9.128 8.011 1.00 88.38 275 GLU A C 1
ATOM 2173 O O . GLU A 1 275 ? -20.016 9.725 7.054 1.00 88.38 275 GLU A O 1
ATOM 2178 N N . ALA A 1 276 ? -19.744 8.425 8.853 1.00 85.88 276 ALA A N 1
ATOM 2179 C CA . ALA A 1 276 ? -18.298 8.302 8.702 1.00 85.88 276 ALA A CA 1
ATOM 2180 C C . ALA A 1 276 ? -17.913 7.354 7.552 1.00 85.88 276 ALA A C 1
ATOM 2182 O O . ALA A 1 276 ? -18.656 6.430 7.214 1.00 85.88 276 ALA A O 1
ATOM 2183 N N . PHE A 1 277 ? -16.722 7.541 6.980 1.00 87.19 277 PHE A N 1
ATOM 2184 C CA . PHE A 1 277 ? -16.140 6.653 5.970 1.00 87.19 277 PHE A CA 1
ATOM 2185 C C . PHE A 1 277 ? -15.275 5.552 6.618 1.00 87.19 277 PHE A C 1
ATOM 2187 O O . PHE A 1 277 ? -14.396 5.856 7.429 1.00 87.19 277 PHE A O 1
ATOM 2194 N N . PRO A 1 278 ? -15.476 4.267 6.284 1.00 88.88 278 PRO A N 1
ATOM 2195 C CA . PRO A 1 278 ? -14.660 3.184 6.805 1.00 88.88 278 PRO A CA 1
ATOM 2196 C C . PRO A 1 278 ? -13.287 3.119 6.129 1.00 88.88 278 PRO A C 1
ATOM 2198 O O . PRO A 1 278 ? -13.159 3.226 4.907 1.00 88.88 278 PRO A O 1
ATOM 2201 N N . ILE A 1 279 ? -12.273 2.844 6.943 1.00 90.25 279 ILE A N 1
ATOM 2202 C CA . ILE A 1 279 ? -10.950 2.389 6.534 1.00 90.25 279 ILE A CA 1
ATOM 2203 C C . ILE A 1 279 ? -10.788 0.958 7.049 1.00 90.25 279 ILE A C 1
ATOM 2205 O O . ILE A 1 279 ? -10.778 0.721 8.257 1.00 90.25 279 ILE A O 1
ATOM 2209 N N . LEU A 1 280 ? -10.659 -0.001 6.139 1.00 90.94 280 LEU A N 1
ATOM 2210 C CA . LEU A 1 280 ? -10.403 -1.400 6.465 1.00 90.94 280 LEU A CA 1
ATOM 2211 C C . LEU A 1 280 ? -8.899 -1.647 6.562 1.00 90.94 280 LEU A C 1
ATOM 2213 O O . LEU A 1 280 ? -8.187 -1.518 5.570 1.00 90.94 280 LEU A O 1
ATOM 2217 N N . LEU A 1 281 ? -8.429 -2.050 7.737 1.00 89.75 281 LEU A N 1
ATOM 2218 C CA . LEU A 1 281 ? -7.108 -2.634 7.920 1.00 89.75 281 LEU A CA 1
ATOM 2219 C C . LEU A 1 281 ? -7.205 -4.150 7.824 1.00 89.75 281 LEU A C 1
ATOM 2221 O O . LEU A 1 281 ? -7.875 -4.789 8.627 1.00 89.75 281 LEU A O 1
ATOM 2225 N N . LEU A 1 282 ? -6.513 -4.738 6.863 1.00 88.25 282 LEU A N 1
ATOM 2226 C CA . LEU A 1 282 ? -6.446 -6.178 6.700 1.00 88.25 282 LEU A CA 1
ATOM 2227 C C . LEU A 1 282 ? -5.047 -6.664 7.075 1.00 88.25 282 LEU A C 1
ATOM 2229 O O . LEU A 1 282 ? -4.062 -6.310 6.427 1.00 88.25 282 LEU A O 1
ATOM 2233 N N . ARG A 1 283 ? -4.971 -7.470 8.134 1.00 86.88 283 ARG A N 1
ATOM 2234 C CA . ARG A 1 283 ? -3.759 -8.160 8.577 1.00 86.88 283 ARG A CA 1
ATOM 2235 C C . ARG A 1 283 ? -3.660 -9.495 7.839 1.00 86.88 283 ARG A C 1
ATOM 2237 O O . ARG A 1 283 ? -4.596 -10.302 7.847 1.00 86.88 283 ARG A O 1
ATOM 2244 N N . LEU A 1 284 ? -2.520 -9.717 7.200 1.00 84.75 284 LEU A N 1
ATOM 2245 C CA . LEU A 1 284 ? -2.216 -10.894 6.390 1.00 84.75 284 LEU A CA 1
ATOM 2246 C C . LEU A 1 284 ? -0.982 -11.597 6.978 1.00 84.75 284 LEU A C 1
ATOM 2248 O O . LEU A 1 284 ? 0.145 -11.329 6.547 1.00 84.75 284 LEU A O 1
ATOM 2252 N N . PRO A 1 285 ? -1.157 -12.453 8.002 1.00 82.19 285 PRO A N 1
ATOM 2253 C CA . PRO A 1 285 ? -0.053 -13.191 8.598 1.00 82.19 285 PRO A CA 1
ATOM 2254 C C . PRO A 1 285 ? 0.545 -14.185 7.592 1.00 82.19 285 PRO A C 1
ATOM 2256 O O . PRO A 1 285 ? -0.165 -14.963 6.952 1.00 82.19 285 PRO A O 1
ATOM 2259 N N . LYS A 1 286 ? 1.870 -14.186 7.474 1.00 77.56 286 LYS A N 1
ATOM 2260 C CA . LYS A 1 286 ? 2.648 -15.047 6.583 1.00 77.56 286 LYS A CA 1
ATOM 2261 C C . LYS A 1 286 ? 3.407 -16.090 7.388 1.00 77.56 286 LYS A C 1
ATOM 2263 O O . LYS A 1 286 ? 4.096 -15.772 8.355 1.00 77.56 286 LYS A O 1
ATOM 2268 N N . SER A 1 287 ? 3.319 -17.333 6.945 1.00 73.44 287 SER A N 1
ATOM 2269 C CA . SER A 1 287 ? 4.138 -18.454 7.415 1.00 73.44 287 SER A CA 1
ATOM 2270 C C . SER A 1 287 ? 4.996 -18.954 6.250 1.00 73.44 287 SER A C 1
ATOM 2272 O O . SER A 1 287 ? 4.691 -18.669 5.098 1.00 73.44 287 SER A O 1
ATOM 2274 N N . ARG A 1 288 ? 6.088 -19.676 6.508 1.00 66.31 288 ARG A N 1
ATOM 2275 C CA . ARG A 1 288 ? 6.902 -20.285 5.434 1.00 66.31 288 ARG A CA 1
ATOM 2276 C C . ARG A 1 288 ? 6.273 -21.557 4.874 1.00 66.31 288 ARG A C 1
ATOM 2278 O O . ARG A 1 288 ? 6.426 -21.888 3.703 1.00 66.31 288 ARG A O 1
ATOM 2285 N N . THR A 1 289 ? 5.545 -22.266 5.724 1.00 65.12 289 THR A N 1
ATOM 2286 C CA . THR A 1 289 ? 4.846 -23.510 5.407 1.00 65.12 289 THR A CA 1
ATOM 2287 C C . THR A 1 289 ? 3.524 -23.522 6.156 1.00 65.12 289 THR A C 1
ATOM 2289 O O . THR A 1 289 ? 3.435 -23.005 7.268 1.00 65.12 289 THR A O 1
ATOM 2292 N N . ALA A 1 290 ? 2.484 -24.100 5.555 1.00 63.19 290 ALA A N 1
ATOM 2293 C CA . ALA A 1 290 ? 1.161 -24.121 6.168 1.00 63.19 290 ALA A CA 1
ATOM 2294 C C . ALA A 1 290 ? 1.235 -24.766 7.564 1.00 63.19 290 ALA A C 1
ATOM 2296 O O . ALA A 1 290 ? 1.743 -25.877 7.710 1.00 63.19 290 ALA A O 1
ATOM 2297 N N . GLY A 1 291 ? 0.751 -24.053 8.583 1.00 63.19 291 GLY A N 1
ATOM 2298 C CA . GLY A 1 291 ? 0.748 -24.519 9.973 1.00 63.19 291 GLY A CA 1
ATOM 2299 C C . GLY A 1 291 ? 2.032 -24.260 10.772 1.00 63.19 291 GLY A C 1
ATOM 2300 O O . GLY A 1 291 ? 2.094 -24.668 11.930 1.00 63.19 291 GLY A O 1
ATOM 2301 N N . THR A 1 292 ? 3.046 -23.585 10.214 1.00 68.44 292 THR A N 1
ATOM 2302 C CA . THR A 1 292 ? 4.192 -23.101 11.009 1.00 68.44 292 THR A CA 1
ATOM 2303 C C . THR A 1 292 ? 3.913 -21.741 11.647 1.00 68.44 292 THR A C 1
ATOM 2305 O O . THR A 1 292 ? 2.939 -21.070 11.308 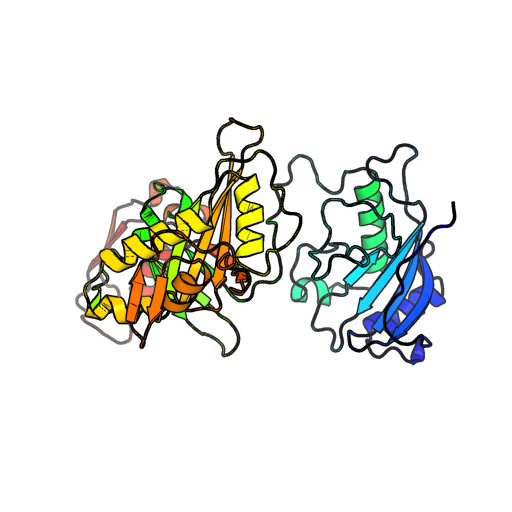1.00 68.44 292 THR A O 1
ATOM 2308 N N . ALA A 1 293 ? 4.789 -21.318 12.565 1.00 73.06 293 ALA A N 1
ATOM 2309 C CA . ALA A 1 293 ? 4.712 -19.997 13.179 1.00 73.06 293 ALA A CA 1
ATOM 2310 C C . ALA A 1 293 ? 4.685 -18.879 12.121 1.00 73.06 293 ALA A C 1
ATOM 2312 O O . ALA A 1 293 ? 5.295 -18.995 11.053 1.00 73.06 293 ALA A O 1
ATOM 2313 N N . VAL A 1 294 ? 3.963 -17.804 12.439 1.00 73.00 294 VAL A N 1
ATOM 2314 C CA . VAL A 1 294 ? 3.932 -16.580 11.634 1.00 73.00 294 VAL A CA 1
ATOM 2315 C C . VAL A 1 294 ? 5.328 -15.955 11.660 1.00 73.00 294 VAL A C 1
ATOM 2317 O O . VAL A 1 294 ? 5.855 -15.668 12.732 1.00 73.00 294 VAL A O 1
ATOM 2320 N N . GLU A 1 295 ? 5.928 -15.759 10.487 1.00 70.81 295 GLU A N 1
ATOM 2321 C CA . GLU A 1 295 ? 7.245 -15.123 10.336 1.00 70.81 295 GLU A CA 1
ATOM 2322 C C . GLU A 1 295 ? 7.120 -13.605 10.166 1.00 70.81 295 GLU A C 1
ATOM 2324 O O . GLU A 1 295 ? 7.972 -12.849 10.625 1.00 70.81 295 GLU A O 1
ATOM 2329 N N . SER A 1 296 ? 6.053 -13.146 9.508 1.00 74.12 296 SER A N 1
ATOM 2330 C CA . SER A 1 296 ? 5.769 -11.724 9.290 1.00 74.12 296 SER A CA 1
ATOM 2331 C C . SER A 1 296 ? 4.273 -11.499 9.082 1.00 74.12 296 SER A C 1
ATOM 2333 O O . SER A 1 296 ? 3.547 -12.435 8.761 1.00 74.12 296 SER A O 1
ATOM 2335 N N . THR A 1 297 ? 3.804 -10.264 9.247 1.00 78.50 297 THR A N 1
ATOM 2336 C CA . THR A 1 297 ? 2.410 -9.889 8.980 1.00 78.50 297 THR A CA 1
ATOM 2337 C C . THR A 1 297 ? 2.397 -8.686 8.058 1.00 78.50 297 THR A C 1
ATOM 2339 O O . THR A 1 297 ? 2.871 -7.616 8.436 1.00 78.50 297 THR A O 1
ATOM 2342 N N . ASP A 1 298 ? 1.825 -8.851 6.868 1.00 80.44 298 ASP A N 1
ATOM 2343 C CA . ASP A 1 298 ? 1.538 -7.717 5.997 1.00 80.44 298 ASP A CA 1
ATOM 2344 C C . ASP A 1 298 ? 0.296 -6.989 6.512 1.00 80.44 298 ASP A C 1
ATOM 2346 O O . ASP A 1 298 ? -0.664 -7.611 6.974 1.00 80.44 298 ASP A O 1
ATOM 2350 N N . VAL A 1 299 ? 0.299 -5.663 6.402 1.00 84.88 299 VAL A N 1
ATOM 2351 C CA . VAL A 1 299 ? -0.875 -4.839 6.693 1.00 84.88 299 VAL A CA 1
ATOM 2352 C C . VAL A 1 299 ? -1.278 -4.113 5.438 1.00 84.88 299 VAL A C 1
ATOM 2354 O O . VAL A 1 299 ? -0.465 -3.437 4.814 1.00 84.88 299 VAL A O 1
ATOM 2357 N N . TRP A 1 300 ? -2.546 -4.246 5.085 1.00 87.56 300 TRP A N 1
ATOM 2358 C CA . TRP A 1 300 ? -3.172 -3.509 4.004 1.00 87.56 300 TRP A CA 1
ATOM 2359 C C . TRP A 1 300 ? -4.198 -2.552 4.573 1.00 87.56 300 TRP A C 1
ATOM 2361 O O . TRP A 1 300 ? -4.916 -2.903 5.504 1.00 87.56 300 TRP A O 1
ATOM 2371 N N . ALA A 1 301 ? -4.282 -1.357 4.007 1.00 89.94 301 ALA A N 1
ATOM 2372 C CA . ALA A 1 301 ? -5.237 -0.349 4.427 1.00 89.94 301 ALA A CA 1
ATOM 2373 C C . ALA A 1 301 ? -6.069 0.096 3.226 1.00 89.94 301 ALA A C 1
ATOM 2375 O O . ALA A 1 301 ? -5.519 0.583 2.244 1.00 89.94 301 ALA A O 1
ATOM 2376 N N . PHE A 1 302 ? -7.387 -0.068 3.303 1.00 90.62 302 PHE A N 1
ATOM 2377 C CA . PHE A 1 302 ? -8.316 0.317 2.246 1.00 90.62 302 PHE A CA 1
ATOM 2378 C C . PHE A 1 302 ? -9.275 1.385 2.743 1.00 90.62 302 PHE A C 1
ATOM 2380 O O . PHE A 1 302 ? -10.060 1.136 3.656 1.00 90.62 302 PHE A O 1
ATOM 2387 N N . LEU A 1 303 ? -9.253 2.552 2.113 1.00 88.31 303 LEU A N 1
ATOM 2388 C CA . LEU A 1 303 ? -10.308 3.543 2.237 1.00 88.31 303 LEU A CA 1
ATOM 2389 C C . LEU A 1 303 ? -11.484 3.132 1.346 1.00 88.31 303 LEU A C 1
ATOM 2391 O O . LEU A 1 303 ? -11.303 2.836 0.164 1.00 88.31 303 LEU A O 1
ATOM 2395 N N . MET A 1 304 ? -12.689 3.115 1.910 1.00 89.56 304 MET A N 1
ATOM 2396 C CA . MET A 1 304 ? -13.903 2.831 1.148 1.00 89.56 304 MET A CA 1
ATOM 2397 C C . MET A 1 304 ? -14.599 4.124 0.731 1.00 89.56 304 MET A C 1
ATOM 2399 O O . MET A 1 304 ? -14.737 5.055 1.523 1.00 89.56 304 MET A O 1
ATOM 2403 N N . ASN A 1 305 ? -15.134 4.152 -0.488 1.00 86.00 305 ASN A N 1
ATOM 2404 C CA . ASN A 1 305 ? -15.821 5.329 -1.035 1.00 86.00 305 ASN A CA 1
ATOM 2405 C C . ASN A 1 305 ? -17.279 5.514 -0.562 1.00 86.00 305 ASN A C 1
ATOM 2407 O O . ASN A 1 305 ? -18.013 6.328 -1.125 1.00 86.00 305 ASN A O 1
ATOM 2411 N N . LYS A 1 306 ? -17.733 4.732 0.422 1.00 91.38 306 LYS A N 1
ATOM 2412 C CA . LYS A 1 306 ? -19.098 4.766 0.963 1.00 91.38 306 LYS A CA 1
ATOM 2413 C C . LYS A 1 306 ? -19.065 5.006 2.461 1.00 91.38 306 LYS A C 1
ATOM 2415 O O . LYS A 1 306 ? -18.183 4.481 3.128 1.00 91.38 306 LYS A O 1
ATOM 2420 N N . THR A 1 307 ? -20.050 5.722 2.994 1.00 91.69 307 THR A N 1
ATOM 2421 C CA . THR A 1 307 ? -20.201 5.861 4.451 1.00 91.69 307 THR A CA 1
ATOM 2422 C C . THR A 1 307 ? -20.577 4.527 5.098 1.00 91.69 307 THR A C 1
ATOM 2424 O O . THR A 1 307 ? -21.032 3.610 4.412 1.00 91.69 307 THR A O 1
ATOM 2427 N N . ILE A 1 308 ? -20.449 4.401 6.421 1.00 92.06 308 ILE A N 1
ATOM 2428 C CA . ILE A 1 308 ? -20.845 3.190 7.158 1.00 92.06 308 ILE A CA 1
ATOM 2429 C C . ILE A 1 308 ? -22.312 2.820 6.890 1.00 92.06 308 ILE A C 1
ATOM 2431 O O . ILE A 1 308 ? -22.611 1.646 6.667 1.00 92.06 308 ILE A O 1
ATOM 2435 N N . ARG A 1 309 ? -23.227 3.802 6.846 1.00 94.00 309 ARG A N 1
ATOM 2436 C CA . ARG A 1 309 ? -24.639 3.588 6.470 1.00 94.00 309 ARG A CA 1
ATOM 2437 C C . ARG A 1 309 ? -24.746 2.898 5.113 1.00 94.00 309 ARG A C 1
ATOM 2439 O O . ARG A 1 309 ? -25.405 1.868 4.983 1.00 94.00 309 ARG A O 1
ATOM 2446 N N . GLN A 1 310 ? -24.094 3.473 4.108 1.00 95.06 310 GLN A N 1
ATOM 2447 C CA . GLN A 1 310 ? -24.145 2.989 2.732 1.00 95.06 310 GLN A CA 1
ATOM 2448 C C . GLN A 1 310 ? -23.428 1.642 2.566 1.00 95.06 310 GLN A C 1
ATOM 2450 O O . GLN A 1 310 ? -23.902 0.791 1.815 1.00 95.06 310 GLN A O 1
ATOM 2455 N N . LEU A 1 311 ? -22.315 1.433 3.275 1.00 95.69 311 LEU A N 1
ATOM 2456 C CA . LEU A 1 311 ? -21.606 0.158 3.348 1.00 95.69 311 LEU A CA 1
ATOM 2457 C C . LEU A 1 311 ? -22.526 -0.925 3.911 1.00 95.69 311 LEU A C 1
ATOM 2459 O O . LEU A 1 311 ? -22.672 -1.969 3.283 1.00 95.69 311 LEU A O 1
ATOM 2463 N N . GLY A 1 312 ? -23.176 -0.660 5.049 1.00 94.81 312 GLY A N 1
ATOM 2464 C CA . GLY A 1 312 ? -24.095 -1.598 5.690 1.00 94.81 312 GLY A CA 1
ATOM 2465 C C . GLY A 1 312 ? -25.233 -2.021 4.760 1.00 94.81 312 GLY A C 1
ATOM 2466 O O . GLY A 1 312 ? -25.564 -3.202 4.692 1.00 94.81 312 GLY A O 1
ATOM 2467 N N . ILE A 1 313 ? -25.767 -1.099 3.956 1.00 95.50 313 ILE A N 1
ATOM 2468 C CA . ILE A 1 313 ? -26.736 -1.442 2.906 1.00 95.50 313 ILE A CA 1
ATOM 2469 C C . ILE A 1 313 ? -26.073 -2.283 1.805 1.00 95.50 313 ILE A C 1
ATOM 2471 O O . ILE A 1 313 ? -26.593 -3.334 1.442 1.00 95.50 313 ILE A O 1
ATOM 2475 N N . ALA A 1 314 ? -24.907 -1.874 1.297 1.00 95.75 314 ALA A N 1
ATOM 2476 C CA . ALA A 1 314 ? -24.220 -2.533 0.181 1.00 95.75 314 ALA A CA 1
ATOM 2477 C C . ALA A 1 314 ? -23.742 -3.967 0.478 1.00 95.75 314 ALA A C 1
ATOM 2479 O O . ALA A 1 314 ? -23.566 -4.751 -0.458 1.00 95.75 314 ALA A O 1
ATOM 2480 N N . ILE A 1 315 ? -23.539 -4.308 1.754 1.00 95.12 315 ILE A N 1
ATOM 2481 C CA . ILE A 1 315 ? -23.205 -5.668 2.208 1.00 95.12 315 ILE A CA 1
ATOM 2482 C C . ILE A 1 315 ? -24.419 -6.421 2.764 1.00 95.12 315 ILE A C 1
ATOM 2484 O O . ILE A 1 315 ? -24.266 -7.539 3.248 1.00 95.12 315 ILE A O 1
ATOM 2488 N N . GLY A 1 316 ? -25.621 -5.838 2.742 1.00 94.31 316 GLY A N 1
ATOM 2489 C CA . GLY A 1 316 ? -26.838 -6.506 3.210 1.00 94.31 316 GLY A CA 1
ATOM 2490 C C . GLY A 1 316 ? -26.934 -6.659 4.729 1.00 94.31 316 GLY A C 1
ATOM 2491 O O . GLY A 1 316 ? -27.544 -7.610 5.196 1.00 94.31 316 GLY A O 1
ATOM 2492 N N . LEU A 1 317 ? -26.314 -5.759 5.497 1.00 94.94 317 LEU A N 1
ATOM 2493 C CA . LEU A 1 317 ? -26.518 -5.641 6.946 1.00 94.94 317 LEU A CA 1
ATOM 2494 C C . LEU A 1 317 ? -27.850 -4.947 7.269 1.00 94.94 317 LEU A C 1
ATOM 2496 O O . LEU A 1 317 ? -28.569 -5.339 8.189 1.00 94.94 317 LEU A O 1
ATOM 2500 N N . TRP A 1 318 ? -28.170 -3.902 6.503 1.00 95.38 318 TRP A N 1
ATOM 2501 C CA . TRP A 1 318 ? -29.370 -3.093 6.692 1.00 95.38 318 TRP A CA 1
ATOM 2502 C C . TRP A 1 318 ? -30.144 -2.914 5.391 1.00 95.38 318 TRP A C 1
ATOM 2504 O O . TRP A 1 318 ? -29.579 -2.959 4.296 1.00 95.38 318 TRP A O 1
ATOM 2514 N N . THR A 1 319 ? -31.432 -2.628 5.535 1.00 93.25 319 THR A N 1
ATOM 2515 C CA . THR A 1 319 ? -32.278 -2.058 4.485 1.00 93.25 319 THR A CA 1
ATOM 2516 C C . THR A 1 319 ? -32.806 -0.714 4.959 1.00 93.25 319 THR A C 1
ATOM 2518 O O . THR A 1 319 ? -33.141 -0.543 6.130 1.00 93.25 319 THR A O 1
ATOM 2521 N N . GLU A 1 320 ? -32.852 0.254 4.050 1.00 91.62 320 GLU A N 1
ATOM 2522 C CA . GLU A 1 320 ? -33.390 1.578 4.327 1.00 91.62 320 GLU A CA 1
ATOM 2523 C C . GLU A 1 320 ? -34.824 1.681 3.806 1.00 91.62 320 GLU A C 1
ATOM 2525 O O . GLU A 1 320 ? -35.084 1.426 2.630 1.00 91.62 320 GLU A O 1
ATOM 2530 N N . ILE A 1 321 ? -35.750 2.042 4.694 1.00 89.62 321 ILE A N 1
ATOM 2531 C CA . ILE A 1 321 ? -37.161 2.294 4.383 1.00 89.62 321 ILE A CA 1
ATOM 2532 C C . ILE A 1 321 ? -37.512 3.636 5.022 1.00 89.62 321 ILE A C 1
ATOM 2534 O O . ILE A 1 321 ? -37.293 3.825 6.218 1.00 89.62 321 ILE A O 1
ATOM 2538 N N . ASP A 1 322 ? -37.986 4.591 4.222 1.00 86.06 322 ASP A N 1
ATOM 2539 C CA . ASP A 1 322 ? -38.346 5.946 4.671 1.00 86.06 322 ASP A CA 1
ATOM 2540 C C . ASP A 1 322 ? -37.241 6.652 5.496 1.00 86.06 322 ASP A C 1
ATOM 2542 O O . ASP A 1 322 ? -37.503 7.362 6.468 1.00 86.06 322 ASP A O 1
ATOM 2546 N N . GLY A 1 323 ? -35.971 6.434 5.125 1.00 83.50 323 GLY A N 1
ATOM 2547 C CA . GLY A 1 323 ? -34.793 7.015 5.791 1.00 83.50 323 GLY A CA 1
ATOM 2548 C C . GLY A 1 323 ? -34.398 6.350 7.118 1.00 83.50 323 GLY A C 1
ATOM 2549 O O . GLY A 1 323 ? -33.450 6.789 7.782 1.00 83.50 323 GLY A O 1
ATOM 2550 N N . GLN A 1 324 ? -35.101 5.288 7.522 1.00 87.00 324 GLN A N 1
ATOM 2551 C CA . GLN A 1 324 ? -34.777 4.487 8.700 1.00 87.00 324 GLN A CA 1
ATOM 2552 C C . GLN A 1 324 ? -34.098 3.176 8.309 1.00 87.00 324 GLN A C 1
ATOM 2554 O O . GLN A 1 324 ? -34.471 2.530 7.334 1.00 87.00 324 GLN A O 1
ATOM 2559 N N . LEU A 1 325 ? -33.100 2.774 9.101 1.00 90.44 325 LEU A N 1
ATOM 2560 C CA . LEU A 1 325 ? -32.379 1.517 8.908 1.00 90.44 325 LEU A CA 1
ATOM 2561 C C . LEU A 1 325 ? -33.074 0.388 9.673 1.00 90.44 325 LEU A C 1
ATOM 2563 O O . LEU A 1 325 ? -33.129 0.412 10.904 1.00 90.44 325 LEU A O 1
ATOM 2567 N N . GLY A 1 326 ? -33.559 -0.608 8.939 1.00 89.31 326 GLY A N 1
ATOM 2568 C CA . GLY A 1 326 ? -33.981 -1.903 9.466 1.00 89.31 326 GLY A CA 1
ATOM 2569 C C . GLY A 1 326 ? -32.856 -2.932 9.354 1.00 89.31 326 GLY A C 1
ATOM 2570 O O . GLY A 1 326 ? -32.097 -2.922 8.384 1.00 89.31 326 GLY A O 1
ATOM 2571 N N . ARG A 1 327 ? -32.739 -3.822 10.347 1.00 90.94 327 ARG A N 1
ATOM 2572 C CA . ARG A 1 327 ? -31.810 -4.961 10.299 1.00 90.94 327 ARG A CA 1
ATOM 2573 C C . ARG A 1 327 ? -32.305 -5.984 9.289 1.00 90.94 327 ARG A C 1
ATOM 2575 O O . ARG A 1 327 ? -33.464 -6.388 9.350 1.00 90.94 327 ARG A O 1
ATOM 2582 N N . GLU A 1 328 ? -31.419 -6.416 8.405 1.00 91.12 328 GLU A N 1
ATOM 2583 C CA . GLU A 1 328 ? -31.721 -7.470 7.446 1.00 91.12 328 GLU A CA 1
ATOM 2584 C C . GLU A 1 328 ? -31.421 -8.839 8.089 1.00 91.12 328 GLU A C 1
ATOM 2586 O O . GLU A 1 328 ? -30.284 -9.069 8.506 1.00 91.12 328 GLU A O 1
ATOM 2591 N N . PRO A 1 329 ? -32.399 -9.757 8.219 1.00 86.25 329 PRO A N 1
ATOM 2592 C CA . PRO A 1 329 ? -32.167 -11.045 8.880 1.00 86.25 329 PRO A CA 1
ATOM 2593 C C . PRO A 1 329 ? -31.232 -11.961 8.087 1.00 86.25 329 PRO A C 1
ATOM 2595 O O . PRO A 1 329 ? -30.483 -12.742 8.670 1.00 86.25 329 PRO A O 1
ATOM 2598 N N . ILE A 1 330 ? -31.308 -11.886 6.755 1.00 88.12 330 ILE A N 1
ATOM 2599 C CA . ILE A 1 330 ? -30.527 -12.700 5.825 1.00 88.12 330 ILE A CA 1
ATOM 2600 C C . ILE A 1 330 ? -29.978 -11.766 4.744 1.00 88.12 330 ILE A C 1
ATOM 2602 O O . ILE A 1 330 ? -30.776 -11.191 4.005 1.00 88.12 330 ILE A O 1
ATOM 2606 N N . PRO A 1 331 ? -28.647 -11.623 4.610 1.00 89.06 331 PRO A N 1
ATOM 2607 C CA . PRO A 1 331 ? -28.060 -10.767 3.589 1.00 89.06 331 PRO A CA 1
ATOM 2608 C C . PRO A 1 331 ? -28.483 -11.187 2.168 1.00 89.06 331 PRO A C 1
ATOM 2610 O O . PRO A 1 331 ? -28.258 -12.339 1.785 1.00 89.06 331 PRO A O 1
ATOM 2613 N N . PRO A 1 332 ? -29.065 -10.278 1.366 1.00 90.12 332 PRO A N 1
ATOM 2614 C CA . PRO A 1 332 ? -29.442 -10.557 -0.013 1.00 90.12 332 PRO A CA 1
ATOM 2615 C C . PRO A 1 332 ? -28.227 -10.931 -0.886 1.00 90.12 332 PRO A C 1
ATOM 2617 O O . PRO A 1 332 ? -27.169 -10.310 -0.740 1.00 90.12 332 PRO A O 1
ATOM 2620 N N . PRO A 1 333 ? -28.345 -11.898 -1.822 1.00 87.31 333 PRO A N 1
ATOM 2621 C CA . PRO A 1 333 ? -27.214 -12.368 -2.640 1.00 87.31 333 PRO A CA 1
ATOM 2622 C C . PRO A 1 333 ? -26.567 -11.293 -3.531 1.00 87.31 333 PRO A C 1
ATOM 2624 O O . PRO A 1 333 ? -25.381 -11.369 -3.862 1.00 87.31 333 PRO A O 1
ATOM 2627 N N . ASP A 1 334 ? -27.344 -10.289 -3.931 1.00 89.50 334 ASP A N 1
ATOM 2628 C CA . ASP A 1 334 ? -26.927 -9.154 -4.757 1.00 89.50 334 ASP A CA 1
ATOM 2629 C C . ASP A 1 334 ? -26.161 -8.081 -3.960 1.00 89.50 334 ASP A C 1
ATOM 2631 O O . ASP A 1 334 ? -25.427 -7.278 -4.539 1.00 89.50 334 ASP A O 1
ATOM 2635 N N . ARG A 1 335 ? -26.252 -8.094 -2.625 1.00 92.19 335 ARG A N 1
ATOM 2636 C CA . ARG A 1 335 ? -25.578 -7.143 -1.725 1.00 92.19 335 ARG A CA 1
ATOM 2637 C C . ARG A 1 335 ? -24.256 -7.705 -1.212 1.00 92.19 335 ARG A C 1
ATOM 2639 O O . ARG A 1 335 ? -24.083 -8.037 -0.040 1.00 92.19 335 ARG A O 1
ATOM 2646 N N . ASN A 1 336 ? -23.311 -7.813 -2.136 1.00 92.19 336 ASN A N 1
ATOM 2647 C CA . ASN A 1 336 ? -22.003 -8.441 -1.930 1.00 92.19 336 ASN A CA 1
ATOM 2648 C C . ASN A 1 336 ? -20.827 -7.444 -1.983 1.00 92.19 336 ASN A C 1
ATOM 2650 O O . ASN A 1 336 ? -19.675 -7.852 -2.113 1.00 92.19 336 ASN A O 1
ATOM 2654 N N . GLY A 1 337 ? -21.103 -6.138 -1.900 1.00 92.75 337 GLY A N 1
ATOM 2655 C CA . GLY A 1 337 ? -20.067 -5.105 -1.869 1.00 92.75 337 GLY A CA 1
ATOM 2656 C C . GLY A 1 337 ? -19.461 -4.716 -3.226 1.00 92.75 337 GLY A C 1
ATOM 2657 O O . GLY A 1 337 ? -18.542 -3.903 -3.248 1.00 92.75 337 GLY A O 1
ATOM 2658 N N . GLN A 1 338 ? -19.973 -5.210 -4.362 1.00 92.94 338 GLN A N 1
ATOM 2659 C CA . GLN A 1 338 ? -19.444 -4.874 -5.700 1.00 92.94 338 GLN A CA 1
ATOM 2660 C C . GLN A 1 338 ? -19.394 -3.362 -5.980 1.00 92.94 338 GLN A C 1
ATOM 2662 O O . GLN A 1 338 ? -18.479 -2.874 -6.635 1.00 92.94 338 GLN A O 1
ATOM 2667 N N . ASN A 1 339 ? -20.355 -2.606 -5.444 1.00 90.38 339 ASN A N 1
ATOM 2668 C CA . ASN A 1 339 ? -20.452 -1.158 -5.646 1.00 90.38 339 ASN A CA 1
ATOM 2669 C C . ASN A 1 339 ? -19.635 -0.333 -4.632 1.00 90.38 339 ASN A C 1
ATOM 2671 O O . ASN A 1 339 ? -19.728 0.898 -4.645 1.00 90.38 339 ASN A O 1
ATOM 2675 N N . VAL A 1 340 ? -18.907 -0.980 -3.715 1.00 94.56 340 VAL A N 1
ATOM 2676 C CA . VAL A 1 340 ? -18.029 -0.341 -2.722 1.00 94.56 340 VAL A CA 1
ATOM 2677 C C . VAL A 1 340 ? -16.609 -0.363 -3.275 1.00 94.56 340 VAL A C 1
ATOM 2679 O O . VAL A 1 340 ? -15.980 -1.419 -3.287 1.00 94.56 340 VAL A O 1
ATOM 2682 N N . LEU A 1 341 ? -16.126 0.781 -3.761 1.00 86.88 341 LEU A N 1
ATOM 2683 C CA . LEU A 1 341 ? -14.784 0.904 -4.334 1.00 86.88 341 LEU A CA 1
ATOM 2684 C C . LEU A 1 341 ? -13.738 1.066 -3.231 1.00 86.88 341 LEU A C 1
ATOM 2686 O O . LEU A 1 341 ? -14.038 1.612 -2.164 1.00 86.88 341 LEU A O 1
ATOM 2690 N N . LEU A 1 342 ? -12.527 0.587 -3.517 1.00 88.50 342 LEU A N 1
ATOM 2691 C CA . LEU A 1 342 ? -11.416 0.552 -2.574 1.00 88.50 342 LEU A CA 1
ATOM 2692 C C . LEU A 1 342 ? -10.220 1.364 -3.078 1.00 88.50 342 LEU A C 1
ATOM 2694 O O . LEU A 1 342 ? -9.604 1.041 -4.098 1.00 88.50 342 LEU A O 1
ATOM 2698 N N . ASP A 1 343 ? -9.826 2.348 -2.280 1.00 83.06 343 ASP A N 1
ATOM 2699 C CA . ASP A 1 343 ? -8.574 3.071 -2.439 1.00 83.06 343 ASP A CA 1
ATOM 2700 C C . ASP A 1 343 ? -7.540 2.545 -1.449 1.00 83.06 343 ASP A C 1
ATOM 2702 O O . ASP A 1 343 ? -7.786 2.448 -0.250 1.00 83.06 343 ASP A O 1
ATOM 2706 N N . LEU A 1 344 ? -6.366 2.173 -1.950 1.00 84.12 344 LEU A N 1
ATOM 2707 C CA . LEU A 1 344 ? -5.303 1.628 -1.120 1.00 84.12 344 LEU A CA 1
ATOM 2708 C C . LEU A 1 344 ? -4.513 2.765 -0.466 1.00 84.12 344 LEU A C 1
ATOM 2710 O O . LEU A 1 344 ? -4.022 3.660 -1.154 1.00 84.12 344 LEU A O 1
ATOM 2714 N N . LEU A 1 345 ? -4.339 2.689 0.846 1.00 84.56 345 LEU A N 1
ATOM 2715 C CA . LEU A 1 345 ? -3.492 3.578 1.631 1.00 84.56 345 LEU A CA 1
ATOM 2716 C C . LEU A 1 345 ? -2.165 2.888 1.948 1.00 84.56 345 LEU A C 1
ATOM 2718 O O . LEU A 1 345 ? -2.133 1.678 2.166 1.00 84.56 345 LEU A O 1
ATOM 2722 N N . ASN A 1 346 ? -1.084 3.662 2.000 1.00 85.12 346 ASN A N 1
ATOM 2723 C CA . ASN A 1 346 ? 0.228 3.189 2.427 1.00 85.12 346 ASN A CA 1
ATOM 2724 C C . ASN A 1 346 ? 0.284 3.133 3.964 1.00 85.12 346 ASN A C 1
ATOM 2726 O O . ASN A 1 346 ? 0.279 4.201 4.591 1.00 85.12 346 ASN A O 1
ATOM 2730 N N . PRO A 1 347 ? 0.319 1.944 4.593 1.00 87.62 347 PRO A N 1
ATOM 2731 C CA . PRO A 1 347 ? 0.384 1.837 6.038 1.00 87.62 347 PRO A CA 1
ATOM 2732 C C . PRO A 1 347 ? 1.815 2.057 6.528 1.00 87.62 347 PRO A C 1
ATOM 2734 O O . PRO A 1 347 ? 2.749 1.351 6.158 1.00 87.62 347 PRO A O 1
ATOM 2737 N N . MET A 1 348 ? 1.972 3.029 7.416 1.00 87.50 348 MET A N 1
ATOM 2738 C CA . MET A 1 348 ? 3.219 3.353 8.100 1.00 87.50 348 MET A CA 1
ATOM 2739 C C . MET A 1 348 ? 2.996 3.204 9.598 1.00 87.50 348 MET A C 1
ATOM 2741 O O . MET A 1 348 ? 1.913 3.497 10.089 1.00 87.50 348 MET A O 1
ATOM 2745 N N . PHE A 1 349 ? 4.009 2.787 10.347 1.00 86.81 349 PHE A N 1
ATOM 2746 C CA . PHE A 1 349 ? 3.895 2.658 11.798 1.00 86.81 349 PHE A CA 1
ATOM 2747 C C . PHE A 1 349 ? 4.598 3.819 12.494 1.00 86.81 349 PHE A C 1
ATOM 2749 O O . PHE A 1 349 ? 5.702 4.212 12.116 1.00 86.81 349 PHE A O 1
ATOM 2756 N N . CYS A 1 350 ? 3.974 4.348 13.545 1.00 87.06 350 CYS A N 1
ATOM 2757 C CA . CYS A 1 350 ? 4.664 5.183 14.519 1.00 87.06 350 CYS A CA 1
ATOM 2758 C C . CYS A 1 350 ? 5.882 4.430 15.069 1.00 87.06 350 CYS A C 1
ATOM 2760 O O . CYS A 1 350 ? 5.874 3.206 15.194 1.00 87.06 350 CYS A O 1
ATOM 2762 N N . LEU A 1 351 ? 6.920 5.162 15.463 1.00 86.12 351 LEU A N 1
ATOM 2763 C CA . LEU A 1 351 ? 8.040 4.556 16.170 1.00 86.12 351 LEU A CA 1
ATOM 2764 C C . LEU A 1 351 ? 7.645 4.267 17.620 1.00 86.12 351 LEU A C 1
ATOM 2766 O O . LEU A 1 351 ? 7.109 5.129 18.317 1.00 86.12 351 LEU A O 1
ATOM 2770 N N . SER A 1 352 ? 7.962 3.063 18.095 1.00 86.81 352 SER A N 1
ATOM 2771 C CA . SER A 1 352 ? 8.022 2.808 19.534 1.00 86.81 352 SER A CA 1
ATOM 2772 C C . SER A 1 352 ? 9.266 3.483 20.123 1.00 86.81 352 SER A C 1
ATOM 2774 O O . SER A 1 352 ? 10.249 3.693 19.408 1.00 86.81 352 SER A O 1
ATOM 2776 N N . ARG A 1 353 ? 9.286 3.757 21.437 1.00 87.62 353 ARG A N 1
ATOM 2777 C CA . ARG A 1 353 ? 10.503 4.249 22.124 1.00 87.62 353 ARG A CA 1
ATOM 2778 C C . ARG A 1 353 ? 11.702 3.329 21.869 1.00 87.62 353 ARG A C 1
ATOM 2780 O O . ARG A 1 353 ? 12.808 3.805 21.643 1.00 87.62 353 ARG A O 1
ATOM 2787 N N . ARG A 1 354 ? 11.464 2.014 21.836 1.00 87.38 354 ARG A N 1
ATOM 2788 C CA . ARG A 1 354 ? 12.487 1.003 21.552 1.00 87.38 354 ARG A CA 1
ATOM 2789 C C . ARG A 1 354 ? 12.997 1.072 20.120 1.00 87.38 354 ARG A C 1
ATOM 2791 O O . ARG A 1 354 ? 14.204 1.064 19.912 1.00 87.38 354 ARG A O 1
ATOM 2798 N N . THR A 1 355 ? 12.100 1.153 19.145 1.00 87.31 355 THR A N 1
ATOM 2799 C CA . THR A 1 355 ? 12.472 1.252 17.727 1.00 87.31 355 THR A CA 1
ATOM 2800 C C . THR A 1 355 ? 13.229 2.551 17.463 1.00 87.31 355 THR A C 1
ATOM 2802 O O . THR A 1 355 ? 14.257 2.526 16.797 1.00 87.31 355 THR A O 1
ATOM 2805 N N . ALA A 1 356 ? 12.773 3.666 18.042 1.00 90.19 356 ALA A N 1
ATOM 2806 C CA . ALA A 1 356 ? 13.474 4.942 17.967 1.00 90.19 356 ALA A CA 1
ATOM 2807 C C . ALA A 1 356 ? 14.893 4.848 18.551 1.00 90.19 356 ALA A C 1
ATOM 2809 O O . ALA A 1 356 ? 15.837 5.261 17.883 1.00 90.19 356 ALA A O 1
ATOM 2810 N N . ALA A 1 357 ? 15.059 4.235 19.729 1.00 91.12 357 ALA A N 1
ATOM 2811 C CA . ALA A 1 357 ? 16.369 4.056 20.357 1.00 91.12 357 ALA A CA 1
ATOM 2812 C C . ALA A 1 357 ? 17.331 3.249 19.476 1.00 91.12 357 ALA A C 1
ATOM 2814 O O . ALA A 1 357 ? 18.453 3.689 19.232 1.00 91.12 357 ALA A O 1
ATOM 2815 N N . VAL A 1 358 ? 16.867 2.124 18.921 1.00 89.62 358 VAL A N 1
ATOM 2816 C CA . VAL A 1 358 ? 17.666 1.286 18.012 1.00 89.62 358 VAL A CA 1
ATOM 2817 C C . VAL A 1 358 ? 18.095 2.063 16.765 1.00 89.62 358 VAL A C 1
ATOM 2819 O O . VAL A 1 358 ? 19.267 2.022 16.401 1.00 89.62 358 VAL A O 1
ATOM 2822 N N . LEU A 1 359 ? 17.183 2.816 16.140 1.00 89.50 359 LEU A N 1
ATOM 2823 C CA . LEU A 1 359 ? 17.496 3.636 14.961 1.00 89.50 359 LEU A CA 1
ATOM 2824 C C . LEU A 1 359 ? 18.477 4.779 15.266 1.00 89.50 359 LEU A C 1
ATOM 2826 O O . LEU A 1 359 ? 19.191 5.221 14.372 1.00 89.50 359 LEU A O 1
ATOM 2830 N N . ASN A 1 360 ? 18.539 5.233 16.520 1.00 90.50 360 ASN A N 1
ATOM 2831 C CA . ASN A 1 360 ? 19.496 6.238 16.988 1.00 90.50 360 ASN A CA 1
ATOM 2832 C C . ASN A 1 360 ? 20.798 5.625 17.544 1.00 90.50 360 ASN A C 1
ATOM 2834 O O . ASN A 1 360 ? 21.632 6.354 18.078 1.00 90.50 360 ASN A O 1
ATOM 2838 N N . GLY A 1 361 ? 20.987 4.303 17.442 1.00 92.12 361 GLY A N 1
ATOM 2839 C CA . GLY A 1 361 ? 22.182 3.616 17.945 1.00 92.12 361 GLY A CA 1
ATOM 2840 C C . GLY A 1 361 ? 22.302 3.606 19.472 1.00 92.12 361 GLY A C 1
ATOM 2841 O O . GLY A 1 361 ? 23.399 3.445 20.004 1.00 92.12 361 GLY A O 1
ATOM 2842 N N . LEU A 1 362 ? 21.191 3.801 20.184 1.00 89.12 362 LEU A N 1
ATOM 2843 C CA . LEU A 1 362 ? 21.147 3.791 21.641 1.00 89.12 362 LEU A CA 1
ATOM 2844 C C . LEU A 1 362 ? 20.987 2.366 22.173 1.00 89.12 362 LEU A C 1
ATOM 2846 O O . LEU A 1 362 ? 20.270 1.542 21.602 1.00 89.12 362 LEU A O 1
ATOM 2850 N N . ASP A 1 363 ? 21.610 2.095 23.321 1.00 85.94 363 ASP A N 1
ATOM 2851 C CA . ASP A 1 363 ? 21.366 0.857 24.060 1.00 85.94 363 ASP A CA 1
ATOM 2852 C C . ASP A 1 363 ? 19.897 0.824 24.512 1.00 85.94 363 ASP A C 1
ATOM 2854 O O . ASP A 1 363 ? 19.382 1.796 25.071 1.00 85.94 363 ASP A O 1
ATOM 2858 N N . VAL A 1 364 ? 19.221 -0.305 24.307 1.00 78.44 364 VAL A N 1
ATOM 2859 C CA . VAL A 1 364 ? 17.840 -0.537 24.753 1.00 78.44 364 VAL A CA 1
ATOM 2860 C C . VAL A 1 364 ? 17.701 -0.328 26.268 1.00 78.44 364 VAL A C 1
ATOM 2862 O O . VAL A 1 364 ? 16.671 0.159 26.729 1.00 78.44 364 VAL A O 1
ATOM 2865 N N . ASN A 1 365 ? 18.752 -0.596 27.046 1.00 83.19 365 ASN A N 1
ATOM 2866 C CA . ASN A 1 365 ? 18.771 -0.341 28.489 1.00 83.19 365 ASN A CA 1
ATOM 2867 C C . ASN A 1 365 ? 18.690 1.154 28.833 1.00 83.19 365 ASN A C 1
ATOM 2869 O O . ASN A 1 365 ? 18.254 1.515 29.925 1.00 83.19 365 ASN A O 1
ATOM 2873 N N . SER A 1 366 ? 19.078 2.037 27.907 1.00 82.75 366 SER A N 1
ATOM 2874 C CA . SER A 1 366 ? 19.046 3.486 28.125 1.00 82.75 366 SER A CA 1
ATOM 2875 C C . SER A 1 366 ? 17.637 4.084 28.035 1.00 82.75 366 SER A C 1
ATOM 2877 O O . SER A 1 366 ? 17.418 5.203 28.508 1.00 82.75 366 SER A O 1
ATOM 2879 N N . ILE A 1 367 ? 16.667 3.336 27.491 1.00 87.38 367 ILE A N 1
ATOM 2880 C CA . ILE A 1 367 ? 15.288 3.794 27.281 1.00 87.38 367 ILE A CA 1
ATOM 2881 C C . ILE A 1 367 ? 14.631 4.156 28.613 1.00 87.38 367 ILE A C 1
ATOM 2883 O O . ILE A 1 367 ? 13.996 5.198 28.722 1.00 87.38 367 ILE A O 1
ATOM 2887 N N . ASP A 1 368 ? 14.802 3.349 29.655 1.00 88.69 368 ASP A N 1
ATOM 2888 C CA . ASP A 1 368 ? 14.115 3.565 30.936 1.00 88.69 368 ASP A CA 1
ATOM 2889 C C . ASP A 1 368 ? 14.976 4.261 31.994 1.00 88.69 368 ASP A C 1
ATOM 2891 O O . ASP A 1 368 ? 14.585 4.339 33.158 1.00 88.69 368 ASP A O 1
ATOM 2895 N N . THR A 1 369 ? 16.107 4.845 31.583 1.00 90.94 369 THR A N 1
ATOM 2896 C CA . THR A 1 369 ? 16.945 5.681 32.454 1.00 90.94 369 THR A CA 1
ATOM 2897 C C . THR A 1 369 ? 16.111 6.833 33.022 1.00 90.94 369 THR A C 1
ATOM 2899 O O . THR A 1 369 ? 15.661 7.676 32.246 1.00 90.94 369 THR A O 1
ATOM 2902 N N . PRO A 1 370 ? 15.880 6.923 34.341 1.00 92.62 370 PRO A N 1
ATOM 2903 C CA . PRO A 1 370 ? 15.135 8.037 34.912 1.00 92.62 370 PRO A CA 1
ATOM 2904 C C . PRO A 1 370 ? 15.984 9.312 34.867 1.00 92.62 370 PRO A C 1
ATOM 2906 O O . PRO A 1 370 ? 17.088 9.348 35.406 1.00 92.62 370 PRO A O 1
ATOM 2909 N N . ILE A 1 371 ? 15.465 10.366 34.237 1.00 93.31 371 ILE A N 1
ATOM 2910 C CA . ILE A 1 371 ? 16.159 11.648 34.070 1.00 93.31 371 ILE A CA 1
ATOM 2911 C C . ILE A 1 371 ? 15.256 12.767 34.576 1.00 93.31 371 ILE A C 1
ATOM 2913 O O . ILE A 1 371 ? 14.081 12.838 34.220 1.00 93.31 371 ILE A O 1
ATOM 2917 N N . VAL A 1 372 ? 15.810 13.667 35.387 1.00 93.94 372 VAL A N 1
ATOM 2918 C CA . VAL A 1 372 ? 15.132 14.901 35.796 1.00 93.94 372 VAL A CA 1
ATOM 2919 C C . VAL A 1 372 ? 15.763 16.068 35.044 1.00 93.94 372 VAL A C 1
ATOM 2921 O O . VAL A 1 372 ? 16.968 16.286 35.151 1.00 93.94 372 VAL A O 1
ATOM 2924 N N . CYS A 1 373 ? 14.957 16.815 34.292 1.00 90.69 373 CYS A N 1
ATOM 2925 C CA . CYS A 1 373 ? 15.377 18.061 33.656 1.00 90.69 373 CYS A CA 1
ATOM 2926 C C . CYS A 1 373 ? 14.779 19.236 34.432 1.00 90.69 373 CYS A C 1
ATOM 2928 O O . CYS A 1 373 ? 13.556 19.347 34.539 1.00 90.69 373 CYS A O 1
ATOM 2930 N N . VAL A 1 374 ? 15.643 20.084 34.993 1.00 91.00 374 VAL A N 1
ATOM 2931 C CA . VAL A 1 374 ? 15.250 21.308 35.701 1.00 91.00 374 VAL A CA 1
ATOM 2932 C C . VAL A 1 374 ? 15.537 22.499 34.790 1.00 91.00 374 VAL A C 1
ATOM 2934 O O . VAL A 1 374 ? 16.691 22.731 34.438 1.00 91.00 374 VAL A O 1
ATOM 2937 N N . GLY A 1 375 ? 14.490 23.240 34.425 1.00 86.19 375 GLY A N 1
ATOM 2938 C CA . GLY A 1 375 ? 14.532 24.319 33.437 1.00 86.19 375 GLY A CA 1
ATOM 2939 C C . GLY A 1 375 ? 14.352 23.794 32.010 1.00 86.19 375 GLY A C 1
ATOM 2940 O O . GLY A 1 375 ? 15.313 23.382 31.361 1.00 86.19 375 GLY A O 1
ATOM 2941 N N . VAL A 1 376 ? 13.119 23.852 31.502 1.00 85.75 376 VAL A N 1
ATOM 2942 C CA . VAL A 1 376 ? 12.706 23.385 30.165 1.00 85.75 376 VAL A CA 1
ATOM 2943 C C . VAL A 1 376 ? 12.363 24.583 29.273 1.00 85.75 376 VAL A C 1
ATOM 2945 O O . VAL A 1 376 ? 11.453 24.536 28.454 1.00 85.75 376 VAL A O 1
ATOM 2948 N N . GLY A 1 377 ? 13.156 25.651 29.407 1.00 84.12 377 GLY A N 1
ATOM 2949 C CA . GLY A 1 377 ? 13.099 26.816 28.529 1.00 84.12 377 GLY A CA 1
ATOM 2950 C C . GLY A 1 377 ? 13.600 26.512 27.109 1.00 84.12 377 GLY A C 1
ATOM 2951 O O . GLY A 1 377 ? 13.793 25.358 26.737 1.00 84.12 377 GLY A O 1
ATOM 2952 N N . ALA A 1 378 ? 13.932 27.548 26.332 1.00 83.00 378 ALA A N 1
ATOM 2953 C CA . ALA A 1 378 ? 14.283 27.431 24.906 1.00 83.00 378 ALA A CA 1
ATOM 2954 C C . ALA A 1 378 ? 15.286 26.310 24.550 1.00 83.00 378 ALA A C 1
ATOM 2956 O O . ALA A 1 378 ? 15.108 25.609 23.560 1.00 83.00 378 ALA A O 1
ATOM 2957 N N . LEU A 1 379 ? 16.359 26.144 25.334 1.00 86.12 379 LEU A N 1
ATOM 2958 C CA . LEU A 1 379 ? 17.365 25.100 25.094 1.00 86.12 379 LEU A CA 1
ATOM 2959 C C . LEU A 1 379 ? 16.970 23.756 25.721 1.00 86.12 379 LEU A C 1
ATOM 2961 O O . LEU A 1 379 ? 17.176 22.703 25.117 1.00 86.12 379 LEU A O 1
ATOM 2965 N N . GLY A 1 380 ? 16.417 23.796 26.936 1.00 87.56 380 GLY A N 1
ATOM 2966 C CA . GLY A 1 380 ? 16.023 22.603 27.681 1.00 87.56 380 GLY A CA 1
ATOM 2967 C C . GLY A 1 380 ? 14.941 21.816 26.947 1.00 87.56 380 GLY A C 1
ATOM 2968 O O . GLY A 1 380 ? 15.069 20.603 26.794 1.00 87.56 380 GLY A O 1
ATOM 2969 N N . SER A 1 381 ? 13.935 22.503 26.400 1.00 86.56 381 SER A N 1
ATOM 2970 C CA . SER A 1 381 ? 12.871 21.891 25.600 1.00 86.56 381 SER A CA 1
ATOM 2971 C C . SER A 1 381 ? 13.418 21.197 24.351 1.00 86.56 381 SER A C 1
ATOM 2973 O O . SER A 1 381 ? 13.057 20.053 24.088 1.00 86.56 381 SER A O 1
ATOM 2975 N N . GLN A 1 382 ? 14.355 21.818 23.627 1.00 88.69 382 GLN A N 1
ATOM 2976 C CA . GLN A 1 382 ? 14.983 21.210 22.446 1.00 88.69 382 GLN A CA 1
ATOM 2977 C C . GLN A 1 382 ? 15.773 19.947 22.801 1.00 88.69 382 GLN A C 1
ATOM 2979 O O . GLN A 1 382 ? 15.657 18.930 22.114 1.00 88.69 382 GLN A O 1
ATOM 2984 N N . LEU A 1 383 ? 16.548 19.984 23.889 1.00 90.62 383 LEU A N 1
ATOM 2985 C CA . LEU A 1 383 ? 17.314 18.829 24.354 1.00 90.62 383 LEU A CA 1
ATOM 2986 C C . LEU A 1 383 ? 16.387 17.680 24.765 1.00 90.62 383 LEU A C 1
ATOM 2988 O O . LEU A 1 383 ? 16.552 16.555 24.290 1.00 90.62 383 LEU A O 1
ATOM 2992 N N . VAL A 1 384 ? 15.384 17.977 25.594 1.00 91.12 384 VAL A N 1
ATOM 2993 C CA . VAL A 1 384 ? 14.405 16.992 26.068 1.00 91.12 384 VAL A CA 1
ATOM 2994 C C . VAL A 1 384 ? 13.639 16.388 24.895 1.00 91.12 384 VAL A C 1
ATOM 2996 O O . VAL A 1 384 ? 13.551 15.168 24.798 1.00 91.12 384 VAL A O 1
ATOM 2999 N N . LEU A 1 385 ? 13.110 17.206 23.979 1.00 89.25 385 LEU A N 1
ATOM 3000 C CA . LEU A 1 385 ? 12.305 16.726 22.854 1.00 89.25 385 LEU A CA 1
ATOM 3001 C C . LEU A 1 385 ? 13.115 15.854 21.896 1.00 89.25 385 LEU A C 1
ATOM 3003 O O . LEU A 1 385 ? 12.605 14.829 21.448 1.00 89.25 385 LEU A O 1
ATOM 3007 N N . ASN A 1 386 ? 14.362 16.223 21.591 1.00 91.88 386 ASN A N 1
ATOM 3008 C CA . ASN A 1 386 ? 15.207 15.427 20.703 1.00 91.88 386 ASN A CA 1
ATOM 3009 C C . ASN A 1 386 ? 15.598 14.091 21.341 1.00 91.88 386 ASN A C 1
ATOM 3011 O O . ASN A 1 386 ? 15.465 13.054 20.694 1.00 91.88 386 ASN A O 1
ATOM 3015 N N . LEU A 1 387 ? 15.992 14.085 22.618 1.00 92.06 387 LEU A N 1
ATOM 3016 C CA . LEU A 1 387 ? 16.338 12.846 23.319 1.00 92.06 387 LEU A CA 1
ATOM 3017 C C . LEU A 1 387 ? 15.112 11.951 23.543 1.00 92.06 387 LEU A C 1
ATOM 3019 O O . LEU A 1 387 ? 15.185 10.741 23.331 1.00 92.06 387 LEU A O 1
ATOM 3023 N N . ALA A 1 388 ? 13.960 12.533 23.885 1.00 89.56 388 ALA A N 1
ATOM 3024 C CA . ALA A 1 388 ? 12.711 11.791 24.015 1.00 89.56 388 ALA A CA 1
ATOM 3025 C C . ALA A 1 388 ? 12.267 11.183 22.672 1.00 89.56 388 ALA A C 1
ATOM 3027 O O . ALA A 1 388 ? 11.882 10.014 22.634 1.00 89.56 388 ALA A O 1
ATOM 3028 N N . ARG A 1 389 ? 12.369 11.934 21.562 1.00 89.56 389 ARG A N 1
ATOM 3029 C CA . ARG A 1 389 ? 12.104 11.427 20.199 1.00 89.56 389 ARG A CA 1
ATOM 3030 C C . ARG A 1 389 ? 13.097 10.351 19.773 1.00 89.56 389 ARG A C 1
ATOM 3032 O O . ARG A 1 389 ? 12.697 9.426 19.075 1.00 89.56 389 ARG A O 1
ATOM 3039 N N . ALA A 1 390 ? 14.348 10.439 20.221 1.00 91.12 390 ALA A N 1
ATOM 3040 C CA . ALA A 1 390 ? 15.346 9.395 20.020 1.00 91.12 390 ALA A CA 1
ATOM 3041 C C . ALA A 1 390 ? 15.068 8.130 20.852 1.00 91.12 390 ALA A C 1
ATOM 3043 O O . ALA A 1 390 ? 15.716 7.116 20.637 1.00 91.12 390 ALA A O 1
ATOM 3044 N N . GLY A 1 391 ? 14.108 8.158 21.784 1.00 90.56 391 GLY A N 1
ATOM 3045 C CA . GLY A 1 391 ? 13.787 7.030 22.660 1.00 90.56 391 GLY A CA 1
ATOM 3046 C C . GLY A 1 391 ? 14.659 6.942 23.916 1.00 90.56 391 GLY A C 1
ATOM 3047 O O . GLY A 1 391 ? 14.590 5.941 24.624 1.00 90.56 391 GLY A O 1
ATOM 3048 N N . PHE A 1 392 ? 15.452 7.973 24.219 1.00 93.31 392 PHE A N 1
ATOM 3049 C CA . PHE A 1 392 ? 16.371 7.995 25.354 1.00 93.31 392 PHE A CA 1
ATOM 3050 C C . PHE A 1 392 ? 15.682 8.449 26.645 1.00 93.31 392 PHE A C 1
ATOM 3052 O O . PHE A 1 392 ? 15.149 9.558 26.703 1.00 93.31 392 PHE A O 1
ATOM 3059 N N . GLY A 1 393 ? 15.768 7.631 27.696 1.00 91.25 393 GLY A N 1
ATOM 3060 C CA . GLY A 1 393 ? 15.385 7.983 29.063 1.00 91.25 393 GLY A CA 1
ATOM 3061 C C . GLY A 1 393 ? 13.888 8.216 29.317 1.00 91.25 393 GLY A C 1
ATOM 3062 O O . GLY A 1 393 ? 13.077 8.447 28.415 1.00 91.25 393 GLY A O 1
ATOM 3063 N N . ARG A 1 394 ? 13.513 8.172 30.598 1.00 91.88 394 ARG A N 1
ATOM 3064 C CA . ARG A 1 394 ? 12.196 8.527 31.135 1.00 91.88 394 ARG A CA 1
ATOM 3065 C C . ARG A 1 394 ? 12.302 9.866 31.856 1.00 91.88 394 ARG A C 1
ATOM 3067 O O . ARG A 1 394 ? 12.944 9.965 32.899 1.00 91.88 394 ARG A O 1
ATOM 3074 N N . TRP A 1 395 ? 11.653 10.878 31.298 1.00 91.94 395 TRP A N 1
ATOM 3075 C CA . TRP A 1 395 ? 11.853 12.268 31.693 1.00 91.94 395 TRP A CA 1
ATOM 3076 C C . TRP A 1 395 ? 10.836 12.736 32.732 1.00 91.94 395 TRP A C 1
ATOM 3078 O O . TRP A 1 395 ? 9.628 12.603 32.539 1.00 91.94 395 TRP A O 1
ATOM 3088 N N . THR A 1 396 ? 11.339 13.345 33.800 1.00 92.81 396 THR A N 1
ATOM 3089 C CA . THR A 1 396 ? 10.577 14.191 34.720 1.00 92.81 396 THR A CA 1
ATOM 3090 C C . THR A 1 396 ? 10.997 15.633 34.472 1.00 92.81 396 THR A C 1
ATOM 3092 O O . THR A 1 396 ? 12.173 15.973 34.603 1.00 92.81 396 THR A O 1
ATOM 3095 N N . LEU A 1 397 ? 10.039 16.473 34.093 1.00 91.25 397 LEU A N 1
ATOM 3096 C CA . LEU A 1 397 ? 10.279 17.866 33.733 1.00 91.25 397 LEU A CA 1
ATOM 3097 C C . LEU A 1 397 ? 9.893 18.773 34.899 1.00 91.25 397 LEU A C 1
ATOM 3099 O O . LEU A 1 397 ? 8.785 18.663 35.425 1.00 91.25 397 LEU A O 1
ATOM 3103 N N . VAL A 1 398 ? 10.808 19.650 35.304 1.00 89.81 398 VAL A N 1
ATOM 3104 C CA . VAL A 1 398 ? 10.584 20.644 36.355 1.00 89.81 398 VAL A CA 1
ATOM 3105 C C . VAL A 1 398 ? 10.837 22.019 35.762 1.00 89.81 398 VAL A C 1
ATOM 3107 O O . VAL A 1 398 ? 11.975 22.371 35.458 1.00 89.81 398 VAL A O 1
ATOM 3110 N N . ASP A 1 399 ? 9.770 22.795 35.621 1.00 85.19 399 ASP A N 1
ATOM 3111 C CA . ASP A 1 399 ? 9.838 24.176 35.165 1.00 85.19 399 ASP A CA 1
ATOM 3112 C C . ASP A 1 399 ? 8.912 25.060 36.008 1.00 85.19 399 ASP A C 1
ATOM 3114 O O . ASP A 1 399 ? 7.858 24.617 36.470 1.00 85.19 399 ASP A O 1
ATOM 3118 N N . ASN A 1 400 ? 9.339 26.298 36.239 1.00 85.12 400 ASN A N 1
ATOM 3119 C CA . ASN A 1 400 ? 8.535 27.331 36.885 1.00 85.12 400 ASN A CA 1
ATOM 3120 C C . ASN A 1 400 ? 7.726 28.145 35.855 1.00 85.12 400 ASN A C 1
ATOM 3122 O O . ASN A 1 400 ? 6.776 28.847 36.213 1.00 85.12 400 ASN A O 1
ATOM 3126 N N . ASP A 1 401 ? 8.085 28.039 34.575 1.00 79.88 401 ASP A N 1
ATOM 3127 C CA . ASP A 1 401 ? 7.375 28.655 33.467 1.00 79.88 401 ASP A CA 1
ATOM 3128 C C . ASP A 1 401 ? 6.046 27.926 33.212 1.00 79.88 401 ASP A C 1
ATOM 3130 O O . ASP A 1 401 ? 5.992 26.705 33.075 1.00 79.88 401 ASP A O 1
ATOM 3134 N N . ARG A 1 402 ? 4.937 28.676 33.136 1.00 70.31 402 ARG A N 1
ATOM 3135 C CA . ARG A 1 402 ? 3.597 28.093 32.913 1.00 70.31 402 ARG A CA 1
ATOM 3136 C C . ARG A 1 402 ? 3.283 27.921 31.429 1.00 70.31 402 ARG A C 1
ATOM 3138 O O . ARG A 1 402 ? 2.838 26.857 31.016 1.00 70.31 402 ARG A O 1
ATOM 3145 N N . LEU A 1 403 ? 3.475 28.984 30.649 1.00 65.00 403 LEU A N 1
ATOM 3146 C CA . LEU A 1 403 ? 3.374 28.985 29.190 1.00 65.00 403 LEU A CA 1
ATOM 3147 C C . LEU A 1 403 ? 4.045 30.266 28.679 1.00 65.00 403 LEU A C 1
ATOM 3149 O O . LEU A 1 403 ? 3.449 31.342 28.719 1.00 65.00 403 LEU A O 1
ATOM 3153 N N . PHE A 1 404 ? 5.302 30.166 28.267 1.00 70.31 404 PHE A N 1
ATOM 3154 C CA . PHE A 1 404 ? 6.018 31.261 27.617 1.00 70.31 404 PHE A CA 1
ATOM 3155 C C . PHE A 1 404 ? 6.311 30.876 26.163 1.00 70.31 404 PHE A C 1
ATOM 3157 O O . PHE A 1 404 ? 6.409 29.687 25.884 1.00 70.31 404 PHE A O 1
ATOM 3164 N N . PRO A 1 405 ? 6.464 31.836 25.230 1.00 67.19 405 PRO A N 1
ATOM 3165 C CA . PRO A 1 405 ? 6.623 31.550 23.796 1.00 67.19 405 PRO A CA 1
ATOM 3166 C C . PRO A 1 405 ? 7.805 30.644 23.413 1.00 67.19 405 PRO A C 1
ATOM 3168 O O . PRO A 1 405 ? 7.893 30.215 22.267 1.00 67.19 405 PRO A O 1
ATOM 3171 N N . HIS A 1 406 ? 8.742 30.414 24.336 1.00 64.62 406 HIS A N 1
ATOM 3172 C CA . HIS A 1 406 ? 9.921 29.570 24.149 1.00 64.62 406 HIS A CA 1
ATOM 3173 C C . HIS A 1 406 ? 9.760 28.122 24.650 1.00 64.62 406 HIS A C 1
ATOM 3175 O O . HIS A 1 406 ? 10.683 27.326 24.450 1.00 64.62 406 HIS A O 1
ATOM 3181 N N . ASN A 1 407 ? 8.630 27.804 25.289 1.00 57.41 407 ASN A N 1
ATOM 3182 C CA . ASN A 1 407 ? 8.218 26.460 25.708 1.00 57.41 407 ASN A CA 1
ATOM 3183 C C . ASN A 1 407 ? 7.234 25.881 24.695 1.00 57.41 407 ASN A C 1
ATOM 3185 O O . ASN A 1 407 ? 7.303 24.653 24.462 1.00 57.41 407 ASN A O 1
#

Secondary structure (DSSP, 8-state):
----BPPPPSEEE-GGG--SHHHHHHHHHHHTT-STTEEEEEEEEETTEEEEEEEEE----SS-SS---SEEEEEEEE-GGG-SPPEEEE-BTT----SSBPPPS-SSSPEEE---SS-HHHHGGG--HHHHHHHHHHHHHHHHHT-SS-TTPPPPP-----SEEEEE-TTTTTS-GGGGGGEEEEEE-SSTT-EEEEEEE-TT--GGG---SEEEEEEEPPPBSS----S--SBHHHHHHHHHHTT--HHHHHHHHHHHHHHTS-HHHHHHHHHSEEEEEEEEEEESSTTSPEEEEEEEEEEESS-HHHHHHHTTSEEEETTEEEEPSS--TT-SSTT-BEEEEEEEEPPPHHHHHHHTT--GGGTT-EEEEE--SHHHHHHHHHHHHTT--EEEEE-S-SS-TT-

Foldseek 3Di:
DDFDFFDDDAAWDDLVPADDPQSSQLQVCQPVCVQVQKHWDTWGQDPQGIKTKIKGQADADPQFPFPQDRIWIWIWGQGPPNPADIWIFTTGPPHDDFPQWPADPDDRGTTTGNLDPDGCVVCVVVDHSNVVSVSVRVSSHCNRRVNNDDPPDPDDQPDDDFQAAEEAAQCCVPDPQPQLLFKAKDWDPPDPRHTYIYIDGNVPPDLVNRLAQEGEDEDEFAADQDPPDPHDDFWQLSVCVVRVVSVDNVLVSLLVRLVVSLVPDDPVVNVSQQNHWYKYKYWHFYDNDPPDDGPDIDIWIWTKPDGSNVLCVLSQQWDDDPNDTDGRPDRDPRSRTPVIGIGTHHYDYDDDLQNLLVVVVHDSVQLAAADEQADCFQVNVVVCVVCVSSSGHDYDYHYPDDDDPSD

Radius of gyration: 26.58 Å; chains: 1; bounding box: 62×56×74 Å